Protein AF-A0A928M1R5-F1 (afdb_monomer)

Nearest PDB structures (foldseek):
  3pyw-assembly1_A  TM=8.729E-01  e=6.753E-08  Bacillus anthracis
  4cp6-assembly1_A  TM=5.993E-01  e=5.043E-11  Streptococcus pneumoniae
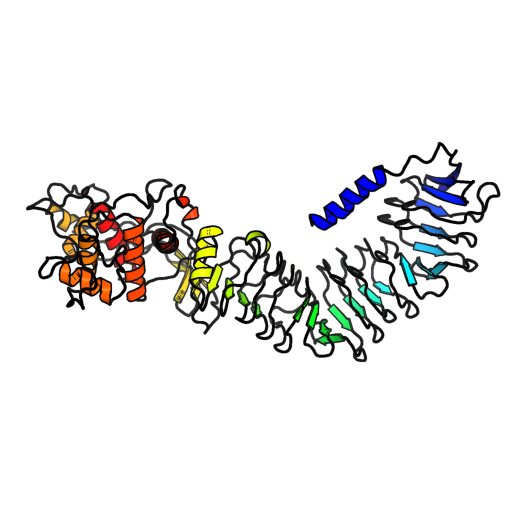  4h09-assembly2_B  TM=5.480E-01  e=4.753E-10  Eubacterium ventriosum ATCC 27560
  6bt4-assembly1_A  TM=8.466E-01  e=1.545E-06  Bacillus anthracis
  6mlx-assembly3_C  TM=3.364E-01  e=1.245E-05  Treponema pallidum

pLDDT: mean 86.43, std 13.99, range [29.17, 98.75]

Structure (mmCIF, N/CA/C/O backbone):
data_AF-A0A928M1R5-F1
#
_entry.id   AF-A0A928M1R5-F1
#
loop_
_atom_site.group_PDB
_atom_site.id
_atom_site.type_symbol
_atom_site.label_atom_id
_atom_site.label_alt_id
_atom_site.label_comp_id
_atom_site.label_asym_id
_atom_site.label_entity_id
_atom_site.label_seq_id
_atom_site.pdbx_PDB_ins_code
_atom_site.Cartn_x
_atom_site.Cartn_y
_atom_site.Cartn_z
_atom_site.occupancy
_atom_site.B_iso_or_equiv
_atom_site.auth_seq_id
_atom_site.auth_comp_id
_atom_site.auth_asym_id
_atom_site.auth_atom_id
_atom_site.pdbx_PDB_model_num
ATOM 1 N N . MET A 1 1 ? -13.002 4.535 3.669 1.00 41.09 1 MET A N 1
ATOM 2 C CA . MET A 1 1 ? -13.705 5.850 3.673 1.00 41.09 1 MET A CA 1
ATOM 3 C C . MET A 1 1 ? -15.068 5.855 2.959 1.00 41.09 1 MET A C 1
ATOM 5 O O . MET A 1 1 ? -16.062 6.097 3.628 1.00 41.09 1 MET A O 1
ATOM 9 N N . LYS A 1 2 ? -15.182 5.559 1.648 1.00 29.17 2 LYS A N 1
ATOM 10 C CA . LYS A 1 2 ? -16.483 5.632 0.933 1.00 29.17 2 LYS A CA 1
ATOM 11 C C . LYS A 1 2 ? -17.538 4.634 1.422 1.00 29.17 2 LYS A C 1
ATOM 13 O O . LYS A 1 2 ? -18.691 5.017 1.484 1.00 29.17 2 LYS A O 1
ATOM 18 N N . ARG A 1 3 ? -17.176 3.402 1.805 1.00 33.69 3 ARG A N 1
ATOM 19 C CA . ARG A 1 3 ? -18.142 2.407 2.321 1.00 33.69 3 ARG A CA 1
ATOM 20 C C . ARG A 1 3 ? -18.609 2.693 3.754 1.00 33.69 3 ARG A C 1
ATOM 22 O O . ARG A 1 3 ? -19.781 2.507 4.032 1.00 33.69 3 ARG A O 1
ATOM 29 N N . PHE A 1 4 ? -17.734 3.217 4.614 1.00 44.06 4 PHE A N 1
ATOM 30 C CA . PHE A 1 4 ? -18.056 3.575 6.003 1.00 44.06 4 PHE A CA 1
ATOM 31 C C . PHE A 1 4 ? -18.868 4.878 6.095 1.00 44.06 4 PHE A C 1
ATOM 33 O O . PHE A 1 4 ? -19.916 4.911 6.727 1.00 44.06 4 PHE A O 1
ATOM 40 N N . ILE A 1 5 ? -18.471 5.915 5.345 1.00 38.97 5 ILE A N 1
ATOM 41 C CA . ILE A 1 5 ? -19.267 7.144 5.200 1.00 38.97 5 ILE A CA 1
ATOM 42 C C . ILE A 1 5 ? -20.570 6.854 4.445 1.00 38.97 5 ILE A C 1
ATOM 44 O O . ILE A 1 5 ? -21.603 7.393 4.813 1.00 38.97 5 ILE A O 1
ATOM 48 N N . ALA A 1 6 ? -20.575 5.969 3.439 1.00 35.00 6 ALA A N 1
ATOM 49 C CA . ALA A 1 6 ? -21.827 5.528 2.825 1.00 35.00 6 ALA A CA 1
ATOM 50 C C . ALA A 1 6 ? -22.691 4.728 3.800 1.00 35.00 6 ALA A C 1
ATOM 52 O O . ALA A 1 6 ? -23.896 4.864 3.715 1.00 35.00 6 ALA A O 1
ATOM 53 N N . PHE A 1 7 ? -22.135 3.953 4.735 1.00 45.47 7 PHE A N 1
ATOM 54 C CA . PHE A 1 7 ? -22.931 3.275 5.759 1.00 45.47 7 PHE A CA 1
ATOM 55 C C . PHE A 1 7 ? -23.565 4.294 6.715 1.00 45.47 7 PHE A C 1
ATOM 57 O O . PHE A 1 7 ? -24.774 4.271 6.890 1.00 45.47 7 PHE A O 1
ATOM 64 N N . ILE A 1 8 ? -22.797 5.271 7.210 1.00 47.28 8 ILE A N 1
ATOM 65 C CA . ILE A 1 8 ? -23.302 6.356 8.070 1.00 47.28 8 ILE A CA 1
ATOM 66 C C . ILE A 1 8 ? -24.329 7.238 7.333 1.00 47.28 8 ILE A C 1
ATOM 68 O O . ILE A 1 8 ? -25.371 7.562 7.891 1.00 47.28 8 ILE A O 1
ATOM 72 N N . ILE A 1 9 ? -24.096 7.589 6.063 1.00 43.72 9 ILE A N 1
ATOM 73 C CA . ILE A 1 9 ? -25.004 8.430 5.258 1.00 43.72 9 ILE A CA 1
ATOM 74 C C . ILE A 1 9 ? -26.246 7.655 4.797 1.00 43.72 9 ILE A C 1
ATOM 76 O O . ILE A 1 9 ? -27.351 8.190 4.851 1.00 43.72 9 ILE A O 1
ATOM 80 N N . LEU A 1 10 ? -26.104 6.401 4.355 1.00 38.66 10 LEU A N 1
ATOM 81 C CA . LEU A 1 10 ? -27.230 5.546 3.958 1.00 38.66 10 LEU A CA 1
ATOM 82 C C . LEU A 1 10 ? -28.098 5.203 5.177 1.00 38.66 10 LEU A C 1
ATOM 84 O O . LEU A 1 10 ? -29.315 5.117 5.040 1.00 38.66 10 LEU A O 1
ATOM 88 N N . PHE A 1 11 ? -27.499 5.083 6.366 1.00 46.34 11 PHE A N 1
ATOM 89 C CA . PHE A 1 11 ? -28.212 4.864 7.623 1.00 46.34 11 PHE A CA 1
ATOM 90 C C . PHE A 1 11 ? -28.870 6.147 8.1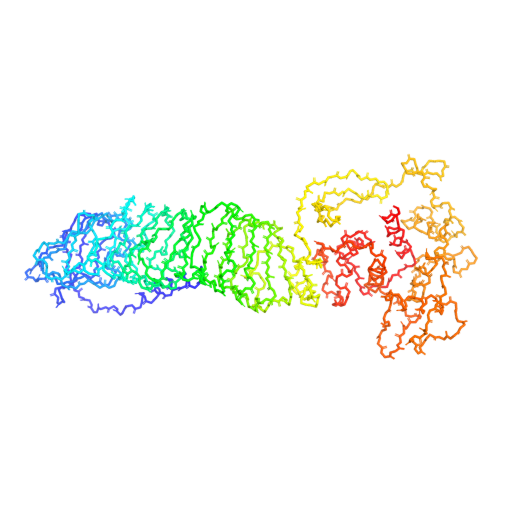55 1.00 46.34 11 PHE A C 1
ATOM 92 O O . PHE A 1 11 ? -30.039 6.111 8.525 1.00 46.34 11 PHE A O 1
ATOM 99 N N . ALA A 1 12 ? -28.211 7.310 8.061 1.00 44.62 12 ALA A N 1
ATOM 100 C CA . ALA A 1 12 ? -28.842 8.610 8.320 1.00 44.62 12 ALA A CA 1
ATOM 101 C C . ALA A 1 12 ? -30.045 8.868 7.385 1.00 44.62 12 ALA A C 1
ATOM 103 O O . ALA A 1 12 ? -31.068 9.403 7.810 1.00 44.62 12 ALA A O 1
ATOM 104 N N . LEU A 1 13 ? -29.964 8.423 6.124 1.00 38.62 13 LEU A N 1
ATOM 105 C CA . LEU A 1 13 ? -31.071 8.464 5.160 1.00 38.62 13 LEU A CA 1
ATOM 106 C C . LEU A 1 13 ? -32.175 7.427 5.450 1.00 38.62 13 LEU A C 1
ATOM 108 O O . LEU A 1 13 ? -33.337 7.692 5.148 1.00 38.62 13 LEU A O 1
ATOM 112 N N . LEU A 1 14 ? -31.851 6.278 6.054 1.00 40.38 14 LEU A N 1
ATOM 113 C CA . LEU A 1 14 ? -32.829 5.277 6.509 1.00 40.38 14 LEU A CA 1
ATOM 114 C C . LEU A 1 14 ? -33.556 5.714 7.794 1.00 40.38 14 LEU A C 1
ATOM 116 O O . LEU A 1 14 ? -34.750 5.452 7.925 1.00 40.38 14 LEU A O 1
ATOM 120 N N . CYS A 1 15 ? -32.901 6.458 8.690 1.00 41.00 15 CYS A N 1
ATOM 121 C CA . CYS A 1 15 ? -33.541 7.069 9.864 1.00 41.00 15 CYS A CA 1
ATOM 122 C C . CYS A 1 15 ? -34.495 8.221 9.495 1.00 41.00 15 CYS A C 1
ATOM 124 O O . CYS A 1 15 ? -35.469 8.465 10.203 1.00 41.00 15 CYS A O 1
ATOM 126 N N . ALA A 1 16 ? -34.308 8.871 8.341 1.00 37.47 16 ALA A N 1
ATOM 127 C CA . ALA A 1 16 ? -35.289 9.819 7.796 1.00 37.47 16 ALA A CA 1
ATOM 128 C C . ALA A 1 16 ? -36.591 9.142 7.299 1.00 37.47 16 ALA A C 1
ATOM 130 O O . ALA A 1 16 ? -37.547 9.831 6.939 1.00 37.47 16 ALA A O 1
ATOM 131 N N . LEU A 1 17 ? -36.639 7.803 7.277 1.00 33.31 17 LEU A N 1
ATOM 132 C CA . LEU A 1 17 ? -37.794 6.986 6.892 1.00 33.31 17 LEU A CA 1
ATOM 133 C C . LEU A 1 17 ? -38.452 6.262 8.078 1.00 33.31 17 LEU A C 1
ATOM 135 O O . LEU A 1 17 ? -39.305 5.398 7.850 1.00 33.31 17 LEU A O 1
ATOM 139 N N . VAL A 1 18 ? -38.125 6.615 9.332 1.00 41.06 18 VAL A N 1
ATOM 140 C CA . VAL A 1 18 ? -38.923 6.159 10.482 1.00 41.06 18 VAL A CA 1
ATOM 141 C C . VAL A 1 18 ? -40.370 6.591 10.221 1.00 41.06 18 VAL A C 1
ATOM 143 O O . VAL A 1 18 ? -40.617 7.781 9.992 1.00 41.06 18 VAL A O 1
ATOM 146 N N . PRO A 1 19 ? -41.342 5.659 10.184 1.00 33.28 19 PRO A N 1
ATOM 147 C CA . PRO A 1 19 ? -42.732 6.031 9.997 1.00 33.28 19 PRO A CA 1
ATOM 148 C C . PRO A 1 19 ? -43.071 7.021 11.102 1.00 33.28 19 PRO A C 1
ATOM 150 O O . PRO A 1 19 ? -42.891 6.692 12.272 1.00 33.28 19 PRO A O 1
ATOM 153 N N . GLN A 1 20 ? -43.515 8.227 10.728 1.00 39.62 20 GLN A N 1
ATOM 154 C CA . GLN A 1 20 ? -44.039 9.205 11.674 1.00 39.62 20 GLN A CA 1
ATOM 155 C C . GLN A 1 20 ? -45.081 8.488 12.527 1.00 39.62 20 GLN A C 1
ATOM 157 O O . GLN A 1 20 ? -46.203 8.232 12.078 1.00 39.62 20 GLN A O 1
ATOM 162 N N . ALA A 1 21 ? -44.675 8.091 13.733 1.00 38.91 21 ALA A N 1
ATOM 163 C CA . ALA A 1 21 ? -45.565 7.499 14.696 1.00 38.91 21 ALA A CA 1
ATOM 164 C C . ALA A 1 21 ? -46.666 8.536 14.907 1.00 38.91 21 ALA A C 1
ATOM 166 O O . ALA A 1 21 ? -46.394 9.684 15.261 1.00 38.91 21 ALA A O 1
ATOM 167 N N . SER A 1 22 ? -47.890 8.133 14.555 1.00 40.75 22 SER A N 1
ATOM 168 C CA . SER A 1 22 ? -49.154 8.824 14.807 1.00 40.75 22 SER A CA 1
ATOM 169 C C . SER A 1 22 ? -49.015 9.809 15.960 1.00 40.75 22 SER A C 1
ATOM 171 O O . SER A 1 22 ? -48.725 9.337 17.051 1.00 40.75 22 SER A O 1
ATOM 173 N N . ALA A 1 23 ? -49.261 11.104 15.707 1.00 40.53 23 ALA A N 1
ATOM 174 C CA . ALA A 1 23 ? -49.181 12.242 16.631 1.00 40.53 23 ALA A CA 1
ATOM 175 C C . ALA A 1 23 ? -49.493 11.889 18.100 1.00 40.53 23 ALA A C 1
ATOM 177 O O . ALA A 1 23 ? -50.582 12.144 18.621 1.00 40.53 23 ALA A O 1
ATOM 178 N N . ALA A 1 24 ? -48.523 11.277 18.771 1.00 50.69 24 ALA A N 1
ATOM 179 C CA . ALA A 1 24 ? -48.547 11.039 20.189 1.00 50.69 24 ALA A CA 1
ATOM 180 C C . ALA A 1 24 ? -48.149 12.376 20.791 1.00 50.69 24 ALA A C 1
ATOM 182 O O . ALA A 1 24 ? -47.144 12.971 20.409 1.00 50.69 24 ALA A O 1
ATOM 183 N N . ILE A 1 25 ? -48.984 12.897 21.683 1.00 59.91 25 ILE A N 1
ATOM 184 C CA . ILE A 1 25 ? -48.649 14.091 22.451 1.00 59.91 25 ILE A CA 1
ATOM 185 C C . ILE A 1 25 ? -47.461 13.705 23.339 1.00 59.91 25 ILE A C 1
ATOM 187 O O . ILE A 1 25 ? -47.656 13.158 24.428 1.00 59.91 25 ILE A O 1
ATOM 191 N N . LEU A 1 26 ? -46.245 13.941 22.843 1.00 75.62 26 LEU A N 1
ATOM 192 C CA . LEU A 1 26 ? -45.017 13.781 23.603 1.00 75.62 26 LEU A CA 1
ATOM 193 C C . LEU A 1 26 ? -45.077 14.740 24.782 1.00 75.62 26 LEU A C 1
ATOM 195 O O . LEU A 1 26 ? -45.467 15.903 24.657 1.00 75.62 26 LEU A O 1
ATOM 199 N N . THR A 1 27 ? -44.772 14.217 25.960 1.00 78.56 27 THR A N 1
ATOM 200 C CA . THR A 1 27 ? -44.778 15.010 27.179 1.00 78.56 27 THR A CA 1
ATOM 201 C C . THR A 1 27 ? -43.373 15.554 27.402 1.00 78.56 27 THR A C 1
ATOM 203 O O . THR A 1 27 ? -42.498 14.749 27.715 1.00 78.56 27 THR A O 1
ATOM 206 N N . PRO A 1 28 ? -43.148 16.877 27.279 1.00 92.06 28 PRO A N 1
ATOM 207 C CA . PRO A 1 28 ? -41.868 17.454 27.652 1.00 92.06 28 PRO A CA 1
ATOM 208 C C . PRO A 1 28 ? -41.685 17.342 29.170 1.00 92.06 28 PRO A C 1
ATOM 210 O O . PRO A 1 28 ? -42.610 17.617 29.947 1.00 92.06 28 PRO A O 1
ATOM 213 N N . TYR A 1 29 ? -40.496 16.920 29.577 1.00 94.25 29 TYR A N 1
ATOM 214 C CA . TYR A 1 29 ? -40.030 16.874 30.953 1.00 94.25 29 TYR A CA 1
ATOM 215 C C . TYR A 1 29 ? -38.745 17.694 31.049 1.00 94.25 29 TYR A C 1
ATOM 217 O O . TYR A 1 29 ? -37.753 17.367 30.404 1.00 94.25 29 TYR A O 1
ATOM 225 N N . GLU A 1 30 ? -38.794 18.778 31.817 1.00 96.56 30 GLU A N 1
ATOM 226 C CA . GLU A 1 30 ? -37.691 19.730 31.937 1.00 96.56 30 GLU A CA 1
ATOM 227 C C . GLU A 1 30 ? -36.503 19.094 32.668 1.00 96.56 30 GLU A C 1
ATOM 229 O O . GLU A 1 30 ? -36.653 18.503 33.742 1.00 96.56 30 GLU A O 1
ATOM 234 N N . VAL A 1 31 ? -35.327 19.225 32.066 1.00 96.69 31 VAL A N 1
ATOM 235 C CA . VAL A 1 31 ? -34.024 18.854 32.618 1.00 96.69 31 VAL A CA 1
ATOM 236 C C . VAL A 1 31 ? -33.061 20.028 32.436 1.00 96.69 31 VAL A C 1
ATOM 238 O O . VAL A 1 31 ? -33.438 21.092 31.943 1.00 96.69 31 VAL A O 1
ATOM 241 N N . GLU A 1 32 ? -31.810 19.885 32.860 1.00 97.25 32 GLU A N 1
ATOM 242 C CA . GLU A 1 32 ? -30.856 20.978 32.712 1.00 97.25 32 GLU A CA 1
ATOM 243 C C . GLU A 1 32 ? -30.571 21.243 31.226 1.00 97.25 32 GLU A C 1
ATOM 245 O O . GLU A 1 32 ? -30.184 20.340 30.483 1.00 97.25 32 GLU A O 1
ATOM 250 N N . GLY A 1 33 ? -30.787 22.485 30.789 1.00 95.00 33 GLY A N 1
ATOM 251 C CA . GLY A 1 33 ? -30.517 22.924 29.418 1.00 95.00 33 GLY A CA 1
ATOM 252 C C . GLY A 1 33 ? -31.610 22.619 28.386 1.00 95.00 33 GLY A C 1
ATOM 253 O O . GLY A 1 33 ? -31.488 23.084 27.257 1.00 95.00 33 GLY A O 1
ATOM 254 N N . GLY A 1 34 ? -32.690 21.908 28.730 1.00 96.00 34 GLY A N 1
ATOM 255 C CA . GLY A 1 34 ? -33.752 21.581 27.767 1.00 96.00 34 GLY A CA 1
ATOM 256 C C . GLY A 1 34 ? -34.807 20.613 28.304 1.00 96.00 34 GLY A C 1
ATOM 257 O O . GLY A 1 34 ? -35.051 20.537 29.507 1.00 96.00 34 GLY A O 1
ATOM 258 N N . CYS A 1 35 ? -35.454 19.874 27.409 1.00 96.19 35 CYS A N 1
ATOM 259 C CA . CYS A 1 35 ? -36.491 18.899 27.728 1.00 96.19 35 CYS A CA 1
ATOM 260 C C . CYS A 1 35 ? -36.166 17.494 27.204 1.00 96.19 35 CYS A C 1
ATOM 262 O O . CYS A 1 35 ? -35.589 17.312 26.136 1.00 96.19 35 CYS A O 1
ATOM 264 N N . LEU A 1 36 ? -36.636 16.492 27.946 1.00 96.56 36 LEU A N 1
ATOM 265 C CA . LEU A 1 36 ? -36.804 15.116 27.484 1.00 96.56 36 LEU A CA 1
ATOM 266 C C . LEU A 1 36 ? -38.236 14.928 26.975 1.00 96.56 36 LEU A C 1
ATOM 268 O O . LEU A 1 36 ? -39.185 15.391 27.615 1.00 96.56 36 LEU A O 1
ATOM 272 N N . TYR A 1 37 ? -38.421 14.202 25.877 1.00 95.56 37 TYR A N 1
ATOM 273 C CA . TYR A 1 37 ? -39.735 13.927 25.301 1.00 95.56 37 TYR A CA 1
ATOM 274 C C . TYR A 1 37 ? -40.176 12.501 25.628 1.00 95.56 37 TYR A C 1
ATOM 276 O O . TYR A 1 37 ? -39.676 11.514 25.088 1.00 95.56 37 TYR A O 1
ATOM 284 N N . PHE A 1 38 ? -41.146 12.402 26.535 1.00 95.44 38 PHE A N 1
ATOM 285 C CA . PHE A 1 38 ? -41.641 11.139 27.070 1.00 95.44 38 PHE A CA 1
ATOM 286 C C . PHE A 1 38 ? -42.941 10.690 26.398 1.00 95.44 38 PHE A C 1
ATOM 288 O O . PHE A 1 38 ? -43.930 11.436 26.351 1.00 95.44 38 PHE A O 1
ATOM 295 N N . ASP A 1 39 ? -42.971 9.438 25.949 1.00 94.19 39 ASP A N 1
ATOM 296 C CA . ASP A 1 39 ? -44.176 8.742 25.519 1.00 94.19 39 ASP A CA 1
ATOM 297 C C . ASP A 1 39 ? -44.797 7.972 26.692 1.00 94.19 39 ASP A C 1
ATOM 299 O O . ASP A 1 39 ? -44.369 6.887 27.083 1.00 94.19 39 ASP A O 1
ATOM 303 N N . LYS A 1 40 ? -45.887 8.523 27.230 1.00 91.25 40 LYS A N 1
ATOM 304 C CA . LYS A 1 40 ? -46.628 7.942 28.360 1.00 91.25 40 LYS A CA 1
ATOM 305 C C . LYS A 1 40 ? -47.304 6.596 28.069 1.00 91.25 40 LYS A C 1
ATOM 307 O O . LYS A 1 40 ? -47.774 5.966 29.013 1.00 91.25 40 LYS A O 1
ATOM 312 N N . TYR A 1 41 ? -47.475 6.209 26.804 1.00 90.56 41 TYR A N 1
ATOM 313 C CA . TYR A 1 41 ? -48.140 4.951 26.451 1.00 90.56 41 TYR A CA 1
ATOM 314 C C . TYR A 1 41 ? -47.171 3.778 26.460 1.00 90.56 41 TYR A C 1
ATOM 316 O O . TYR A 1 41 ? -47.566 2.664 26.798 1.00 90.56 41 TYR A O 1
ATOM 324 N N . THR A 1 42 ? -45.919 4.041 26.102 1.00 93.62 42 THR A N 1
ATOM 325 C CA . THR A 1 42 ? -44.845 3.048 26.089 1.00 93.62 42 THR A CA 1
ATOM 326 C C . THR A 1 42 ? -43.989 3.121 27.348 1.00 93.62 42 THR A C 1
ATOM 328 O O . THR A 1 42 ? -43.422 2.112 27.741 1.00 93.62 42 THR A O 1
ATOM 331 N N . GLY A 1 43 ? -43.917 4.280 28.009 1.00 94.94 43 GLY A N 1
ATOM 332 C CA . GLY A 1 43 ? -43.004 4.527 29.125 1.00 94.94 43 GLY A CA 1
ATOM 333 C C . GLY A 1 43 ? -41.571 4.844 28.675 1.00 94.94 43 GLY A C 1
ATOM 334 O O . GLY A 1 43 ? -40.651 4.764 29.490 1.00 94.94 43 GLY A O 1
ATOM 335 N N . TYR A 1 44 ? -41.372 5.193 27.399 1.00 96.69 44 TYR A N 1
ATOM 336 C CA . TYR A 1 44 ? -40.061 5.509 26.830 1.00 96.69 44 TYR A CA 1
ATOM 337 C C . TYR A 1 44 ? -39.831 7.014 26.752 1.00 96.69 44 TYR A C 1
ATOM 339 O O . TYR A 1 44 ? -40.740 7.785 26.438 1.00 96.69 44 TYR A O 1
ATOM 347 N N . ILE A 1 45 ? -38.588 7.430 26.970 1.00 97.12 45 ILE A N 1
ATOM 348 C CA . ILE A 1 45 ? -38.107 8.710 26.446 1.00 97.12 45 ILE A CA 1
ATOM 349 C C . ILE A 1 45 ? -37.668 8.446 25.011 1.00 97.12 45 ILE A C 1
ATOM 351 O O . ILE A 1 45 ? -36.835 7.574 24.778 1.00 97.12 45 ILE A O 1
ATOM 355 N N . VAL A 1 46 ? -38.266 9.152 24.059 1.00 95.94 46 VAL A N 1
ATOM 356 C CA . VAL A 1 46 ? -38.093 8.878 22.623 1.00 95.94 46 VAL A CA 1
ATOM 357 C C . VAL A 1 46 ? -37.311 9.962 21.893 1.00 95.94 46 VAL A C 1
ATOM 359 O O . VAL A 1 46 ? -36.874 9.718 20.776 1.00 95.94 46 VAL A O 1
ATOM 362 N N . ASP A 1 47 ? -37.148 11.133 22.507 1.00 94.88 47 ASP A N 1
ATOM 363 C CA . ASP A 1 47 ? -36.397 12.258 21.949 1.00 94.88 47 ASP A CA 1
ATOM 364 C C . ASP A 1 47 ? -35.909 13.180 23.082 1.00 94.88 47 ASP A C 1
ATOM 366 O O . ASP A 1 47 ? -36.423 13.108 24.211 1.00 94.88 47 ASP A O 1
ATOM 370 N N . ALA A 1 48 ? -34.959 14.065 22.796 1.00 95.50 48 ALA A N 1
ATOM 371 C CA . ALA A 1 48 ? -34.475 15.088 23.717 1.00 95.50 48 ALA A CA 1
ATOM 372 C C . ALA A 1 48 ? -34.009 16.346 22.967 1.00 95.50 48 ALA A C 1
ATOM 374 O O . ALA A 1 48 ? -33.563 16.269 21.827 1.00 95.50 48 ALA A O 1
ATOM 375 N N . ASP A 1 49 ? -34.090 17.514 23.611 1.00 94.81 49 ASP A N 1
ATOM 376 C CA . ASP A 1 49 ? -33.523 18.737 23.030 1.00 94.81 49 ASP A CA 1
ATOM 377 C C . ASP A 1 49 ? -31.992 18.607 22.890 1.00 94.81 49 ASP A C 1
ATOM 379 O O . ASP A 1 49 ? -31.308 18.134 23.796 1.00 94.81 49 ASP A O 1
ATOM 383 N N . ASP A 1 50 ? -31.418 19.089 21.789 1.00 91.44 50 ASP A N 1
ATOM 384 C CA . ASP A 1 50 ? -29.964 19.077 21.550 1.00 91.44 50 ASP A CA 1
ATOM 385 C C . ASP A 1 50 ? -29.177 19.998 22.508 1.00 91.44 50 ASP A C 1
ATOM 387 O O . ASP A 1 50 ? -27.964 19.843 22.691 1.00 91.44 50 ASP A O 1
ATOM 391 N N . THR A 1 51 ? -29.874 20.931 23.163 1.00 94.69 51 THR A N 1
ATOM 392 C CA . THR A 1 51 ? -29.329 21.873 24.147 1.00 94.69 51 THR A CA 1
ATOM 393 C C . THR A 1 51 ? -29.211 21.311 25.562 1.00 94.69 51 THR A C 1
ATOM 395 O O . THR A 1 51 ? -28.668 22.006 26.425 1.00 94.69 51 THR A O 1
ATOM 398 N N . ILE A 1 52 ? -29.706 20.095 25.839 1.00 97.19 52 ILE A N 1
ATOM 399 C CA . ILE A 1 52 ? -29.608 19.514 27.186 1.00 97.19 52 ILE A CA 1
ATOM 400 C C . ILE A 1 52 ? -28.144 19.424 27.631 1.00 97.19 52 ILE A C 1
ATOM 402 O O . ILE A 1 52 ? -27.264 19.021 26.872 1.00 97.19 52 ILE A O 1
ATOM 406 N N . THR A 1 53 ? -27.883 19.779 28.886 1.00 97.38 53 THR A N 1
ATOM 407 C CA . THR A 1 53 ? -26.550 19.681 29.497 1.00 97.38 53 THR A CA 1
ATOM 408 C C . THR A 1 53 ? -26.460 18.542 30.501 1.00 97.38 53 THR A C 1
ATOM 410 O O . THR A 1 53 ? -25.384 17.967 30.680 1.00 97.38 53 THR A O 1
ATOM 413 N N . ARG A 1 54 ? -27.582 18.171 31.128 1.00 97.75 54 ARG A N 1
ATOM 414 C CA . ARG A 1 54 ? -27.666 17.073 32.098 1.00 97.75 54 ARG A CA 1
ATOM 415 C C . ARG A 1 54 ? -29.052 16.440 32.076 1.00 97.75 54 ARG A C 1
ATOM 417 O O . ARG A 1 54 ? -30.054 17.133 32.239 1.00 97.75 54 ARG A O 1
ATOM 424 N N . ALA A 1 55 ? -29.107 15.121 31.904 1.00 97.25 55 ALA A N 1
ATOM 425 C CA . ALA A 1 55 ? -30.353 14.360 31.846 1.00 97.25 55 ALA A CA 1
ATOM 426 C C . ALA A 1 55 ? -30.556 13.543 33.131 1.00 97.25 55 ALA A C 1
ATOM 428 O O . ALA A 1 55 ? -30.196 12.368 33.212 1.00 97.25 55 ALA A O 1
ATOM 429 N N . ASP A 1 56 ? -31.160 14.162 34.146 1.00 96.75 56 ASP A N 1
ATOM 430 C CA . ASP A 1 56 ? -31.591 13.460 35.358 1.00 96.75 56 ASP A CA 1
ATOM 431 C C . ASP A 1 56 ? -32.936 12.757 35.126 1.00 96.75 56 ASP A C 1
ATOM 433 O O . ASP A 1 56 ? -34.005 13.316 35.391 1.00 96.75 56 ASP A O 1
ATOM 437 N N . ILE A 1 57 ? -32.897 11.529 34.603 1.00 97.69 57 ILE A N 1
ATOM 438 C CA . ILE A 1 57 ? -34.112 10.786 34.256 1.00 97.69 57 ILE A CA 1
ATOM 439 C C . ILE A 1 57 ? -34.822 10.330 35.547 1.00 97.69 57 ILE A C 1
ATOM 441 O O . ILE A 1 57 ? -34.248 9.572 36.336 1.00 97.69 57 ILE A O 1
ATOM 445 N N . PRO A 1 58 ? -36.076 10.752 35.795 1.00 96.81 58 PRO A N 1
ATOM 446 C CA . PRO A 1 58 ? -36.806 10.374 37.001 1.00 96.81 58 PRO A CA 1
ATOM 447 C C . PRO A 1 58 ? -37.378 8.956 36.890 1.00 96.81 58 PRO A C 1
ATOM 449 O O . PRO A 1 58 ? -37.635 8.456 35.799 1.00 96.81 58 PRO A O 1
ATOM 452 N N . GLU A 1 59 ? -37.700 8.335 38.029 1.00 97.69 59 GLU A N 1
ATOM 453 C CA . GLU A 1 59 ? -38.407 7.041 38.048 1.00 97.69 59 GLU A CA 1
ATOM 454 C C . GLU A 1 59 ? -39.792 7.116 37.385 1.00 97.69 59 GLU A C 1
ATOM 456 O O . GLU A 1 59 ? -40.266 6.136 36.814 1.00 97.69 59 GLU A O 1
ATOM 461 N N . LYS A 1 60 ? -40.462 8.275 37.471 1.00 96.81 60 LYS A N 1
ATOM 462 C CA . LYS A 1 60 ? -41.809 8.484 36.929 1.00 96.81 60 LYS A CA 1
ATOM 463 C C . LYS A 1 60 ? -41.958 9.853 36.290 1.00 96.81 60 LYS A C 1
ATOM 465 O O . LYS A 1 60 ? -41.597 10.862 36.893 1.00 96.81 60 LYS A O 1
ATOM 470 N N . ILE A 1 61 ? -42.639 9.905 35.150 1.00 94.81 61 ILE A N 1
ATOM 471 C CA . ILE A 1 61 ? -43.109 11.147 34.529 1.00 94.81 61 ILE A CA 1
ATOM 472 C C . ILE A 1 61 ? -44.638 11.110 34.524 1.00 94.81 61 ILE A C 1
ATOM 474 O O . ILE A 1 61 ? -45.266 10.224 33.948 1.00 94.81 61 ILE A O 1
ATOM 478 N N . ARG A 1 62 ? -45.263 12.064 35.231 1.00 89.50 62 ARG A N 1
ATOM 479 C CA . ARG A 1 62 ? -46.731 12.157 35.402 1.00 89.50 62 ARG A CA 1
ATOM 480 C C . ARG A 1 62 ? -47.390 10.861 35.910 1.00 89.50 62 ARG A C 1
ATOM 482 O O . ARG A 1 62 ? -48.514 10.539 35.535 1.00 89.50 62 ARG A O 1
ATOM 489 N N . GLY A 1 63 ? -46.696 10.140 36.789 1.00 92.88 63 GLY A N 1
ATOM 490 C CA . GLY A 1 63 ? -47.197 8.918 37.423 1.00 92.88 63 GLY A CA 1
ATOM 491 C C . GLY A 1 63 ? -47.033 7.637 36.599 1.00 92.88 63 GLY A C 1
ATOM 492 O O . GLY A 1 63 ? -47.390 6.577 37.106 1.00 92.88 63 GLY A O 1
ATOM 493 N N . VAL A 1 64 ? -46.479 7.717 35.385 1.00 95.69 64 VAL A N 1
ATOM 494 C CA . VAL A 1 64 ? -46.078 6.553 34.581 1.00 95.69 64 VAL A CA 1
ATOM 495 C C . VAL A 1 64 ? -44.590 6.303 34.792 1.00 95.69 64 VAL A C 1
ATOM 497 O O . VAL A 1 64 ? -43.814 7.259 34.791 1.00 95.69 64 VAL A O 1
ATOM 500 N N . ASP A 1 65 ? -44.211 5.042 34.988 1.00 97.44 65 ASP A N 1
ATOM 501 C CA . ASP A 1 65 ? -42.812 4.655 35.169 1.00 97.44 65 ASP A CA 1
ATOM 502 C C . ASP A 1 65 ? -42.020 4.898 33.880 1.00 97.44 65 ASP A C 1
ATOM 504 O O . ASP A 1 65 ? -42.495 4.602 32.780 1.00 97.44 65 ASP A O 1
ATOM 508 N N . VAL A 1 66 ? -40.814 5.446 34.019 1.00 97.69 66 VAL A N 1
ATOM 509 C CA . VAL A 1 66 ? -39.870 5.553 32.905 1.00 97.69 66 VAL A CA 1
ATOM 510 C C . VAL A 1 66 ? -39.137 4.225 32.802 1.00 97.69 66 VAL A C 1
ATOM 512 O O . VAL A 1 66 ? -38.353 3.886 33.692 1.00 97.69 66 VAL A O 1
ATOM 515 N N . ILE A 1 67 ? -39.428 3.469 31.745 1.00 97.56 67 ILE A N 1
ATOM 516 C CA . ILE A 1 67 ? -38.943 2.096 31.571 1.00 97.56 67 ILE A CA 1
ATOM 517 C C . ILE A 1 67 ? -37.852 1.968 30.513 1.00 97.56 67 ILE A C 1
ATOM 519 O O . ILE A 1 67 ? -37.118 0.981 30.544 1.00 97.56 67 ILE A O 1
ATOM 523 N N . GLY A 1 68 ? -37.697 2.944 29.613 1.00 97.19 68 GLY A N 1
ATOM 524 C CA . GLY A 1 68 ? -36.646 2.846 28.610 1.00 97.19 68 GLY A CA 1
ATOM 525 C C . GLY A 1 68 ? -36.266 4.117 27.865 1.00 97.19 68 GLY A C 1
ATOM 526 O O . GLY A 1 68 ? -36.942 5.146 27.932 1.00 97.19 68 GLY A O 1
ATOM 527 N N . LEU A 1 69 ? -35.146 4.005 27.155 1.00 97.75 69 LEU A N 1
ATOM 528 C CA . LEU A 1 69 ? -34.601 4.992 26.228 1.00 97.75 69 LEU A CA 1
ATOM 529 C C . LEU A 1 69 ? -34.768 4.486 24.798 1.00 97.75 69 LEU A C 1
ATOM 531 O O . LEU A 1 69 ? -34.323 3.385 24.472 1.00 97.75 69 LEU A O 1
ATOM 535 N N . GLY A 1 70 ? -35.424 5.290 23.966 1.00 95.94 70 GLY A N 1
ATOM 536 C CA . GLY A 1 70 ? -35.615 5.014 22.550 1.00 95.94 70 GLY A CA 1
ATOM 537 C C . GLY A 1 70 ? -34.311 5.089 21.758 1.00 95.94 70 GLY A C 1
ATOM 538 O O . GLY A 1 70 ? -33.324 5.685 22.196 1.00 95.94 70 GLY A O 1
ATOM 539 N N . SER A 1 71 ? -34.320 4.475 20.576 1.00 92.94 71 SER A N 1
ATOM 540 C CA . SER A 1 71 ? -33.180 4.488 19.657 1.00 92.94 71 SER A CA 1
ATOM 541 C C . SER A 1 71 ? -32.734 5.922 19.365 1.00 92.94 71 SER A C 1
ATOM 543 O O . SER A 1 71 ? -33.541 6.739 18.931 1.00 92.94 71 SER A O 1
ATOM 545 N N . GLY A 1 72 ? -31.449 6.217 19.571 1.00 90.62 72 GLY A N 1
ATOM 546 C CA . GLY A 1 72 ? -30.872 7.530 19.258 1.00 90.62 72 GLY A CA 1
ATOM 547 C C . GLY A 1 72 ? -31.371 8.715 20.097 1.00 90.62 72 GLY A C 1
ATOM 548 O O . GLY A 1 72 ? -31.158 9.849 19.688 1.00 90.62 72 GLY A O 1
ATOM 549 N N . VAL A 1 73 ? -32.016 8.492 21.249 1.00 95.19 73 VAL A N 1
ATOM 550 C CA . VAL A 1 73 ? -32.646 9.565 22.051 1.00 95.19 73 VAL A CA 1
ATOM 551 C C . VAL A 1 73 ? -31.710 10.720 22.447 1.00 95.19 73 VAL A C 1
ATOM 553 O O . VAL A 1 73 ? -32.159 11.856 22.525 1.00 95.19 73 VAL A O 1
ATOM 556 N N . PHE A 1 74 ? -30.425 10.449 22.693 1.00 95.69 74 PHE A N 1
ATOM 557 C CA . PHE A 1 74 ? -29.400 11.458 22.989 1.00 95.69 74 PHE A CA 1
ATOM 558 C C . PHE A 1 74 ? -28.362 11.579 21.869 1.00 95.69 74 PHE A C 1
ATOM 560 O O . PHE A 1 74 ? -27.254 12.085 22.086 1.00 95.69 74 PHE A O 1
ATOM 567 N N . MET A 1 75 ? -28.685 11.087 20.671 1.00 90.75 75 MET A N 1
ATOM 568 C CA . MET A 1 75 ? -27.759 11.112 19.550 1.00 90.75 75 MET A CA 1
ATOM 569 C C . MET A 1 75 ? -27.412 12.560 19.194 1.00 90.75 75 MET A C 1
ATOM 571 O O . MET A 1 75 ? -28.306 13.387 19.038 1.00 90.75 75 MET A O 1
ATOM 575 N N . TRP A 1 76 ? -26.122 12.874 19.065 1.00 90.00 76 TRP A N 1
ATOM 576 C CA . TRP A 1 76 ? -25.635 14.236 18.780 1.00 90.00 76 TRP A CA 1
ATOM 577 C C . TRP A 1 76 ? -26.014 15.312 19.813 1.00 90.00 76 TRP A C 1
ATOM 579 O O . TRP A 1 76 ? -25.886 16.505 19.527 1.00 90.00 76 TRP A O 1
ATOM 589 N N . CYS A 1 77 ? -26.423 14.935 21.033 1.00 94.12 77 CYS A N 1
ATOM 590 C CA . CYS A 1 77 ? -26.565 15.873 22.152 1.00 94.12 77 CYS A CA 1
ATOM 591 C C . CYS A 1 77 ? -25.179 16.346 22.626 1.00 94.12 77 CYS A C 1
ATOM 593 O O . CYS A 1 77 ? -24.684 15.951 23.679 1.00 94.12 77 CYS A O 1
ATOM 595 N N . ASN A 1 78 ? -24.533 17.206 21.839 1.00 93.38 78 ASN A N 1
ATOM 596 C CA . ASN A 1 78 ? -23.146 17.637 22.029 1.00 93.38 78 ASN A CA 1
ATOM 597 C C . ASN A 1 78 ? -22.931 18.523 23.260 1.00 93.38 78 ASN A C 1
ATOM 599 O O . ASN A 1 78 ? -21.788 18.787 23.616 1.00 93.38 78 ASN A O 1
ATOM 603 N N . SER A 1 79 ? -24.002 18.982 23.908 1.00 96.06 79 SER A N 1
ATOM 604 C CA . SER A 1 79 ? -23.931 19.727 25.172 1.00 96.06 79 SER A CA 1
ATOM 605 C C . SER A 1 79 ? -24.113 18.831 26.400 1.00 96.06 79 SER A C 1
ATOM 607 O O . SER A 1 79 ? -23.823 19.267 27.514 1.00 96.06 79 SER A O 1
ATOM 609 N N . LEU A 1 80 ? -24.574 17.588 26.217 1.00 97.50 80 LEU A N 1
ATOM 610 C CA . LEU A 1 80 ? -24.903 16.666 27.298 1.00 97.50 80 LEU A CA 1
ATOM 611 C C . LEU A 1 80 ? -23.628 16.168 27.971 1.00 97.50 80 LEU A C 1
ATOM 613 O O . LEU A 1 80 ? -22.795 15.535 27.333 1.00 97.50 80 LEU A O 1
ATOM 617 N N . THR A 1 81 ? -23.497 16.427 29.268 1.00 97.44 81 THR A N 1
ATOM 618 C CA . THR A 1 81 ? -22.306 16.074 30.055 1.00 97.44 81 THR A CA 1
ATOM 619 C C . THR A 1 81 ? -22.512 14.870 30.966 1.00 97.44 81 THR A C 1
ATOM 621 O O . THR A 1 81 ? -21.551 14.144 31.233 1.00 97.44 81 THR A O 1
ATOM 624 N N . GLU A 1 82 ? -23.746 14.627 31.419 1.00 97.81 82 GLU A N 1
ATOM 625 C CA . GLU A 1 82 ? -24.087 13.530 32.329 1.00 97.81 82 GLU A CA 1
ATOM 626 C C . GLU A 1 82 ? -25.534 13.046 32.137 1.00 97.81 82 GLU A C 1
ATOM 628 O O . GLU A 1 82 ? -26.452 13.845 31.919 1.00 97.81 82 GLU A O 1
ATOM 633 N N . VAL A 1 83 ? -25.741 11.732 32.275 1.00 98.31 83 VAL A N 1
ATOM 634 C CA . VAL A 1 83 ? -27.066 11.089 32.299 1.00 98.31 83 VAL A CA 1
ATOM 635 C C . VAL A 1 83 ? -27.221 10.258 33.569 1.00 98.31 83 VAL A C 1
ATOM 637 O O . VAL A 1 83 ? -26.388 9.398 33.853 1.00 98.31 83 VAL A O 1
ATOM 640 N N . SER A 1 84 ? -28.318 10.456 34.299 1.00 98.00 84 SER A N 1
ATOM 641 C CA . SER A 1 84 ? -28.686 9.636 35.459 1.00 98.00 84 SER A CA 1
ATOM 642 C C . SER A 1 84 ? -29.782 8.639 35.073 1.00 98.00 84 SER A C 1
ATOM 644 O O . SER A 1 84 ? -30.843 9.044 34.607 1.00 98.00 84 SER A O 1
ATOM 646 N N . ILE A 1 85 ? -29.556 7.342 35.291 1.00 98.38 85 ILE A N 1
ATOM 647 C CA . ILE A 1 85 ? -30.477 6.243 34.970 1.00 98.38 85 ILE A CA 1
ATOM 648 C C . ILE A 1 85 ? -31.166 5.742 36.257 1.00 98.38 85 ILE A C 1
ATOM 650 O O . ILE A 1 85 ? -30.489 5.235 37.163 1.00 98.38 85 ILE A O 1
ATOM 654 N N . PRO A 1 86 ? -32.507 5.841 36.366 1.00 98.19 86 PRO A N 1
ATOM 655 C CA . PRO A 1 86 ? -33.252 5.442 37.556 1.00 98.19 86 PRO A CA 1
ATOM 656 C C . PRO A 1 86 ? -33.432 3.923 37.624 1.00 98.19 86 PRO A C 1
ATOM 658 O O . PRO A 1 86 ? -33.191 3.202 36.658 1.00 98.19 86 PRO A O 1
ATOM 661 N N . LYS A 1 87 ? -33.915 3.407 38.760 1.00 98.12 87 LYS A N 1
ATOM 662 C CA . LYS A 1 87 ? -34.115 1.958 38.949 1.00 98.12 87 LYS A CA 1
ATOM 663 C C . LYS A 1 87 ? -35.208 1.338 38.073 1.00 98.12 87 LYS A C 1
ATOM 665 O O . LYS A 1 87 ? -35.186 0.137 37.844 1.00 98.12 87 LYS A O 1
ATOM 670 N N . THR A 1 88 ? -36.162 2.148 37.616 1.00 98.12 88 THR A N 1
ATOM 671 C CA . THR A 1 88 ? -37.296 1.711 36.786 1.00 98.12 88 THR A CA 1
ATOM 672 C C . THR A 1 88 ? -36.913 1.475 35.327 1.00 98.12 88 THR A C 1
ATOM 674 O O . THR A 1 88 ? -37.660 0.815 34.610 1.00 98.12 88 THR A O 1
ATOM 677 N N . LEU A 1 89 ? -35.767 2.008 34.886 1.00 98.44 89 LEU A N 1
ATOM 678 C CA . LEU A 1 89 ? -35.327 1.963 33.497 1.00 98.44 89 LEU A CA 1
ATOM 679 C C . LEU A 1 89 ? -34.656 0.621 33.200 1.00 98.44 89 LEU A C 1
ATOM 681 O O . LEU A 1 89 ? -33.610 0.299 33.762 1.00 98.44 89 LEU A O 1
ATOM 685 N N . VAL A 1 90 ? -35.268 -0.162 32.317 1.00 97.12 90 VAL A N 1
ATOM 686 C CA . VAL A 1 90 ? -34.907 -1.560 32.041 1.00 97.12 90 VAL A CA 1
ATOM 687 C C . VAL A 1 90 ? -34.519 -1.824 30.589 1.00 97.12 90 VAL A C 1
ATOM 689 O O . VAL A 1 90 ? -34.022 -2.914 30.304 1.00 97.12 90 VAL A O 1
ATOM 692 N N . ASP A 1 91 ? -34.727 -0.852 29.698 1.00 97.44 91 ASP A N 1
ATOM 693 C CA . ASP A 1 91 ? -34.408 -0.962 28.275 1.00 97.44 91 ASP A CA 1
ATOM 694 C C . ASP A 1 91 ? -33.697 0.291 27.740 1.00 97.44 91 ASP A C 1
ATOM 696 O O . ASP A 1 91 ? -34.164 1.414 27.913 1.00 97.44 91 ASP A O 1
ATOM 700 N N . ILE A 1 92 ? -32.563 0.104 27.075 1.00 96.81 92 ILE A N 1
ATOM 701 C CA . ILE A 1 92 ? -31.795 1.151 26.398 1.00 96.81 92 ILE A CA 1
ATOM 702 C C . ILE A 1 92 ? -31.570 0.652 24.982 1.00 96.81 92 ILE A C 1
ATOM 704 O O . ILE A 1 92 ? -30.855 -0.329 24.773 1.00 96.81 92 ILE A O 1
ATOM 708 N N . GLN A 1 93 ? -32.210 1.312 24.023 1.00 94.12 93 GLN A N 1
ATOM 709 C CA . GLN A 1 93 ? -32.143 0.920 22.624 1.00 94.12 93 GLN A CA 1
ATOM 710 C C . GLN A 1 93 ? -30.848 1.390 21.954 1.00 94.12 93 GLN A C 1
ATOM 712 O O . GLN A 1 93 ? -30.066 2.171 22.502 1.00 94.12 93 GLN A O 1
ATOM 717 N N . GLU A 1 94 ? -30.613 0.873 20.751 1.00 87.06 94 GLU A N 1
ATOM 718 C CA . GLU A 1 94 ? -29.393 1.107 19.985 1.00 87.06 94 GLU A CA 1
ATOM 719 C C . GLU A 1 94 ? -29.116 2.604 19.773 1.00 87.06 94 GLU A C 1
ATOM 721 O O . GLU A 1 94 ? -30.020 3.425 19.601 1.00 87.06 94 GLU A O 1
ATOM 726 N N . PHE A 1 95 ? -27.830 2.959 19.801 1.00 87.75 95 PHE A N 1
ATOM 727 C CA . PHE A 1 95 ? -27.329 4.315 19.558 1.00 87.75 95 PHE A CA 1
ATOM 728 C C . PHE A 1 95 ? -27.877 5.410 20.483 1.00 87.75 95 PHE A C 1
ATOM 730 O O . PHE A 1 95 ? -27.690 6.585 20.177 1.00 87.75 95 PHE A O 1
ATOM 737 N N . ALA A 1 96 ? -28.500 5.061 21.616 1.00 93.25 96 ALA A N 1
ATOM 738 C CA . ALA A 1 96 ? -29.101 6.024 22.541 1.00 93.25 96 ALA A CA 1
ATOM 739 C C . ALA A 1 96 ? -28.171 7.190 22.920 1.00 93.25 96 ALA A C 1
ATOM 741 O O . ALA A 1 96 ? -28.676 8.282 23.130 1.00 93.25 96 ALA A O 1
ATOM 742 N N . PHE A 1 97 ? -26.850 6.979 22.960 1.00 93.88 97 PHE A N 1
ATOM 743 C CA . PHE A 1 97 ? -25.832 7.978 23.326 1.00 93.88 97 PHE A CA 1
ATOM 744 C C . PHE A 1 97 ? -24.789 8.239 22.215 1.00 93.88 97 PHE A C 1
ATOM 746 O O . PHE A 1 97 ? -23.708 8.766 22.476 1.00 93.88 97 PHE A O 1
ATOM 753 N N . SER A 1 98 ? -25.045 7.802 20.977 1.00 87.56 98 SER A N 1
ATOM 754 C CA . SER A 1 98 ? -24.049 7.892 19.897 1.00 87.56 98 SER A CA 1
ATOM 755 C C . SER A 1 98 ? -23.791 9.350 19.495 1.00 87.56 98 SER A C 1
ATOM 757 O O . SER A 1 98 ? -24.721 10.129 19.299 1.00 87.56 98 SER A O 1
ATOM 759 N N . GLY A 1 99 ? -22.521 9.738 19.375 1.00 85.50 99 GLY A N 1
ATOM 760 C CA . GLY A 1 99 ? -22.145 11.101 18.995 1.00 85.50 99 GLY A CA 1
ATOM 761 C C . GLY A 1 99 ? -22.444 12.172 20.051 1.00 85.50 99 GLY A C 1
ATOM 762 O O . GLY A 1 99 ? -22.386 13.346 19.721 1.00 85.50 99 GLY A O 1
ATOM 763 N N . SER A 1 100 ? -22.770 11.823 21.303 1.00 91.81 100 SER A N 1
ATOM 764 C CA . SER A 1 100 ? -22.932 12.800 22.393 1.00 91.81 100 SER A CA 1
ATOM 765 C C . SER A 1 100 ? -21.568 13.320 22.882 1.00 91.81 100 SER A C 1
ATOM 767 O O . SER A 1 100 ? -21.141 12.993 23.984 1.00 91.81 100 SER A O 1
ATOM 769 N N . GLU A 1 101 ? -20.868 14.124 22.076 1.00 90.81 101 GLU A N 1
ATOM 770 C CA . GLU A 1 101 ? -19.419 14.385 22.199 1.00 90.81 101 GLU A CA 1
ATOM 771 C C . GLU A 1 101 ? -18.934 14.916 23.562 1.00 90.81 101 GLU A C 1
ATOM 773 O O . GLU A 1 101 ? -17.772 14.695 23.903 1.00 90.81 101 GLU A O 1
ATOM 778 N N . SER A 1 102 ? -19.798 15.562 24.355 1.00 95.00 102 SER A N 1
ATOM 779 C CA . SER A 1 102 ? -19.466 16.104 25.687 1.00 95.00 102 SER A CA 1
ATOM 780 C C . SER A 1 102 ? -19.796 15.173 26.859 1.00 95.00 102 SER A C 1
ATOM 782 O O . SER A 1 102 ? -19.544 15.538 28.010 1.00 95.00 102 SER A O 1
ATOM 784 N N . LEU A 1 103 ? -20.340 13.978 26.609 1.00 96.12 103 LEU A N 1
ATOM 785 C CA . LEU A 1 103 ? -20.806 13.076 27.661 1.00 96.12 103 LEU A CA 1
ATOM 786 C C . LEU A 1 103 ? -19.618 12.482 28.423 1.00 96.12 103 LEU A C 1
ATOM 788 O O . LEU A 1 103 ? -18.829 11.717 27.869 1.00 96.12 103 LEU A O 1
ATOM 792 N N . THR A 1 104 ? -19.507 12.828 29.707 1.00 95.94 104 THR A N 1
ATOM 793 C CA . THR A 1 104 ? -18.400 12.415 30.589 1.00 95.94 104 THR A CA 1
ATOM 794 C C . THR A 1 104 ? -18.756 11.253 31.508 1.00 95.94 104 THR A C 1
ATOM 796 O O . THR A 1 104 ? -17.861 10.528 31.933 1.00 95.94 104 THR A O 1
ATOM 799 N N . ALA A 1 105 ? -20.040 11.058 31.825 1.00 96.88 105 ALA A N 1
ATOM 800 C CA . ALA A 1 105 ? -20.476 9.992 32.720 1.00 96.88 105 ALA A CA 1
ATOM 801 C C . ALA A 1 105 ? -21.937 9.582 32.505 1.00 96.88 105 ALA A C 1
ATOM 803 O O . ALA A 1 105 ? -22.813 10.420 32.285 1.00 96.88 105 ALA A O 1
ATOM 804 N N . ILE A 1 106 ? -22.213 8.289 32.679 1.00 97.94 106 ILE A N 1
ATOM 805 C CA . ILE A 1 106 ? -23.560 7.757 32.895 1.00 97.94 106 ILE A CA 1
ATOM 806 C C . ILE A 1 106 ? -23.614 7.183 34.311 1.00 97.94 106 ILE A C 1
ATOM 808 O O . ILE A 1 106 ? -22.774 6.370 34.697 1.00 97.94 106 ILE A O 1
ATOM 812 N N . ARG A 1 107 ? -24.592 7.616 35.108 1.00 98.19 107 ARG A N 1
ATOM 813 C CA . ARG A 1 107 ? -24.762 7.203 36.506 1.00 98.19 107 ARG A CA 1
ATOM 814 C C . ARG A 1 107 ? -26.011 6.358 36.652 1.00 98.19 107 ARG A C 1
ATOM 816 O O . ARG A 1 107 ? -27.119 6.849 36.481 1.00 98.19 107 ARG A O 1
ATOM 823 N N . VAL A 1 108 ? -25.848 5.091 37.001 1.00 98.38 108 VAL A N 1
ATOM 824 C CA . VAL A 1 108 ? -26.964 4.165 37.198 1.00 98.38 108 VAL A CA 1
ATOM 825 C C . VAL A 1 108 ? -27.270 4.018 38.685 1.00 98.38 108 VAL A C 1
ATOM 827 O O . VAL A 1 108 ? -26.373 3.801 39.499 1.00 98.38 108 VAL A O 1
ATOM 830 N N . SER A 1 109 ? -28.551 4.102 39.050 1.00 97.94 109 SER A N 1
ATOM 831 C CA . SER A 1 109 ? -29.005 3.812 40.413 1.00 97.94 109 SER A CA 1
ATOM 832 C C . SER A 1 109 ? -28.562 2.417 40.869 1.00 97.94 109 SER A C 1
ATOM 834 O O . SER A 1 109 ? -28.732 1.433 40.150 1.00 97.94 109 SER A O 1
ATOM 836 N N . ALA A 1 110 ? -28.070 2.301 42.106 1.00 96.38 110 ALA A N 1
ATOM 837 C CA . ALA A 1 110 ? -27.663 1.017 42.684 1.00 96.38 110 ALA A CA 1
ATOM 838 C C . ALA A 1 110 ? -28.816 -0.012 42.747 1.00 96.38 110 ALA A C 1
ATOM 840 O O . ALA A 1 110 ? -28.573 -1.222 42.690 1.00 96.38 110 ALA A O 1
ATOM 841 N N . GLU A 1 111 ? -30.062 0.471 42.823 1.00 97.31 111 GLU A N 1
ATOM 842 C CA . GLU A 1 111 ? -31.291 -0.335 42.812 1.00 97.31 111 GLU A CA 1
ATOM 843 C C . GLU A 1 111 ? -31.724 -0.779 41.403 1.00 97.31 111 GLU A C 1
ATOM 845 O O . GLU A 1 111 ? -32.659 -1.565 41.293 1.00 97.31 111 GLU A O 1
ATOM 850 N N . ASN A 1 112 ? -31.092 -0.301 40.323 1.00 98.19 112 ASN A N 1
ATOM 851 C CA . ASN A 1 112 ? -31.440 -0.736 38.970 1.00 98.19 112 ASN A CA 1
ATOM 852 C C . ASN A 1 112 ? -31.128 -2.233 38.795 1.00 98.19 112 ASN A C 1
ATOM 854 O O . ASN A 1 112 ? -30.042 -2.694 39.153 1.00 98.19 112 ASN A O 1
ATOM 858 N N . GLU A 1 113 ? -32.084 -2.996 38.263 1.00 97.19 113 GLU A N 1
ATOM 859 C CA . GLU A 1 113 ? -31.988 -4.457 38.124 1.00 97.19 113 GLU A CA 1
ATOM 860 C C . GLU A 1 113 ? -31.317 -4.917 36.819 1.00 97.19 113 GLU A C 1
ATOM 862 O O . GLU A 1 113 ? -31.016 -6.098 36.672 1.00 97.19 113 GLU A O 1
ATOM 867 N N . ARG A 1 114 ? -31.088 -4.013 35.860 1.00 97.94 114 ARG A N 1
ATOM 868 C CA . ARG A 1 114 ? -30.637 -4.338 34.493 1.00 97.94 114 ARG A CA 1
ATOM 869 C C . ARG A 1 114 ? -29.290 -3.748 34.133 1.00 97.94 114 ARG A C 1
ATOM 871 O O . ARG A 1 114 ? -28.529 -4.384 33.407 1.00 97.94 114 ARG A O 1
ATOM 878 N N . TYR A 1 115 ? -29.000 -2.566 34.652 1.00 98.38 115 TYR A N 1
ATOM 879 C CA . TYR A 1 115 ? -27.808 -1.804 34.336 1.00 98.38 115 TYR A CA 1
ATOM 880 C C . TYR A 1 115 ? -27.010 -1.501 35.596 1.00 98.38 115 TYR A C 1
ATOM 882 O O . TYR A 1 115 ? -27.515 -1.526 36.723 1.00 98.38 115 TYR A O 1
ATOM 890 N N . SER A 1 116 ? -25.740 -1.192 35.397 1.00 98.19 116 SER A N 1
ATOM 891 C CA . SER A 1 116 ? -24.872 -0.638 36.423 1.00 98.19 116 SER A CA 1
ATOM 892 C C . SER A 1 116 ? -23.889 0.346 35.797 1.00 98.19 116 SER A C 1
ATOM 894 O O . SER A 1 116 ? -23.707 0.362 34.579 1.00 98.19 116 SER A O 1
ATOM 896 N N . SER A 1 117 ? -23.277 1.179 36.634 1.00 97.94 117 SER A N 1
ATOM 897 C CA . SER A 1 117 ? -22.161 2.029 36.234 1.00 97.94 117 SER A CA 1
ATOM 898 C C . SER A 1 117 ? -21.054 1.998 37.270 1.00 97.94 117 SER A C 1
ATOM 900 O O . SER A 1 117 ? -21.332 1.831 38.459 1.00 97.94 117 SER A O 1
ATOM 902 N N . ASP A 1 118 ? -19.818 2.190 36.830 1.00 96.00 118 ASP A N 1
ATOM 903 C CA . ASP A 1 118 ? -18.664 2.326 37.715 1.00 96.00 118 ASP A CA 1
ATOM 904 C C . ASP A 1 118 ? -18.369 3.801 38.062 1.00 96.00 118 ASP A C 1
ATOM 906 O O . ASP A 1 118 ? -19.132 4.723 37.743 1.00 96.00 118 ASP A O 1
ATOM 910 N N . GLU A 1 119 ? -17.244 4.033 38.739 1.00 94.62 119 GLU A N 1
ATOM 911 C CA . GLU A 1 119 ? -16.790 5.375 39.119 1.00 94.62 119 GLU A CA 1
ATOM 912 C C . GLU A 1 119 ? -16.407 6.233 37.899 1.00 94.62 119 GLU A C 1
ATOM 914 O O . GLU A 1 119 ? -16.657 7.443 37.902 1.00 94.62 119 GLU A O 1
ATOM 919 N N . GLN A 1 120 ? -15.910 5.613 36.820 1.00 94.44 120 GLN A N 1
ATOM 920 C CA . GLN A 1 120 ? -15.629 6.275 35.537 1.00 94.44 120 GLN A CA 1
ATOM 921 C C . GLN A 1 120 ? -16.913 6.630 34.766 1.00 94.44 120 GLN A C 1
ATOM 923 O O . GLN A 1 120 ? -16.866 7.424 33.834 1.00 94.44 120 GLN A O 1
ATOM 928 N N . GLY A 1 121 ? -18.071 6.101 35.175 1.00 96.19 121 GLY A N 1
ATOM 929 C CA . GLY A 1 121 ? -19.359 6.364 34.533 1.00 96.19 121 GLY A CA 1
ATOM 930 C C . GLY A 1 121 ? -19.615 5.489 33.308 1.00 96.19 121 GLY A C 1
ATOM 931 O O . GLY A 1 121 ? -20.410 5.873 32.451 1.00 96.19 121 GLY A O 1
ATOM 932 N N . LEU A 1 122 ? -18.943 4.337 33.217 1.00 97.44 122 LEU A N 1
ATOM 933 C CA . LEU A 1 122 ? -19.140 3.353 32.157 1.00 97.44 122 LEU A CA 1
ATOM 934 C C . LEU A 1 122 ? -20.494 2.672 32.329 1.00 97.44 122 LEU A C 1
ATOM 936 O O . LEU A 1 122 ? -20.806 2.206 33.421 1.00 97.44 122 LEU A O 1
ATOM 940 N N . LEU A 1 123 ? -21.283 2.559 31.265 1.00 97.81 123 LEU A N 1
ATOM 941 C CA . LEU A 1 123 ? -22.560 1.852 31.306 1.00 97.81 123 LEU A CA 1
ATOM 942 C C . LEU A 1 123 ? -22.344 0.362 31.030 1.00 97.81 123 LEU A C 1
ATOM 944 O O . LEU A 1 123 ? -21.811 -0.017 29.988 1.00 97.81 123 LEU A O 1
ATOM 948 N N . MET A 1 124 ? -22.807 -0.487 31.942 1.00 98.00 124 MET A N 1
ATOM 949 C CA . MET A 1 124 ? -22.704 -1.945 31.856 1.00 98.00 124 MET A CA 1
ATOM 950 C C . MET A 1 124 ? -24.051 -2.607 32.155 1.00 98.00 124 MET A C 1
ATOM 952 O O . MET A 1 124 ? -24.962 -1.982 32.707 1.00 98.00 124 MET A O 1
ATOM 956 N N . ASN A 1 125 ? -24.177 -3.900 31.852 1.00 97.88 125 ASN A N 1
ATOM 957 C CA . ASN A 1 125 ? -25.262 -4.704 32.419 1.00 97.88 125 ASN A CA 1
ATOM 958 C C . ASN A 1 125 ? -25.123 -4.832 33.948 1.00 97.88 125 ASN A C 1
ATOM 960 O O . ASN A 1 125 ? -24.096 -4.489 34.544 1.00 97.88 125 ASN A O 1
ATOM 964 N N . LYS A 1 126 ? -26.168 -5.329 34.613 1.00 96.75 126 LYS A N 1
ATOM 965 C CA . LYS A 1 126 ? -26.184 -5.473 36.073 1.00 96.75 126 LYS A CA 1
ATOM 966 C C . LYS A 1 126 ? -25.085 -6.404 36.578 1.00 96.75 126 LYS A C 1
ATOM 968 O O . LYS A 1 126 ? -24.502 -6.141 37.627 1.00 96.75 126 LYS A O 1
ATOM 973 N N . GLU A 1 127 ? -24.794 -7.461 35.828 1.00 97.31 127 GLU A N 1
ATOM 974 C CA . GLU A 1 127 ? -23.761 -8.445 36.153 1.00 97.31 127 GLU A CA 1
ATOM 975 C C . GLU A 1 127 ? -22.336 -7.933 35.891 1.00 97.31 127 GLU A C 1
ATOM 977 O O . GLU A 1 127 ? -21.382 -8.618 36.250 1.00 97.31 127 GLU A O 1
ATOM 982 N N . GLN A 1 128 ? -22.184 -6.749 35.279 1.00 96.88 128 GLN A N 1
ATOM 983 C CA . GLN A 1 128 ? -20.901 -6.153 34.882 1.00 96.88 128 GLN A CA 1
ATOM 984 C C . GLN A 1 128 ? -20.051 -7.057 33.979 1.00 96.88 128 GLN A C 1
ATOM 986 O O . GLN A 1 128 ? -18.825 -6.980 34.010 1.00 96.88 128 GLN A O 1
ATOM 991 N N . SER A 1 129 ? -20.698 -7.915 33.186 1.00 97.56 129 SER A N 1
ATOM 992 C CA . SER A 1 129 ? -20.062 -8.805 32.209 1.00 97.56 129 SER A CA 1
ATOM 993 C C . SER A 1 129 ? -20.051 -8.239 30.786 1.00 97.56 129 SER A C 1
ATOM 995 O O . SER A 1 129 ? -19.228 -8.652 29.972 1.00 97.56 129 SER A O 1
ATOM 997 N N . LEU A 1 130 ? -20.927 -7.277 30.491 1.00 97.12 130 LEU A N 1
ATOM 998 C CA . LEU A 1 130 ? -21.055 -6.611 29.199 1.00 97.12 130 LEU A CA 1
ATOM 999 C C . LEU A 1 130 ? -20.883 -5.102 29.379 1.00 97.12 130 LEU A C 1
ATOM 1001 O O . LEU A 1 130 ? -21.673 -4.468 30.085 1.00 97.12 130 LEU A O 1
ATOM 1005 N N . LEU A 1 131 ? -19.891 -4.528 28.697 1.00 96.62 131 LEU A N 1
ATOM 1006 C CA . LEU A 1 131 ? -19.765 -3.081 28.547 1.00 96.62 131 LEU A CA 1
ATOM 1007 C C . LEU A 1 131 ? -20.672 -2.620 27.409 1.00 96.62 131 LEU A C 1
ATOM 1009 O O . LEU A 1 131 ? -20.503 -3.033 26.262 1.00 96.62 131 LEU A O 1
ATOM 1013 N N . ILE A 1 132 ? -21.639 -1.777 27.752 1.00 95.19 132 ILE A N 1
ATOM 1014 C CA . ILE A 1 132 ? -22.668 -1.279 26.838 1.00 95.19 132 ILE A CA 1
ATOM 1015 C C . ILE A 1 132 ? -22.192 0.011 26.178 1.00 95.19 132 ILE A C 1
ATOM 1017 O O . ILE A 1 132 ? -22.335 0.162 24.968 1.00 95.19 132 ILE A O 1
ATOM 1021 N N . PHE A 1 133 ? -21.632 0.939 26.961 1.00 94.81 133 PHE A N 1
ATOM 1022 C CA . PHE A 1 133 ? -21.231 2.247 26.452 1.00 94.81 133 PHE A CA 1
ATOM 1023 C C . PHE A 1 133 ? -20.173 2.928 27.328 1.00 94.81 133 PHE A C 1
ATOM 1025 O O . PHE A 1 133 ? -20.264 2.920 28.560 1.00 94.81 133 PHE A O 1
ATOM 1032 N N . VAL A 1 134 ? -19.202 3.562 26.675 1.00 94.75 134 VAL A N 1
ATOM 1033 C CA . VAL A 1 134 ? -18.185 4.433 27.262 1.00 94.75 134 VAL A CA 1
ATOM 1034 C C . VAL A 1 134 ? -18.527 5.883 26.907 1.00 94.75 134 VAL A C 1
ATOM 1036 O O . VAL A 1 134 ? -18.615 6.206 25.725 1.00 94.75 134 VAL A O 1
ATOM 1039 N N . PRO A 1 135 ? -18.703 6.772 27.900 1.00 94.62 135 PRO A N 1
ATOM 1040 C CA . PRO A 1 135 ? -18.882 8.201 27.654 1.00 94.62 135 PRO A CA 1
ATOM 1041 C C . PRO A 1 135 ? -17.790 8.778 26.732 1.00 94.62 135 PRO A C 1
ATOM 1043 O O . PRO A 1 135 ? -16.595 8.631 26.996 1.00 94.62 135 PRO A O 1
ATOM 1046 N N . THR A 1 136 ? -18.188 9.429 25.636 1.00 90.88 136 THR A N 1
ATOM 1047 C CA . THR A 1 136 ? -17.277 9.829 24.543 1.00 90.88 136 THR A CA 1
ATOM 1048 C C . THR A 1 136 ? -16.281 10.916 24.945 1.00 90.88 136 THR A C 1
ATOM 1050 O O . THR A 1 136 ? -15.192 10.989 24.374 1.00 90.88 136 THR A O 1
ATOM 1053 N N . ALA A 1 137 ? -16.624 11.741 25.941 1.00 92.81 137 ALA A N 1
ATOM 1054 C CA . ALA A 1 137 ? -15.763 12.798 26.466 1.00 92.81 137 ALA A CA 1
ATOM 1055 C C . ALA A 1 137 ? -14.789 12.312 27.549 1.00 92.81 137 ALA A C 1
ATOM 1057 O O . ALA A 1 137 ? -14.093 13.135 28.151 1.00 92.81 137 ALA A O 1
ATOM 1058 N N . LEU A 1 138 ? -14.725 11.004 27.832 1.00 92.38 138 LEU A N 1
ATOM 1059 C CA . LEU A 1 138 ? -13.683 10.472 28.705 1.00 92.38 138 LEU A CA 1
ATOM 1060 C C . LEU A 1 138 ? -12.297 10.755 28.113 1.00 92.38 138 LEU A C 1
ATOM 1062 O O . LEU A 1 138 ? -12.050 10.630 26.911 1.00 92.38 138 LEU A O 1
ATOM 1066 N N . THR A 1 139 ? -11.384 11.167 28.988 1.00 91.81 139 THR A N 1
ATOM 1067 C CA . THR A 1 139 ? -10.008 11.533 28.641 1.00 91.81 139 THR A CA 1
ATOM 1068 C C . THR A 1 139 ? -9.039 10.708 29.472 1.00 91.81 139 THR A C 1
ATOM 1070 O O . THR A 1 139 ? -9.362 10.303 30.588 1.00 91.81 139 THR A O 1
ATOM 1073 N N . GLY A 1 140 ? -7.834 10.495 28.948 1.00 92.12 140 GLY A N 1
ATOM 1074 C CA . GLY A 1 140 ? -6.808 9.742 29.659 1.00 92.12 140 GLY A CA 1
ATOM 1075 C C . GLY A 1 140 ? -7.015 8.232 29.553 1.00 92.12 140 GLY A C 1
ATOM 1076 O O . GLY A 1 140 ? -7.315 7.712 28.476 1.00 92.12 140 GLY A O 1
ATOM 1077 N N . ASP A 1 141 ? -6.811 7.536 30.666 1.00 94.06 141 ASP A N 1
ATOM 1078 C CA . ASP A 1 141 ? -6.768 6.078 30.713 1.00 94.06 141 ASP A CA 1
ATOM 1079 C C . ASP A 1 141 ? -8.160 5.492 30.967 1.00 94.06 141 ASP A C 1
ATOM 1081 O O . ASP A 1 141 ? -8.805 5.814 31.964 1.00 94.06 141 ASP A O 1
ATOM 1085 N N . LEU A 1 142 ? -8.606 4.600 30.082 1.00 95.38 142 LEU A N 1
ATOM 1086 C CA . LEU A 1 142 ? -9.817 3.806 30.266 1.00 95.38 142 LEU A CA 1
ATOM 1087 C C . LEU A 1 142 ? -9.454 2.461 30.897 1.00 95.38 142 LEU A C 1
ATOM 1089 O O . LEU A 1 142 ? -8.760 1.644 30.286 1.00 95.38 142 LEU A O 1
ATOM 1093 N N . VAL A 1 143 ? -9.986 2.187 32.086 1.00 97.19 143 VAL A N 1
ATOM 1094 C CA . VAL A 1 143 ? -9.869 0.867 32.719 1.00 97.19 143 VAL A CA 1
ATOM 1095 C C . VAL A 1 143 ? -11.204 0.144 32.616 1.00 97.19 143 VAL A C 1
ATOM 1097 O O . VAL A 1 143 ? -12.156 0.481 33.313 1.00 97.19 143 VAL A O 1
ATOM 1100 N N . ILE A 1 144 ? -11.277 -0.874 31.762 1.00 96.75 144 ILE A N 1
ATOM 1101 C CA . ILE A 1 144 ? -12.445 -1.751 31.677 1.00 96.75 144 ILE A CA 1
ATOM 1102 C C . ILE A 1 144 ? -12.368 -2.756 32.843 1.00 96.75 144 ILE A C 1
ATOM 1104 O O . ILE A 1 144 ? -11.357 -3.460 32.965 1.00 96.75 144 ILE A O 1
ATOM 1108 N N . PRO A 1 145 ? -13.396 -2.846 33.711 1.00 96.81 145 PRO A N 1
ATOM 1109 C CA . PRO A 1 145 ? -13.371 -3.737 34.870 1.00 96.81 145 PRO A CA 1
ATOM 1110 C C . PRO A 1 145 ? -13.110 -5.202 34.495 1.00 96.81 145 PRO A C 1
ATOM 1112 O O . PRO A 1 145 ? -13.623 -5.692 33.495 1.00 96.81 145 PRO A O 1
ATOM 1115 N N . MET A 1 146 ? -12.374 -5.939 35.338 1.00 96.69 146 MET A N 1
ATOM 1116 C CA . MET A 1 146 ? -12.054 -7.358 35.083 1.00 96.69 146 MET A CA 1
ATOM 1117 C C . MET A 1 146 ? -13.282 -8.273 34.962 1.00 96.69 146 MET A C 1
ATOM 1119 O O . MET A 1 146 ? -13.165 -9.361 34.409 1.00 96.69 146 MET A O 1
ATOM 1123 N N . SER A 1 147 ? -14.437 -7.873 35.497 1.00 97.12 147 SER A N 1
ATOM 1124 C CA . SER A 1 147 ? -15.684 -8.630 35.356 1.00 97.12 147 SER A CA 1
ATOM 1125 C C . SER A 1 147 ? -16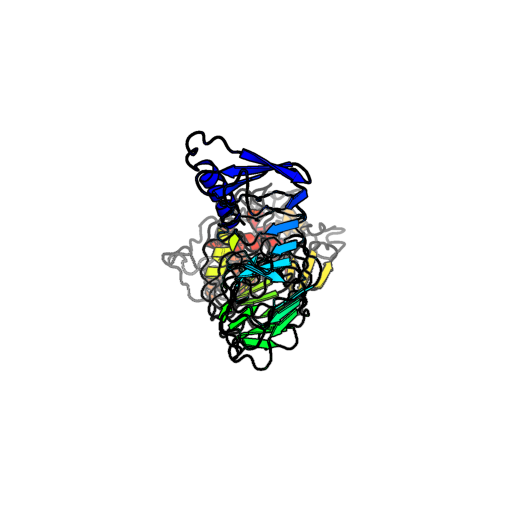.251 -8.581 33.937 1.00 97.12 147 SER A C 1
ATOM 1127 O O . SER A 1 147 ? -17.009 -9.476 33.570 1.00 97.12 147 SER A O 1
ATOM 1129 N N . VAL A 1 148 ? -15.896 -7.557 33.151 1.00 98.31 148 VAL A N 1
ATOM 1130 C CA . VAL A 1 148 ? -16.384 -7.366 31.785 1.00 98.31 148 VAL A CA 1
ATOM 1131 C C . VAL A 1 148 ? -15.655 -8.333 30.864 1.00 98.31 148 VAL A C 1
ATOM 1133 O O . VAL A 1 148 ? -14.445 -8.229 30.666 1.00 98.31 148 VAL A O 1
ATOM 1136 N N . THR A 1 149 ? -16.414 -9.242 30.260 1.00 97.62 149 THR A N 1
ATOM 1137 C CA . THR A 1 149 ? -15.901 -10.248 29.325 1.00 97.62 149 THR A CA 1
ATOM 1138 C C . THR A 1 149 ? -16.248 -9.932 27.874 1.00 97.62 149 THR A C 1
ATOM 1140 O O . THR A 1 149 ? -15.607 -10.460 26.962 1.00 97.62 149 THR A O 1
ATOM 1143 N N . GLN A 1 150 ? -17.234 -9.056 27.644 1.00 96.50 150 GLN A N 1
ATOM 1144 C CA . GLN A 1 150 ? -17.760 -8.723 26.322 1.00 96.50 150 GLN A CA 1
ATOM 1145 C C . GLN A 1 150 ? -17.966 -7.218 26.133 1.00 96.50 150 GLN A C 1
ATOM 1147 O O . GLN A 1 150 ? -18.264 -6.480 27.075 1.00 96.50 150 GLN A O 1
ATOM 1152 N N . LEU A 1 151 ? -17.864 -6.786 24.876 1.00 94.38 151 LEU A N 1
ATOM 1153 C CA . LEU A 1 151 ? -18.178 -5.433 24.431 1.00 94.38 151 LEU A CA 1
ATOM 1154 C C . LEU A 1 151 ? -19.428 -5.465 23.556 1.00 94.38 151 LEU A C 1
ATOM 1156 O O . LEU A 1 151 ? -19.526 -6.284 22.639 1.00 94.38 151 LEU A O 1
ATOM 1160 N N . GLN A 1 152 ? -20.356 -4.548 23.803 1.00 91.88 152 GLN A N 1
ATOM 1161 C CA . GLN A 1 152 ? -21.384 -4.232 22.825 1.00 91.88 152 GLN A CA 1
ATOM 1162 C 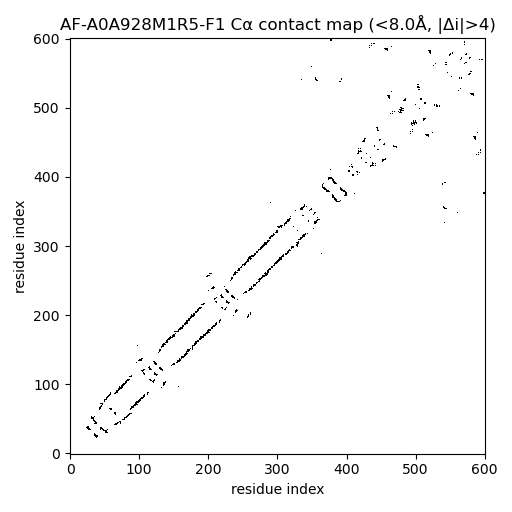C . GLN A 1 152 ? -20.732 -3.579 21.596 1.00 91.88 152 GLN A C 1
ATOM 1164 O O . GLN A 1 152 ? -19.736 -2.860 21.708 1.00 91.88 152 GLN A O 1
ATOM 1169 N N . LEU A 1 153 ? -21.282 -3.838 20.407 1.00 85.81 153 LEU A N 1
ATOM 1170 C CA . LEU A 1 153 ? -20.819 -3.188 19.183 1.00 85.81 153 LEU A CA 1
ATOM 1171 C C . LEU A 1 153 ? -20.922 -1.662 19.341 1.00 85.81 153 LEU A C 1
ATOM 1173 O O . LEU A 1 153 ? -21.981 -1.155 19.704 1.00 85.81 153 LEU A O 1
ATOM 1177 N N . GLY A 1 154 ? -19.820 -0.952 19.091 1.00 83.44 154 GLY A N 1
ATOM 1178 C CA . GLY A 1 154 ? -19.748 0.504 19.244 1.00 83.44 154 GLY A CA 1
ATOM 1179 C C . GLY A 1 154 ? -19.619 1.006 20.689 1.00 83.44 154 GLY A C 1
ATOM 1180 O O . GLY A 1 154 ? -19.672 2.210 20.908 1.00 83.44 154 GLY A O 1
ATOM 1181 N N . ALA A 1 155 ? -19.406 0.133 21.685 1.00 89.94 155 ALA A N 1
ATOM 1182 C CA . ALA A 1 155 ? -19.317 0.550 23.091 1.00 89.94 155 ALA A CA 1
ATOM 1183 C C . ALA A 1 155 ? -18.231 1.609 23.366 1.00 89.94 155 ALA A C 1
ATOM 1185 O O . ALA A 1 155 ? -18.367 2.366 24.319 1.00 89.94 155 ALA A O 1
ATOM 1186 N N . ILE A 1 156 ? -17.165 1.657 22.559 1.00 88.88 156 ILE A N 1
ATOM 1187 C CA . ILE A 1 156 ? -16.024 2.591 22.687 1.00 88.88 156 ILE A CA 1
ATOM 1188 C C . ILE A 1 156 ? -15.916 3.473 21.421 1.00 88.88 156 ILE A C 1
ATOM 1190 O O . ILE A 1 156 ? -14.865 4.016 21.081 1.00 88.88 156 ILE A O 1
ATOM 1194 N N . GLU A 1 157 ? -17.008 3.592 20.663 1.00 80.31 157 GLU A N 1
ATOM 1195 C CA . GLU A 1 157 ? -17.056 4.440 19.474 1.00 80.31 157 GLU A CA 1
ATOM 1196 C C . GLU A 1 157 ? -16.929 5.923 19.857 1.00 80.31 157 GLU A C 1
ATOM 1198 O O . GLU A 1 157 ? -17.414 6.359 20.897 1.00 80.31 157 GLU A O 1
ATOM 1203 N N . ALA A 1 158 ? -16.263 6.711 19.009 1.00 79.19 158 ALA A N 1
ATOM 1204 C CA . ALA A 1 158 ? -16.082 8.157 19.178 1.00 79.19 158 ALA A CA 1
ATOM 1205 C C . ALA A 1 158 ? -15.335 8.612 20.456 1.00 79.19 158 ALA A C 1
ATOM 1207 O O . ALA A 1 158 ? -15.260 9.807 20.747 1.00 79.19 158 ALA A O 1
ATOM 1208 N N . CYS A 1 159 ? -14.690 7.700 21.191 1.00 86.12 159 CYS A N 1
ATOM 1209 C CA . CYS A 1 159 ? -13.798 8.029 22.308 1.00 86.12 159 CYS A CA 1
ATOM 1210 C C . CYS A 1 159 ? -12.430 8.559 21.813 1.00 86.12 159 CYS A C 1
ATOM 1212 O O . CYS A 1 159 ? -11.387 7.924 21.982 1.00 86.12 159 CYS A O 1
ATOM 1214 N N . HIS A 1 160 ? -12.414 9.732 21.174 1.00 84.44 160 HIS A N 1
ATOM 1215 C CA . HIS A 1 160 ? -11.230 10.291 20.497 1.00 84.44 160 HIS A CA 1
ATOM 1216 C C . HIS A 1 160 ? -10.121 10.787 21.443 1.00 84.44 160 HIS A C 1
ATOM 1218 O O . HIS A 1 160 ? -8.977 10.980 21.025 1.00 84.44 160 HIS A O 1
ATOM 1224 N N . SER A 1 161 ? -10.437 10.998 22.722 1.00 88.88 161 SER A N 1
ATOM 1225 C CA . SER A 1 161 ? -9.513 11.606 23.690 1.00 88.88 161 SER A CA 1
ATOM 1226 C C . SER A 1 161 ? -8.833 10.615 24.638 1.00 88.88 161 SER A C 1
ATOM 1228 O O . SER A 1 161 ? -8.036 11.039 25.481 1.00 88.88 161 SER A O 1
ATOM 1230 N N . LEU A 1 162 ? -9.123 9.318 24.510 1.00 91.69 162 LEU A N 1
ATOM 1231 C CA . LEU A 1 162 ? -8.460 8.283 25.301 1.00 91.69 162 LEU A CA 1
ATOM 1232 C C . LEU A 1 162 ? -6.983 8.161 24.910 1.00 91.69 162 LEU A C 1
ATOM 1234 O O . LEU A 1 162 ? -6.632 8.253 23.733 1.00 91.69 162 LEU A O 1
ATOM 1238 N N . THR A 1 163 ? -6.126 7.950 25.907 1.00 94.06 163 THR A N 1
ATOM 1239 C CA . THR A 1 163 ? -4.678 7.746 25.744 1.00 94.06 163 THR A CA 1
ATOM 1240 C C . THR A 1 163 ? -4.266 6.301 25.967 1.00 94.06 163 THR A C 1
ATOM 1242 O O . THR A 1 163 ? -3.311 5.846 25.335 1.00 94.06 163 THR A O 1
ATOM 1245 N N . SER A 1 164 ? -4.972 5.564 26.826 1.00 95.06 164 SER A N 1
ATOM 1246 C CA . SER A 1 164 ? -4.753 4.130 27.007 1.00 95.06 164 SER A CA 1
ATOM 1247 C C . SER A 1 164 ? -6.044 3.366 27.293 1.00 95.06 164 SER A C 1
ATOM 1249 O O . SER A 1 164 ? -7.026 3.940 27.767 1.00 95.06 164 SER A O 1
ATOM 1251 N N . ILE A 1 165 ? -6.040 2.066 26.993 1.00 95.75 165 ILE A N 1
ATOM 1252 C CA . ILE A 1 165 ? -7.120 1.134 27.339 1.00 95.75 165 ILE A CA 1
ATOM 1253 C C . ILE A 1 165 ? -6.517 -0.070 28.062 1.00 95.75 165 ILE A C 1
ATOM 1255 O O . ILE A 1 165 ? -5.636 -0.742 27.531 1.00 95.75 165 ILE A O 1
ATOM 1259 N N . THR A 1 166 ? -7.033 -0.388 29.248 1.00 97.62 166 THR A N 1
ATOM 1260 C CA . THR A 1 166 ? -6.736 -1.635 29.968 1.00 97.62 166 THR A CA 1
ATOM 1261 C C . THR A 1 166 ? -7.990 -2.497 30.030 1.00 97.62 166 THR A C 1
ATOM 1263 O O . THR A 1 166 ? -8.980 -2.099 30.638 1.00 97.62 166 THR A O 1
ATOM 1266 N N . ALA A 1 167 ? -7.955 -3.682 29.419 1.00 96.81 167 ALA A N 1
ATOM 1267 C CA . ALA A 1 167 ? -9.106 -4.575 29.298 1.00 96.81 167 ALA A CA 1
ATOM 1268 C C . ALA A 1 167 ? -8.714 -6.042 29.550 1.00 96.81 167 ALA A C 1
ATOM 1270 O O . ALA A 1 167 ? -8.645 -6.872 28.643 1.00 96.81 167 ALA A O 1
ATOM 1271 N N . LEU A 1 168 ? -8.424 -6.361 30.815 1.00 98.00 168 LEU A N 1
ATOM 1272 C CA . LEU A 1 168 ? -7.859 -7.659 31.211 1.00 98.00 168 LEU A CA 1
ATOM 1273 C C . LEU A 1 168 ? -8.877 -8.813 31.234 1.00 98.00 168 LEU A C 1
ATOM 1275 O O . LEU A 1 168 ? -8.476 -9.968 31.121 1.00 98.00 168 LEU A O 1
ATOM 1279 N N . GLY A 1 169 ? -10.168 -8.508 31.396 1.00 97.81 169 GLY A N 1
ATOM 1280 C CA . GLY A 1 169 ? -11.240 -9.508 31.488 1.00 97.81 169 GLY A CA 1
ATOM 1281 C C . GLY A 1 169 ? -11.852 -9.930 30.149 1.00 97.81 169 GLY A C 1
ATOM 1282 O O . GLY A 1 169 ? -12.589 -10.912 30.109 1.00 97.81 169 GLY A O 1
ATOM 1283 N N . LEU A 1 170 ? -11.565 -9.211 29.055 1.00 98.06 170 LEU A N 1
ATOM 1284 C CA . LEU A 1 170 ? -12.223 -9.447 27.768 1.00 98.06 170 LEU A CA 1
ATOM 1285 C C . LEU A 1 170 ? -11.849 -10.805 27.173 1.00 98.06 170 LEU A C 1
ATOM 1287 O O . LEU A 1 170 ? -10.674 -11.126 27.011 1.00 98.06 170 LEU A O 1
ATOM 1291 N N . GLU A 1 171 ? -12.864 -11.561 26.756 1.00 97.62 171 GLU A N 1
ATOM 1292 C CA . GLU A 1 171 ? -12.686 -12.852 26.087 1.00 97.62 171 GLU A CA 1
ATOM 1293 C C . GLU A 1 171 ? -12.606 -12.720 24.561 1.00 97.62 171 GLU A C 1
ATOM 1295 O O . GLU A 1 171 ? -12.028 -13.568 23.875 1.00 97.62 171 GLU A O 1
ATOM 1300 N N . SER A 1 172 ? -13.177 -11.652 24.007 1.00 96.25 172 SER A N 1
ATOM 1301 C CA . SER A 1 172 ? -13.195 -11.391 22.568 1.00 96.25 172 SER A CA 1
ATOM 1302 C C . SER A 1 172 ? -13.262 -9.900 22.269 1.00 96.25 172 SER A C 1
ATOM 1304 O O . SER A 1 172 ? -14.042 -9.185 22.899 1.00 96.25 172 SER A O 1
ATOM 1306 N N . LEU A 1 173 ? -12.530 -9.458 21.248 1.00 94.94 173 LEU A N 1
ATOM 1307 C CA . LEU A 1 173 ? -12.760 -8.164 20.607 1.00 94.94 173 LEU A CA 1
ATOM 1308 C C . LEU A 1 173 ? -13.661 -8.377 19.395 1.00 94.94 173 LEU A C 1
ATOM 1310 O O . LEU A 1 173 ? -13.331 -9.181 18.525 1.00 94.94 173 LEU A O 1
ATOM 1314 N N . VAL A 1 174 ? -14.789 -7.672 19.343 1.00 91.50 174 VAL A N 1
ATOM 1315 C CA . VAL A 1 174 ? -15.650 -7.642 18.153 1.00 91.50 174 VAL A CA 1
ATOM 1316 C C . VAL A 1 174 ? -14.970 -6.885 17.009 1.00 91.50 174 VAL A C 1
ATOM 1318 O O . VAL A 1 174 ? -13.941 -6.228 17.201 1.00 91.50 174 VAL A O 1
ATOM 1321 N N . ASP A 1 175 ? -15.537 -6.982 15.810 1.00 90.25 175 ASP A N 1
ATOM 1322 C CA . ASP A 1 175 ? -15.053 -6.222 14.662 1.00 90.25 175 ASP A CA 1
ATOM 1323 C C . ASP A 1 175 ? -15.039 -4.727 14.995 1.00 90.25 175 ASP A C 1
ATOM 1325 O O . ASP A 1 175 ? -15.985 -4.202 15.587 1.00 90.25 175 ASP A O 1
ATOM 1329 N N . TYR A 1 176 ? -13.939 -4.056 14.651 1.00 88.75 176 TYR A N 1
ATOM 1330 C CA . TYR A 1 176 ? -13.735 -2.630 14.912 1.00 88.75 176 TYR A CA 1
ATOM 1331 C C . TYR A 1 176 ? -13.842 -2.205 16.392 1.00 88.75 176 TYR A C 1
ATOM 1333 O O . TYR A 1 176 ? -14.024 -1.022 16.666 1.00 88.75 176 TYR A O 1
ATOM 1341 N N . ALA A 1 177 ? -13.685 -3.127 17.355 1.00 88.69 177 ALA A N 1
ATOM 1342 C CA . ALA A 1 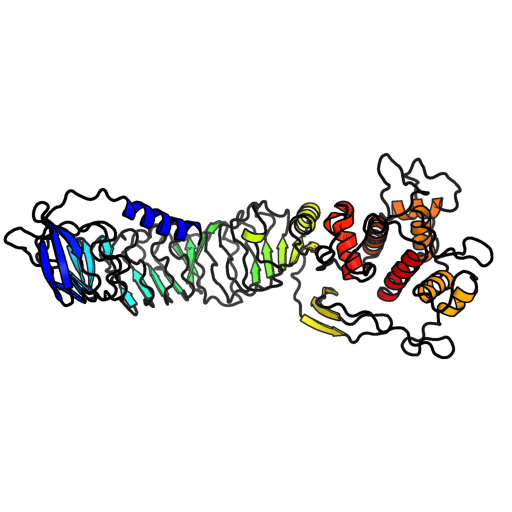177 ? -13.879 -2.863 18.790 1.00 88.69 177 ALA A CA 1
ATOM 1343 C C . ALA A 1 177 ? -13.144 -1.623 19.333 1.00 88.69 177 ALA A C 1
ATOM 1345 O O . ALA A 1 177 ? -13.706 -0.887 20.141 1.00 88.69 177 ALA A O 1
ATOM 1346 N N . PHE A 1 178 ? -11.903 -1.396 18.895 1.00 88.00 178 PHE A N 1
ATOM 1347 C CA . PHE A 1 178 ? -11.100 -0.222 19.239 1.00 88.00 178 PHE A CA 1
ATOM 1348 C C . PHE A 1 178 ? -10.762 0.613 18.004 1.00 88.00 178 PHE A C 1
ATOM 1350 O O . PHE A 1 178 ? -9.771 1.334 18.004 1.00 88.00 178 PHE A O 1
ATOM 1357 N N . SER A 1 179 ? -11.560 0.516 16.940 1.00 83.38 179 SER A N 1
ATOM 1358 C CA . SER A 1 179 ? -11.361 1.318 15.739 1.00 83.38 179 SER A CA 1
ATOM 1359 C C . SER A 1 179 ? -11.671 2.776 16.049 1.00 83.38 179 SER A C 1
ATOM 1361 O O . SER A 1 179 ? -12.829 3.194 16.028 1.00 83.38 179 SER A O 1
ATOM 1363 N N . CYS A 1 180 ? -10.648 3.563 16.363 1.00 68.06 180 CYS A N 1
ATOM 1364 C CA . CYS A 1 180 ? -10.833 4.943 16.780 1.00 68.06 180 CYS A CA 1
ATOM 1365 C C . CYS A 1 180 ? -9.701 5.850 16.296 1.00 68.06 180 CYS A C 1
ATOM 1367 O O . CYS A 1 180 ? -8.523 5.521 16.403 1.00 68.06 180 CYS A O 1
ATOM 1369 N N . TYR A 1 181 ? -10.085 7.049 15.851 1.00 65.94 181 TYR A N 1
ATOM 1370 C CA . TYR A 1 181 ? -9.193 8.162 15.497 1.00 65.94 181 TYR A CA 1
ATOM 1371 C C . TYR A 1 181 ? -8.658 8.874 16.746 1.00 65.94 181 TYR A C 1
ATOM 1373 O O . TYR A 1 181 ? -8.761 10.093 16.881 1.00 65.94 181 TYR A O 1
ATOM 1381 N N . SER A 1 182 ? -8.246 8.105 17.744 1.00 66.62 182 SER A N 1
ATOM 1382 C CA . SER A 1 182 ? -7.954 8.620 19.073 1.00 66.62 182 SER A CA 1
ATOM 1383 C C . SER A 1 182 ? -6.467 8.892 19.265 1.00 66.62 182 SER A C 1
ATOM 1385 O O . SER A 1 182 ? -5.608 8.394 18.538 1.00 66.62 182 SER A O 1
ATOM 1387 N N . LYS A 1 183 ? -6.153 9.632 20.330 1.00 87.25 183 LYS A N 1
ATOM 1388 C CA . LYS A 1 183 ? -4.793 9.752 20.881 1.00 87.25 183 LYS A CA 1
ATOM 1389 C C . LYS A 1 183 ? -4.315 8.462 21.571 1.00 87.25 183 LYS A C 1
ATOM 1391 O O . LYS A 1 183 ? -3.381 8.518 22.373 1.00 87.25 183 LYS A O 1
ATOM 1396 N N . LEU A 1 184 ? -4.967 7.327 21.308 1.00 91.19 184 LEU A N 1
ATOM 1397 C CA . LEU A 1 184 ? -4.703 6.057 21.964 1.00 91.19 184 LEU A CA 1
ATOM 1398 C C . LEU A 1 184 ? -3.294 5.594 21.629 1.00 91.19 184 LEU A C 1
ATOM 1400 O O . LEU A 1 184 ? -2.990 5.246 20.493 1.00 91.19 184 LEU A O 1
ATOM 1404 N N . ASN A 1 185 ? -2.456 5.594 22.656 1.00 93.56 185 ASN A N 1
ATOM 1405 C CA . ASN A 1 185 ? -1.051 5.250 22.575 1.00 93.56 185 ASN A CA 1
ATOM 1406 C C . ASN A 1 185 ? -0.770 3.835 23.089 1.00 93.56 185 ASN A C 1
ATOM 1408 O O . ASN A 1 185 ? 0.181 3.215 22.630 1.00 93.56 185 ASN A O 1
ATOM 1412 N N . SER A 1 186 ? -1.562 3.310 24.028 1.00 95.12 186 SER A N 1
ATOM 1413 C CA . SER A 1 186 ? -1.312 1.984 24.607 1.00 95.12 186 SER A CA 1
ATOM 1414 C C . SER A 1 186 ? -2.592 1.188 24.830 1.00 95.12 186 SER A C 1
ATOM 1416 O O . SER A 1 186 ? -3.604 1.726 25.280 1.00 95.12 186 SER A O 1
ATOM 1418 N N . ILE A 1 187 ? -2.541 -0.110 24.538 1.00 96.06 187 ILE A N 1
ATOM 1419 C CA . ILE A 1 187 ? -3.622 -1.056 24.825 1.00 96.06 187 ILE A CA 1
ATOM 1420 C C . ILE A 1 187 ? -3.048 -2.245 25.595 1.00 96.06 187 ILE A C 1
ATOM 1422 O O . ILE A 1 187 ? -2.089 -2.866 25.148 1.00 96.06 187 ILE A O 1
ATOM 1426 N N . THR A 1 188 ? -3.666 -2.597 26.723 1.00 97.94 188 THR A N 1
ATOM 1427 C CA . THR A 1 188 ? -3.306 -3.765 27.538 1.00 97.94 188 THR A CA 1
ATOM 1428 C C . THR A 1 188 ? -4.455 -4.769 27.593 1.00 97.94 188 THR A C 1
ATOM 1430 O O . THR A 1 188 ? -5.559 -4.444 28.037 1.00 97.94 188 THR A O 1
ATOM 1433 N N . LEU A 1 189 ? -4.184 -6.007 27.175 1.00 98.19 189 LEU A N 1
ATOM 1434 C CA . LEU A 1 189 ? -5.146 -7.105 27.058 1.00 98.19 189 LEU A CA 1
ATOM 1435 C C . LEU A 1 189 ? -4.726 -8.299 27.923 1.00 98.19 189 LEU A C 1
ATOM 1437 O O . LEU A 1 189 ? -3.542 -8.607 28.064 1.00 98.19 189 LEU A O 1
ATOM 1441 N N . GLY A 1 190 ? -5.708 -8.980 28.512 1.00 97.81 190 GLY A N 1
ATOM 1442 C CA . GLY A 1 190 ? -5.464 -10.070 29.457 1.00 97.81 190 GLY A CA 1
ATOM 1443 C C . GLY A 1 190 ? -5.316 -11.455 28.823 1.00 97.81 190 GLY A C 1
ATOM 1444 O O . GLY A 1 190 ? -5.463 -11.655 27.614 1.00 97.81 190 GLY A O 1
ATOM 1445 N N . LYS A 1 191 ? -5.064 -12.453 29.675 1.00 98.06 191 LYS A N 1
ATOM 1446 C CA . LYS A 1 191 ? -4.927 -13.862 29.271 1.00 98.06 191 LYS A CA 1
ATOM 1447 C C . LYS A 1 191 ? -6.226 -14.537 28.830 1.00 98.06 191 LYS A C 1
ATOM 1449 O O . LYS A 1 191 ? -6.173 -15.572 28.173 1.00 98.06 191 LYS A O 1
ATOM 1454 N N . GLU A 1 192 ? -7.370 -13.951 29.178 1.00 97.94 192 GLU A N 1
ATOM 1455 C CA . GLU A 1 192 ? -8.694 -14.487 28.843 1.00 97.94 192 GLU A CA 1
ATOM 1456 C C . GLU A 1 192 ? -9.087 -14.227 27.379 1.00 97.94 192 GLU A C 1
ATOM 1458 O O . GLU A 1 192 ? -10.024 -14.852 26.879 1.00 97.94 192 GLU A O 1
ATOM 1463 N N . LEU A 1 193 ? -8.359 -13.350 26.673 1.00 98.44 193 LEU A N 1
ATOM 1464 C CA . LEU A 1 193 ? -8.652 -12.974 25.293 1.00 98.44 193 LEU A CA 1
ATOM 1465 C C . LEU A 1 193 ? -8.388 -14.134 24.325 1.00 98.44 193 LEU A C 1
ATOM 1467 O O . LEU A 1 193 ? -7.238 -14.495 24.075 1.00 98.44 193 LEU A O 1
ATOM 1471 N N . LYS A 1 194 ? -9.462 -14.658 23.730 1.00 98.00 194 LYS A N 1
ATOM 1472 C CA . LYS A 1 194 ? -9.480 -15.819 22.823 1.00 98.00 194 LYS A CA 1
ATOM 1473 C C . LYS A 1 194 ? -9.566 -15.443 21.351 1.00 98.00 194 LYS A C 1
ATOM 1475 O O . LYS A 1 194 ? -9.169 -16.224 20.492 1.00 98.00 194 LYS A O 1
ATOM 1480 N N . SER A 1 195 ? -10.148 -14.286 21.039 1.00 97.44 195 SER A N 1
ATOM 1481 C CA . SER A 1 195 ? -10.404 -13.881 19.655 1.00 97.44 195 SER A CA 1
ATOM 1482 C C . SER A 1 195 ? -10.335 -12.373 19.464 1.00 97.44 195 SER A C 1
ATOM 1484 O O . SER A 1 195 ? -10.692 -11.595 20.346 1.00 97.44 195 SER A O 1
ATOM 1486 N N . ILE A 1 196 ? -9.867 -11.975 18.284 1.00 97.31 196 ILE A N 1
ATOM 1487 C CA . ILE A 1 196 ? -9.769 -10.582 17.859 1.00 97.31 196 ILE A CA 1
ATOM 1488 C C . ILE A 1 196 ? -10.462 -10.482 16.511 1.00 97.31 196 ILE A C 1
ATOM 1490 O O . ILE A 1 196 ? -10.032 -11.142 15.558 1.00 97.31 196 ILE A O 1
ATOM 1494 N N . GLY A 1 197 ? -11.528 -9.691 16.469 1.00 94.56 197 GLY A N 1
ATOM 1495 C CA . GLY A 1 197 ? -12.335 -9.431 15.292 1.00 94.56 197 GLY A CA 1
ATOM 1496 C C . GLY A 1 197 ? -11.590 -8.668 14.207 1.00 94.56 197 GLY A C 1
ATOM 1497 O O . GLY A 1 197 ? -10.452 -8.206 14.360 1.00 94.56 197 GLY A O 1
ATOM 1498 N N . PHE A 1 198 ? -12.258 -8.557 13.075 1.00 90.00 198 PHE A N 1
ATOM 1499 C CA . PHE A 1 198 ? -11.785 -7.849 11.906 1.00 90.00 198 PHE A CA 1
ATOM 1500 C C . PHE A 1 198 ? -11.590 -6.357 12.197 1.00 90.00 198 PHE A C 1
ATOM 1502 O O . PHE A 1 198 ? -12.451 -5.717 12.798 1.00 90.00 198 PHE A O 1
ATOM 1509 N N . GLY A 1 199 ? -10.444 -5.794 11.799 1.00 89.06 199 GLY A N 1
ATOM 1510 C CA . GLY A 1 199 ? -10.174 -4.362 11.958 1.00 89.06 199 GLY A CA 1
ATOM 1511 C C . GLY A 1 199 ? -10.273 -3.847 13.399 1.00 89.06 199 GLY A C 1
ATOM 1512 O O . GLY A 1 199 ? -10.484 -2.655 13.592 1.00 89.06 199 GLY A O 1
ATOM 1513 N N . ALA A 1 200 ? -10.132 -4.707 14.420 1.00 92.62 200 ALA A N 1
ATOM 1514 C CA . ALA A 1 200 ? -10.313 -4.322 15.825 1.00 92.62 200 ALA A CA 1
ATOM 1515 C C . ALA A 1 200 ? -9.435 -3.131 16.259 1.00 92.62 200 ALA A C 1
ATOM 1517 O O . ALA A 1 200 ? -9.816 -2.415 17.176 1.00 92.62 200 ALA A O 1
ATOM 1518 N N . PHE A 1 201 ? -8.305 -2.911 15.575 1.00 92.06 201 PHE A N 1
ATOM 1519 C CA . PHE A 1 201 ? -7.363 -1.802 15.778 1.00 92.06 201 PHE A CA 1
ATOM 1520 C C . PHE A 1 201 ? -7.214 -0.904 14.534 1.00 92.06 201 PHE A C 1
ATOM 1522 O O . PHE A 1 201 ? -6.181 -0.251 14.355 1.00 92.06 201 PHE A O 1
ATOM 1529 N N . ALA A 1 202 ? -8.183 -0.931 13.615 1.00 88.31 202 ALA A N 1
ATOM 1530 C CA . ALA A 1 202 ? -8.151 -0.092 12.421 1.00 88.31 202 ALA A CA 1
ATOM 1531 C C . ALA A 1 202 ? -8.148 1.393 12.816 1.00 88.31 202 ALA A C 1
ATOM 1533 O O . ALA A 1 202 ? -8.771 1.784 13.799 1.00 88.31 202 ALA A O 1
ATOM 1534 N N . TYR A 1 203 ? -7.441 2.227 12.052 1.00 86.94 203 TYR A N 1
ATOM 1535 C CA . TYR A 1 203 ? -7.390 3.682 12.260 1.00 86.94 203 TYR A CA 1
ATOM 1536 C C . TYR A 1 203 ? -6.809 4.159 13.609 1.00 86.94 203 TYR A C 1
ATOM 1538 O O . TYR A 1 203 ? -6.844 5.353 13.895 1.00 86.94 203 TYR A O 1
ATOM 1546 N N . CYS A 1 204 ? -6.198 3.276 14.410 1.00 88.75 204 CYS A N 1
ATOM 1547 C CA . CYS A 1 204 ? -5.398 3.673 15.572 1.00 88.75 204 CYS A CA 1
ATOM 1548 C C . CYS A 1 204 ? -4.019 4.198 15.120 1.00 88.75 204 CYS A C 1
ATOM 1550 O O . CYS A 1 204 ? -3.024 3.465 15.129 1.00 88.75 204 CYS A O 1
ATOM 1552 N N . GLU A 1 205 ? -3.973 5.459 14.692 1.00 90.19 205 GLU A N 1
ATOM 1553 C CA . GLU A 1 205 ? -2.810 6.120 14.066 1.00 90.19 205 GLU A CA 1
ATOM 1554 C C . GLU A 1 205 ? -1.699 6.489 15.071 1.00 90.19 205 GLU A C 1
ATOM 1556 O O . GLU A 1 205 ? -0.531 6.624 14.709 1.00 90.19 205 GLU A O 1
ATOM 1561 N N . HIS A 1 206 ? -2.035 6.575 16.360 1.00 91.44 206 HIS A N 1
ATOM 1562 C CA . HIS A 1 206 ? -1.099 6.919 17.438 1.00 91.44 206 HIS A CA 1
ATOM 1563 C C . HIS A 1 206 ? -0.722 5.740 18.343 1.00 91.44 206 HIS A C 1
ATOM 1565 O O . HIS A 1 206 ? -0.064 5.951 19.360 1.00 91.44 206 HIS A O 1
ATOM 1571 N N . LEU A 1 207 ? -1.125 4.515 17.991 1.00 92.94 207 LEU A N 1
ATOM 1572 C CA . LEU A 1 207 ? -0.920 3.336 18.830 1.00 92.94 207 LEU A CA 1
ATOM 1573 C C . LEU A 1 207 ? 0.568 3.001 18.941 1.00 92.94 207 LEU A C 1
ATOM 1575 O O . LEU A 1 207 ? 1.130 2.381 18.044 1.00 92.94 207 LEU A O 1
ATOM 1579 N N . GLY A 1 208 ? 1.201 3.403 20.039 1.00 93.19 208 GLY A N 1
ATOM 1580 C CA . GLY A 1 208 ? 2.621 3.209 20.298 1.00 93.19 208 GLY A CA 1
ATOM 1581 C C . GLY A 1 208 ? 2.979 1.839 20.866 1.00 93.19 208 GLY A C 1
ATOM 1582 O O . GLY A 1 208 ? 4.080 1.359 20.613 1.00 93.19 208 GLY A O 1
ATOM 1583 N N . GLU A 1 209 ? 2.064 1.180 21.578 1.00 94.19 209 GLU A N 1
ATOM 1584 C CA . GLU A 1 209 ? 2.314 -0.131 22.183 1.00 94.19 209 GLU A CA 1
ATOM 1585 C C . GLU A 1 209 ? 1.032 -0.962 22.324 1.00 94.19 209 GLU A C 1
ATOM 1587 O O . GLU A 1 209 ? -0.045 -0.443 22.631 1.00 94.19 209 GLU A O 1
ATOM 1592 N N . ILE A 1 210 ? 1.163 -2.277 22.151 1.00 96.62 210 ILE A N 1
ATOM 1593 C CA . ILE A 1 210 ? 0.162 -3.256 22.570 1.00 96.62 210 ILE A CA 1
ATOM 1594 C C . ILE A 1 210 ? 0.841 -4.221 23.535 1.00 96.62 210 ILE A C 1
ATOM 1596 O O . ILE A 1 210 ? 1.916 -4.743 23.249 1.00 96.62 210 ILE A O 1
ATOM 1600 N N . ILE A 1 211 ? 0.188 -4.477 24.664 1.00 97.12 211 ILE A N 1
ATOM 1601 C CA . ILE A 1 211 ? 0.625 -5.431 25.676 1.00 97.12 211 ILE A CA 1
ATOM 1602 C C . ILE A 1 211 ? -0.428 -6.527 25.766 1.00 97.12 211 ILE A C 1
ATOM 1604 O O . ILE A 1 211 ? -1.614 -6.256 25.965 1.00 97.12 211 ILE A O 1
ATOM 1608 N N . ILE A 1 212 ? 0.011 -7.776 25.660 1.00 97.81 212 ILE A N 1
ATOM 1609 C CA . ILE A 1 212 ? -0.813 -8.938 25.978 1.00 97.81 212 ILE A CA 1
ATOM 1610 C C . ILE A 1 212 ? -0.172 -9.711 27.123 1.00 97.81 212 ILE A C 1
ATOM 1612 O O . ILE A 1 212 ? 1.051 -9.844 27.189 1.00 97.81 212 ILE A O 1
ATOM 1616 N N . ASP A 1 213 ? -0.998 -10.214 28.034 1.00 97.25 213 ASP A N 1
ATOM 1617 C CA . ASP A 1 213 ? -0.533 -11.073 29.117 1.00 97.25 213 ASP A CA 1
ATOM 1618 C C . ASP A 1 213 ? 0.309 -12.239 28.563 1.00 97.25 213 ASP A C 1
ATOM 1620 O O . ASP A 1 213 ? -0.105 -12.955 27.649 1.00 97.25 213 ASP A O 1
ATOM 1624 N N . SER A 1 214 ? 1.496 -12.449 29.135 1.00 95.62 214 SER A N 1
ATOM 1625 C CA . SER A 1 214 ? 2.411 -13.526 28.739 1.00 95.62 214 SER A CA 1
ATOM 1626 C C . SER A 1 214 ? 1.796 -14.930 28.858 1.00 95.62 214 SER A C 1
ATOM 1628 O O . SER A 1 214 ? 2.170 -15.836 28.100 1.00 95.62 214 SER A O 1
ATOM 1630 N N . GLU A 1 215 ? 0.826 -15.103 29.765 1.00 97.44 215 GLU A N 1
ATOM 1631 C CA . GLU A 1 215 ? 0.066 -16.338 29.964 1.00 97.44 215 GLU A CA 1
ATOM 1632 C C . GLU A 1 215 ? -1.056 -16.528 28.931 1.00 97.44 215 GLU A C 1
ATOM 1634 O O . GLU A 1 215 ? -1.662 -17.600 28.904 1.00 97.44 215 GLU A O 1
ATOM 1639 N N . ASN A 1 216 ? -1.340 -15.544 28.064 1.00 98.56 216 ASN A N 1
ATOM 1640 C CA . ASN A 1 216 ? -2.354 -15.685 27.019 1.00 98.56 216 ASN A CA 1
ATOM 1641 C C . ASN A 1 216 ? -1.974 -16.844 26.068 1.00 98.56 216 ASN A C 1
ATOM 1643 O O . ASN A 1 216 ? -0.871 -16.836 25.505 1.00 98.56 216 ASN A O 1
ATOM 1647 N N . PRO A 1 217 ? -2.841 -17.857 25.871 1.00 98.19 217 PRO A N 1
ATOM 1648 C CA . PRO A 1 217 ? -2.507 -19.023 25.056 1.00 98.19 217 PRO A CA 1
ATOM 1649 C C . PRO A 1 217 ? -2.818 -18.850 23.558 1.00 98.19 217 PRO A C 1
ATOM 1651 O O . PRO A 1 217 ? -2.451 -19.725 22.776 1.00 98.19 217 PRO A O 1
ATOM 1654 N N . TRP A 1 218 ? -3.460 -17.753 23.142 1.00 98.50 218 TRP A N 1
ATOM 1655 C CA . TRP A 1 218 ? -3.857 -17.490 21.750 1.00 98.50 218 TRP A CA 1
ATOM 1656 C C . TRP A 1 218 ? -3.033 -16.403 21.065 1.00 98.50 218 TRP A C 1
ATOM 1658 O O . TRP A 1 218 ? -2.847 -16.472 19.850 1.00 98.50 218 TRP A O 1
ATOM 1668 N N . PHE A 1 219 ? -2.497 -15.450 21.826 1.00 98.62 219 PHE A N 1
ATOM 1669 C CA . PHE A 1 219 ? -1.780 -14.290 21.304 1.00 98.62 219 PHE A CA 1
ATOM 1670 C C . PHE A 1 219 ? -0.491 -14.011 22.079 1.00 98.62 219 PHE A C 1
ATOM 1672 O O . PHE A 1 219 ? -0.327 -14.403 23.238 1.00 98.62 219 PHE A O 1
ATOM 1679 N N . CYS A 1 220 ? 0.436 -13.317 21.432 1.00 98.19 220 CYS A N 1
ATOM 1680 C CA . CYS A 1 220 ? 1.645 -12.791 22.054 1.00 98.19 220 CYS A CA 1
ATOM 1681 C C . CYS A 1 220 ? 2.057 -11.474 21.398 1.00 98.19 220 CYS A C 1
ATOM 1683 O O . CYS A 1 220 ? 1.645 -11.173 20.277 1.00 98.19 220 CYS A O 1
ATOM 1685 N N . THR A 1 221 ? 2.892 -10.714 22.099 1.00 97.88 221 THR A N 1
ATOM 1686 C CA . THR A 1 221 ? 3.557 -9.531 21.559 1.00 97.88 221 THR A CA 1
ATOM 1687 C C . THR A 1 221 ? 5.063 -9.750 21.502 1.00 97.88 221 THR A C 1
ATOM 1689 O O . THR A 1 221 ? 5.616 -10.474 22.334 1.00 97.88 221 THR A O 1
ATOM 1692 N N . ASP A 1 222 ? 5.726 -9.149 20.517 1.00 95.75 222 ASP A N 1
ATOM 1693 C CA . ASP A 1 222 ? 7.188 -9.073 20.499 1.00 95.75 222 ASP A CA 1
ATOM 1694 C C . ASP A 1 222 ? 7.715 -7.917 21.370 1.00 95.75 222 ASP A C 1
ATOM 1696 O O . ASP A 1 222 ? 6.963 -7.238 22.072 1.00 95.75 222 ASP A O 1
ATOM 1700 N N . GLU A 1 223 ? 9.031 -7.704 21.343 1.00 94.12 223 GLU A N 1
ATOM 1701 C CA . GLU A 1 223 ? 9.722 -6.660 22.112 1.00 94.12 223 GLU A CA 1
ATOM 1702 C C . GLU A 1 223 ? 9.349 -5.220 21.717 1.00 94.12 223 GLU A C 1
ATOM 1704 O O . GLU A 1 223 ? 9.662 -4.291 22.460 1.00 94.12 223 GLU A O 1
ATOM 1709 N N . PHE A 1 224 ? 8.673 -5.028 20.580 1.00 94.81 224 PHE A N 1
ATOM 1710 C CA . PHE A 1 224 ? 8.186 -3.732 20.104 1.00 94.81 224 PHE A CA 1
ATOM 1711 C C . PHE A 1 224 ? 6.665 -3.583 20.253 1.00 94.81 224 PHE A C 1
ATOM 1713 O O . PHE A 1 224 ? 6.090 -2.617 19.751 1.00 94.81 224 PHE A O 1
ATOM 1720 N N . GLY A 1 225 ? 6.002 -4.541 20.910 1.00 95.06 225 GLY A N 1
ATOM 1721 C CA . GLY A 1 225 ? 4.555 -4.539 21.097 1.00 95.06 225 GLY A CA 1
ATOM 1722 C C . GLY A 1 225 ? 3.766 -4.923 19.844 1.00 95.06 225 GLY A C 1
ATOM 1723 O O . GLY A 1 225 ? 2.554 -4.713 19.814 1.00 95.06 225 GLY A O 1
ATOM 1724 N N . ALA A 1 226 ? 4.401 -5.469 18.797 1.00 97.31 226 ALA A N 1
ATOM 1725 C CA . ALA A 1 226 ? 3.650 -6.006 17.665 1.00 97.31 226 ALA A CA 1
ATOM 1726 C C . ALA A 1 226 ? 2.917 -7.277 18.094 1.00 97.31 226 ALA A C 1
ATOM 1728 O O . ALA A 1 226 ? 3.492 -8.146 18.740 1.00 97.31 226 ALA A O 1
ATOM 1729 N N . LEU A 1 227 ? 1.636 -7.357 17.755 1.00 98.44 227 LEU A N 1
ATOM 1730 C CA . LEU A 1 227 ? 0.700 -8.389 18.167 1.00 98.44 227 LEU A CA 1
ATOM 1731 C C . LEU A 1 227 ? 0.597 -9.489 17.109 1.00 98.44 227 LEU A C 1
ATOM 1733 O O . LEU A 1 227 ? 0.331 -9.216 15.933 1.00 98.44 227 LEU A O 1
ATOM 1737 N N . TYR A 1 228 ? 0.713 -10.735 17.560 1.00 98.62 228 TYR A N 1
ATOM 1738 C CA . TYR A 1 228 ? 0.664 -11.936 16.731 1.00 98.62 228 TYR A CA 1
ATOM 1739 C C . TYR A 1 228 ? -0.247 -13.005 17.340 1.00 98.62 228 TYR A C 1
ATOM 1741 O O . TYR A 1 228 ? -0.614 -12.945 18.520 1.00 98.62 228 TYR A O 1
ATOM 1749 N N . SER A 1 229 ? -0.558 -14.037 16.553 1.00 98.50 229 SER A N 1
ATOM 1750 C CA . SER A 1 229 ? -0.952 -15.341 17.095 1.00 98.50 229 SER A CA 1
ATOM 1751 C C . SER A 1 229 ? 0.148 -15.917 17.996 1.00 98.50 229 SER A C 1
ATOM 1753 O O . SER A 1 229 ? 1.328 -15.620 17.818 1.00 98.50 229 SER A O 1
ATOM 1755 N N . LYS A 1 230 ? -0.215 -16.783 18.951 1.00 97.94 230 LYS A N 1
ATOM 1756 C CA . LYS A 1 230 ? 0.733 -17.355 19.929 1.00 97.94 230 LYS A CA 1
ATOM 1757 C C . LYS A 1 230 ? 1.901 -18.104 19.286 1.00 97.94 230 LYS A C 1
ATOM 1759 O O . LYS A 1 230 ? 2.982 -18.167 19.861 1.00 97.94 230 LYS A O 1
ATOM 1764 N N . ASP A 1 231 ? 1.671 -18.697 18.119 1.00 97.88 231 ASP A N 1
ATOM 1765 C CA . ASP A 1 231 ? 2.675 -19.419 17.338 1.00 97.88 231 ASP A CA 1
ATOM 1766 C C . ASP A 1 231 ? 3.496 -18.518 16.396 1.00 97.88 231 ASP A C 1
ATOM 1768 O O . ASP A 1 231 ? 4.350 -19.024 15.672 1.00 97.88 231 ASP A O 1
ATOM 1772 N N . MET A 1 232 ? 3.266 -17.197 16.419 1.00 97.69 232 MET A N 1
ATOM 1773 C CA . MET A 1 232 ? 3.947 -16.190 15.597 1.00 97.69 232 MET A CA 1
ATOM 1774 C C . MET A 1 232 ? 3.787 -16.413 14.080 1.00 97.69 232 MET A C 1
ATOM 1776 O O . MET A 1 232 ? 4.667 -16.034 13.301 1.00 97.69 232 MET A O 1
ATOM 1780 N N . THR A 1 233 ? 2.680 -17.032 13.648 1.00 98.44 233 THR A N 1
ATOM 1781 C CA . THR A 1 233 ? 2.386 -17.293 12.225 1.00 98.44 233 THR A CA 1
ATOM 1782 C C . THR A 1 233 ? 1.426 -16.284 11.589 1.00 98.44 233 THR A C 1
ATOM 1784 O O . THR A 1 233 ? 1.453 -16.113 10.367 1.00 98.44 233 THR A O 1
ATOM 1787 N N . GLU A 1 234 ? 0.617 -15.579 12.385 1.00 98.56 234 GLU A N 1
ATOM 1788 C CA . GLU A 1 234 ? -0.297 -14.523 11.939 1.00 98.56 234 GLU A CA 1
ATOM 1789 C C . GLU A 1 234 ? 0.079 -13.183 12.588 1.00 98.56 234 GLU A C 1
ATOM 1791 O O . GLU A 1 234 ? 0.032 -13.058 13.812 1.00 98.56 234 GLU A O 1
ATOM 1796 N N . LEU A 1 235 ? 0.418 -12.173 11.780 1.00 98.56 235 LEU A N 1
ATOM 1797 C CA . LEU A 1 235 ? 0.621 -10.797 12.246 1.00 98.56 235 LEU A CA 1
ATOM 1798 C C . LEU A 1 235 ? -0.721 -10.059 12.286 1.00 98.56 235 LEU A C 1
ATOM 1800 O O . LEU A 1 235 ? -1.395 -9.915 11.263 1.00 98.56 235 LEU A O 1
ATOM 1804 N N . ILE A 1 236 ? -1.090 -9.575 13.471 1.00 98.19 236 ILE A N 1
ATOM 1805 C CA . ILE A 1 236 ? -2.395 -8.962 13.744 1.00 98.19 236 ILE A CA 1
ATOM 1806 C C . ILE A 1 236 ? -2.300 -7.440 13.696 1.00 98.19 236 ILE A C 1
ATOM 1808 O O . ILE A 1 236 ? -3.109 -6.807 13.022 1.00 98.19 236 ILE A O 1
ATOM 1812 N N . ARG A 1 237 ? -1.336 -6.848 14.411 1.00 97.44 237 ARG A N 1
ATOM 1813 C CA . ARG A 1 237 ? -1.145 -5.392 14.458 1.00 97.44 237 ARG A CA 1
ATOM 1814 C C . ARG A 1 237 ? 0.273 -5.034 14.885 1.00 97.44 237 ARG A C 1
ATOM 1816 O O . ARG A 1 237 ? 0.756 -5.531 15.891 1.00 97.44 237 ARG A O 1
ATOM 1823 N N . VAL A 1 238 ? 0.900 -4.121 14.163 1.00 97.06 238 VAL A N 1
ATOM 1824 C CA . VAL A 1 238 ? 2.166 -3.476 14.506 1.00 97.06 238 VAL A CA 1
ATOM 1825 C C . VAL A 1 238 ? 1.853 -2.069 15.020 1.00 97.06 238 VAL A C 1
ATOM 1827 O O . VAL A 1 238 ? 1.167 -1.320 14.322 1.00 97.06 238 VAL A O 1
ATOM 1830 N N . PRO A 1 239 ? 2.317 -1.688 16.220 1.00 95.25 239 PRO A N 1
ATOM 1831 C CA . PRO A 1 239 ? 2.238 -0.313 16.692 1.00 95.25 239 PRO A CA 1
ATOM 1832 C C . PRO A 1 239 ? 2.899 0.680 15.723 1.00 95.25 239 PRO A C 1
ATOM 1834 O O . PRO A 1 239 ? 3.851 0.359 15.013 1.00 95.25 239 PRO A O 1
ATOM 1837 N N . THR A 1 240 ? 2.433 1.923 15.688 1.00 93.12 240 THR A N 1
ATOM 1838 C CA . THR A 1 240 ? 2.982 2.964 14.806 1.00 93.12 240 THR A CA 1
ATOM 1839 C C . THR A 1 240 ? 4.350 3.472 15.282 1.00 93.12 240 THR A C 1
ATOM 1841 O O . THR A 1 240 ? 5.158 3.938 14.476 1.00 93.12 240 THR A O 1
ATOM 1844 N N . ALA A 1 241 ? 4.668 3.291 16.570 1.00 91.50 241 ALA A N 1
ATOM 1845 C CA . ALA A 1 241 ? 5.933 3.701 17.186 1.00 91.50 241 ALA A CA 1
ATOM 1846 C C . ALA A 1 241 ? 7.090 2.685 17.051 1.00 91.50 241 ALA A C 1
ATOM 1848 O O . ALA A 1 241 ? 8.137 2.875 17.673 1.00 91.50 241 ALA A O 1
ATOM 1849 N N . VAL A 1 242 ? 6.949 1.625 16.243 1.00 94.06 242 VAL A N 1
ATOM 1850 C CA . VAL A 1 242 ? 8.058 0.683 15.994 1.00 94.06 242 VAL A CA 1
ATOM 1851 C C . VAL A 1 242 ? 9.271 1.379 15.358 1.00 94.06 242 VAL A C 1
ATOM 1853 O O . VAL A 1 242 ? 9.109 2.325 14.583 1.00 94.06 242 VAL A O 1
ATOM 1856 N N . PRO A 1 243 ? 10.511 0.934 15.638 1.00 92.19 243 PRO A N 1
ATOM 1857 C CA . PRO A 1 243 ? 11.696 1.553 15.056 1.00 92.19 243 PRO A CA 1
ATOM 1858 C C . PRO A 1 243 ? 11.805 1.275 13.551 1.00 92.19 243 PRO A C 1
ATOM 1860 O O . PRO A 1 243 ? 11.346 0.251 13.049 1.00 92.19 243 PRO A O 1
ATOM 1863 N N . ALA A 1 244 ? 12.545 2.119 12.826 1.00 87.44 244 ALA A N 1
ATOM 1864 C CA . ALA A 1 244 ? 12.824 1.927 11.396 1.00 87.44 244 ALA A CA 1
ATOM 1865 C C . ALA A 1 244 ? 13.537 0.601 11.053 1.00 87.44 244 ALA A C 1
ATOM 1867 O O . ALA A 1 244 ? 13.522 0.154 9.899 1.00 87.44 244 ALA A O 1
ATOM 1868 N N . SER A 1 245 ? 14.182 -0.019 12.045 1.00 85.25 245 SER A N 1
ATOM 1869 C CA . SER A 1 245 ? 14.842 -1.322 11.953 1.00 85.25 245 SER A CA 1
ATOM 1870 C C . SER A 1 245 ? 13.907 -2.514 12.161 1.00 85.25 245 SER A C 1
ATOM 1872 O O . SER A 1 245 ? 14.365 -3.639 11.987 1.00 85.25 245 SER A O 1
ATOM 1874 N N . TYR A 1 246 ? 12.640 -2.302 12.527 1.00 93.88 246 TYR A N 1
ATOM 1875 C CA . TYR A 1 246 ? 11.675 -3.381 12.728 1.00 93.88 246 TYR A CA 1
ATOM 1876 C C . TYR A 1 246 ? 11.546 -4.252 11.470 1.00 93.88 246 TYR A C 1
ATOM 1878 O O . TYR A 1 246 ? 11.604 -3.759 10.337 1.00 93.88 246 TYR A O 1
ATOM 1886 N N . ARG A 1 247 ? 11.410 -5.563 11.668 1.00 93.19 247 ARG A N 1
ATOM 1887 C CA . ARG A 1 247 ? 11.254 -6.561 10.606 1.00 93.19 247 ARG A CA 1
ATOM 1888 C C . ARG A 1 247 ? 10.144 -7.520 10.997 1.00 93.19 247 ARG A C 1
ATOM 1890 O O . ARG A 1 247 ? 10.101 -7.970 12.137 1.00 93.19 247 ARG A O 1
ATOM 1897 N N . ILE A 1 248 ? 9.300 -7.861 10.029 1.00 96.88 248 ILE A N 1
ATOM 1898 C CA . ILE A 1 248 ? 8.300 -8.911 10.206 1.00 96.88 248 ILE A CA 1
ATOM 1899 C C . ILE A 1 248 ? 9.052 -10.253 10.291 1.00 96.88 248 ILE A C 1
ATOM 1901 O O . ILE A 1 248 ? 9.877 -10.521 9.414 1.00 96.88 248 ILE A O 1
ATOM 1905 N N . PRO A 1 249 ? 8.819 -11.083 11.323 1.00 96.62 249 PRO A N 1
ATOM 1906 C CA . PRO A 1 249 ? 9.496 -12.371 11.459 1.00 96.62 249 PRO A CA 1
ATOM 1907 C C . PRO A 1 249 ? 9.202 -13.325 10.295 1.00 96.62 249 PRO A C 1
ATOM 1909 O O . PRO A 1 249 ? 8.069 -13.414 9.831 1.00 96.62 249 PRO A O 1
ATOM 1912 N N . GLU A 1 250 ? 10.193 -14.125 9.887 1.00 96.44 250 GLU A N 1
ATOM 1913 C CA . GLU A 1 250 ? 10.036 -15.115 8.801 1.00 96.44 250 GLU A CA 1
ATOM 1914 C C . GLU A 1 250 ? 9.064 -16.263 9.144 1.00 96.44 250 GLU A C 1
ATOM 1916 O O . GLU A 1 250 ? 8.630 -17.000 8.263 1.00 96.44 250 GLU A O 1
ATOM 1921 N N . SER A 1 251 ? 8.694 -16.425 10.421 1.00 97.75 251 SER A N 1
ATOM 1922 C CA . SER A 1 251 ? 7.649 -17.369 10.840 1.00 97.75 251 SER A CA 1
ATOM 1923 C C . SER A 1 251 ? 6.244 -16.943 10.404 1.00 97.75 251 SER A C 1
ATOM 1925 O O . SER A 1 251 ? 5.340 -17.779 10.373 1.00 97.75 251 SER A O 1
ATOM 1927 N N . VAL A 1 252 ? 6.046 -15.660 10.084 1.00 98.75 252 VAL A N 1
ATOM 1928 C CA . VAL A 1 252 ? 4.746 -15.119 9.691 1.00 98.75 252 VAL A CA 1
ATOM 1929 C C . VAL A 1 252 ? 4.397 -15.598 8.285 1.00 98.75 252 VAL A C 1
ATOM 1931 O O . VAL A 1 252 ? 5.117 -15.359 7.321 1.00 98.75 252 VAL A O 1
ATOM 1934 N N . THR A 1 253 ? 3.247 -16.251 8.168 1.00 98.25 253 THR A N 1
ATOM 1935 C CA . THR A 1 253 ? 2.687 -16.749 6.900 1.00 98.25 253 THR A CA 1
ATOM 1936 C C . THR A 1 253 ? 1.366 -16.070 6.549 1.00 98.25 253 THR A C 1
ATOM 1938 O O . THR A 1 253 ? 0.904 -16.146 5.412 1.00 98.25 253 THR A O 1
ATOM 1941 N N . LYS A 1 254 ? 0.761 -15.363 7.511 1.00 98.38 254 LYS A N 1
ATOM 1942 C CA . LYS A 1 254 ? -0.494 -14.639 7.336 1.00 98.38 254 LYS A CA 1
ATOM 1943 C C . LYS A 1 254 ? -0.386 -13.227 7.898 1.00 98.38 254 LYS A C 1
ATOM 1945 O O . LYS A 1 254 ? 0.077 -13.021 9.017 1.00 98.38 254 LYS A O 1
ATOM 1950 N N . LEU A 1 255 ? -0.857 -12.257 7.127 1.00 98.44 255 LEU A N 1
ATOM 1951 C CA . LEU A 1 255 ? -1.023 -10.874 7.559 1.00 98.44 255 LEU A CA 1
ATOM 1952 C C . LEU A 1 255 ? -2.520 -10.605 7.716 1.00 98.44 255 LEU A C 1
ATOM 1954 O O . LEU A 1 255 ? -3.318 -11.115 6.927 1.00 98.44 255 LEU A O 1
ATOM 1958 N N . ARG A 1 256 ? -2.917 -9.823 8.720 1.00 97.69 256 ARG A N 1
ATOM 1959 C CA . ARG A 1 256 ? -4.276 -9.273 8.796 1.00 97.69 256 ARG A CA 1
ATOM 1960 C C . ARG A 1 256 ? -4.368 -7.931 8.084 1.00 97.69 256 ARG A C 1
ATOM 1962 O O . ARG A 1 256 ? -3.370 -7.232 7.904 1.00 97.69 256 ARG A O 1
ATOM 1969 N N . GLU A 1 257 ? -5.587 -7.569 7.697 1.00 94.81 257 GLU A N 1
ATOM 1970 C CA . GLU A 1 257 ? -5.881 -6.209 7.247 1.00 94.81 257 GLU A CA 1
ATOM 1971 C C . GLU A 1 257 ? -5.444 -5.200 8.308 1.00 94.81 257 GLU A C 1
ATOM 1973 O O . GLU A 1 257 ? -5.567 -5.460 9.508 1.00 94.81 257 GLU A O 1
ATOM 1978 N N . TYR A 1 258 ? -4.926 -4.058 7.859 1.00 94.12 258 TYR A N 1
ATOM 1979 C CA . TYR A 1 258 ? -4.409 -2.994 8.724 1.00 94.12 258 TYR A CA 1
ATOM 1980 C C . TYR A 1 258 ? -3.205 -3.370 9.608 1.00 94.12 258 TYR A C 1
ATOM 1982 O O . TYR A 1 258 ? -2.822 -2.572 10.468 1.00 94.12 258 TYR A O 1
ATOM 1990 N N . ALA A 1 259 ? -2.578 -4.543 9.429 1.00 96.75 259 ALA A N 1
ATOM 1991 C CA . ALA A 1 259 ? -1.542 -5.006 10.356 1.00 96.75 259 ALA A CA 1
ATOM 1992 C C . ALA A 1 259 ? -0.410 -3.979 10.539 1.00 96.75 259 ALA A C 1
ATOM 1994 O O . ALA A 1 259 ? -0.099 -3.632 11.673 1.00 96.75 259 ALA A O 1
ATOM 1995 N N . CYS A 1 260 ? 0.122 -3.396 9.464 1.00 95.81 260 CYS A N 1
ATOM 1996 C CA . CYS A 1 260 ? 1.134 -2.333 9.516 1.00 95.81 260 CYS A CA 1
ATOM 1997 C C . CYS A 1 260 ? 0.582 -0.964 9.068 1.00 95.81 260 CYS A C 1
ATOM 1999 O O . CYS A 1 260 ? 1.317 -0.141 8.517 1.00 95.81 260 CYS A O 1
ATOM 2001 N N . TYR A 1 261 ? -0.711 -0.713 9.295 1.00 92.94 261 TYR A N 1
ATOM 2002 C CA . TYR A 1 261 ? -1.360 0.562 8.986 1.00 92.94 261 TYR A CA 1
ATOM 2003 C C . TYR A 1 261 ? -0.714 1.720 9.759 1.00 92.94 261 TYR A C 1
ATOM 2005 O O . TYR A 1 261 ? -0.548 1.634 10.981 1.00 92.94 261 TYR A O 1
ATOM 2013 N N . TYR A 1 262 ? -0.385 2.808 9.062 1.00 92.38 262 TYR A N 1
ATOM 2014 C CA . TYR A 1 262 ? 0.172 4.036 9.647 1.00 92.38 262 TYR A CA 1
ATOM 2015 C C . TYR A 1 262 ? 1.516 3.842 10.379 1.00 92.38 262 TYR A C 1
ATOM 2017 O O . TYR A 1 262 ? 1.893 4.620 11.254 1.00 92.38 262 TYR A O 1
ATOM 2025 N N . CYS A 1 263 ? 2.272 2.791 10.044 1.00 92.56 263 CYS A N 1
ATOM 2026 C CA . CYS A 1 263 ? 3.615 2.570 10.582 1.00 92.56 263 CYS A CA 1
ATOM 2027 C C . CYS A 1 263 ? 4.635 3.485 9.876 1.00 92.56 263 CYS A C 1
ATOM 2029 O O . CYS A 1 263 ? 5.468 3.033 9.086 1.00 92.56 263 CYS A O 1
ATOM 2031 N N . GLU A 1 264 ? 4.559 4.789 10.147 1.00 89.69 264 GLU A N 1
ATOM 2032 C CA . GLU A 1 264 ? 5.337 5.829 9.461 1.00 89.69 264 GLU A CA 1
ATOM 2033 C C . GLU A 1 264 ? 6.852 5.692 9.663 1.00 89.69 264 GLU A C 1
ATOM 2035 O O . GLU A 1 264 ? 7.635 6.052 8.792 1.00 89.69 264 GLU A O 1
ATOM 2040 N N . ASN A 1 265 ? 7.290 5.110 10.778 1.00 89.69 265 ASN A N 1
ATOM 2041 C CA . ASN A 1 265 ? 8.715 4.932 11.057 1.00 89.69 265 ASN A CA 1
ATOM 2042 C C . ASN A 1 265 ? 9.376 3.830 10.213 1.00 89.69 265 ASN A C 1
ATOM 2044 O O . ASN A 1 265 ? 10.606 3.773 10.142 1.00 89.69 265 ASN A O 1
ATOM 2048 N N . LEU A 1 266 ? 8.603 2.941 9.574 1.00 88.88 266 LEU A N 1
ATOM 2049 C CA . LEU A 1 266 ? 9.161 1.852 8.774 1.00 88.88 266 LEU A CA 1
ATOM 2050 C C . LEU A 1 266 ? 9.829 2.397 7.513 1.00 88.88 266 LEU A C 1
ATOM 2052 O O . LEU A 1 266 ? 9.171 2.836 6.577 1.00 88.88 266 LEU A O 1
ATOM 2056 N N . SER A 1 267 ? 11.159 2.311 7.474 1.00 82.69 267 SER A N 1
ATOM 2057 C CA . SER A 1 267 ? 11.959 2.723 6.313 1.00 82.69 267 SER A CA 1
ATOM 2058 C C . SER A 1 267 ? 12.101 1.629 5.252 1.00 82.69 267 SER A C 1
ATOM 2060 O O . SER A 1 267 ? 12.315 1.931 4.077 1.00 82.69 267 SER A O 1
ATOM 2062 N N . PHE A 1 268 ? 11.988 0.365 5.659 1.00 86.44 268 PHE A N 1
ATOM 2063 C CA . PHE A 1 268 ? 12.164 -0.805 4.812 1.00 86.44 268 PHE A CA 1
ATOM 2064 C C . PHE A 1 268 ? 11.210 -1.912 5.248 1.00 86.44 268 PHE A C 1
ATOM 2066 O O . PHE A 1 268 ? 11.155 -2.242 6.434 1.00 86.44 268 PHE A O 1
ATOM 2073 N N . ILE A 1 269 ? 10.505 -2.506 4.289 1.00 92.62 269 ILE A N 1
ATOM 2074 C CA . ILE A 1 269 ? 9.575 -3.612 4.525 1.00 92.62 269 ILE A CA 1
ATOM 2075 C C . ILE A 1 269 ? 10.030 -4.806 3.687 1.00 92.62 269 ILE A C 1
ATOM 2077 O O . ILE A 1 269 ? 10.122 -4.713 2.467 1.00 92.62 269 ILE A O 1
ATOM 2081 N N . ARG A 1 270 ? 10.290 -5.944 4.334 1.00 93.75 270 ARG A N 1
ATOM 2082 C CA . ARG A 1 270 ? 10.443 -7.243 3.667 1.00 93.75 270 ARG A CA 1
ATOM 2083 C C . ARG A 1 270 ? 9.272 -8.111 4.084 1.00 93.75 270 ARG A C 1
ATOM 2085 O O . ARG A 1 270 ? 9.124 -8.392 5.271 1.00 93.75 270 ARG A O 1
ATOM 2092 N N . VAL A 1 271 ? 8.438 -8.485 3.124 1.00 97.19 271 VAL A N 1
ATOM 2093 C CA . VAL A 1 271 ? 7.353 -9.434 3.361 1.00 97.19 271 VAL A CA 1
ATOM 2094 C C . VAL A 1 271 ? 7.972 -10.837 3.471 1.00 97.19 271 VAL A C 1
ATOM 2096 O O . VAL A 1 271 ? 8.755 -11.198 2.591 1.00 97.19 271 VAL A O 1
ATOM 2099 N N . PRO A 1 272 ? 7.671 -11.609 4.533 1.00 97.50 272 PRO A N 1
ATOM 2100 C CA . PRO A 1 272 ? 8.205 -12.959 4.718 1.00 97.50 272 PRO A CA 1
ATOM 2101 C C . PRO A 1 272 ? 7.854 -13.918 3.584 1.00 97.50 272 PRO A C 1
ATOM 2103 O O . PRO A 1 272 ? 6.739 -13.881 3.059 1.00 97.50 272 PRO A O 1
ATOM 2106 N N . ASP A 1 273 ? 8.757 -14.852 3.279 1.00 95.69 273 ASP A N 1
ATOM 2107 C CA . ASP A 1 273 ? 8.608 -15.767 2.136 1.00 95.69 273 ASP A CA 1
ATOM 2108 C C . ASP A 1 273 ? 7.389 -16.707 2.275 1.00 95.69 273 ASP A C 1
ATOM 2110 O O . ASP A 1 273 ? 6.889 -17.237 1.282 1.00 95.69 273 ASP A O 1
ATOM 2114 N N . GLY A 1 274 ? 6.870 -16.901 3.491 1.00 96.88 274 GLY A N 1
ATOM 2115 C CA . GLY A 1 274 ? 5.673 -17.702 3.757 1.00 96.88 274 GLY A CA 1
ATOM 2116 C C . GLY A 1 274 ? 4.333 -17.010 3.464 1.00 96.88 274 GLY A C 1
ATOM 2117 O O . GLY A 1 274 ? 3.304 -17.685 3.470 1.00 96.88 274 GLY A O 1
ATOM 2118 N N . VAL A 1 275 ? 4.317 -15.694 3.222 1.00 98.44 275 VAL A N 1
ATOM 2119 C CA . VAL A 1 275 ? 3.087 -14.913 3.007 1.00 98.44 275 VAL A CA 1
ATOM 2120 C C . VAL A 1 275 ? 2.572 -15.077 1.579 1.00 98.44 275 VAL A C 1
ATOM 2122 O O . VAL A 1 275 ? 3.296 -14.845 0.618 1.00 98.44 275 VAL A O 1
ATOM 2125 N N . THR A 1 276 ? 1.293 -15.427 1.426 1.00 96.81 276 THR A N 1
ATOM 2126 C CA . THR A 1 276 ? 0.678 -15.646 0.102 1.00 96.81 276 THR A CA 1
ATOM 2127 C C . THR A 1 276 ? -0.223 -14.514 -0.383 1.00 96.81 276 THR A C 1
ATOM 2129 O O . THR A 1 276 ? -0.621 -14.508 -1.546 1.00 96.81 276 THR A O 1
ATOM 2132 N N . GLU A 1 277 ? -0.567 -13.572 0.487 1.00 95.94 277 GLU A N 1
ATOM 2133 C CA . GLU A 1 277 ? -1.515 -12.492 0.214 1.00 95.94 277 GLU A CA 1
ATOM 2134 C C . GLU A 1 277 ? -1.120 -11.246 1.003 1.00 95.94 277 GLU A C 1
ATOM 2136 O O . GLU A 1 277 ? -0.772 -11.340 2.184 1.00 95.94 277 GLU A O 1
ATOM 2141 N N . LEU A 1 278 ? -1.205 -10.079 0.359 1.00 96.44 278 LEU A N 1
ATOM 2142 C CA . LEU A 1 278 ? -1.197 -8.798 1.056 1.00 96.44 278 LEU A CA 1
ATOM 2143 C C . LEU A 1 278 ? -2.630 -8.293 1.184 1.00 96.44 278 LEU A C 1
ATOM 2145 O O . LEU A 1 278 ? -3.187 -7.859 0.180 1.00 96.44 278 LEU A O 1
ATOM 2149 N N . PRO A 1 279 ? -3.238 -8.332 2.375 1.00 95.25 279 PRO A N 1
ATOM 2150 C CA . PRO A 1 279 ? -4.635 -7.957 2.530 1.00 95.25 279 PRO A CA 1
ATOM 2151 C C . PRO A 1 279 ? -4.814 -6.428 2.508 1.00 95.25 279 PRO A C 1
ATOM 2153 O O . PRO A 1 279 ? -3.844 -5.662 2.473 1.00 95.25 279 PRO A O 1
ATOM 2156 N N . THR A 1 280 ? -6.070 -5.983 2.519 1.00 92.25 280 THR A N 1
ATOM 2157 C CA . THR A 1 280 ? -6.455 -4.565 2.459 1.00 92.25 280 THR A CA 1
ATOM 2158 C C . THR A 1 280 ? -5.706 -3.711 3.487 1.00 92.25 280 THR A C 1
ATOM 2160 O O . THR A 1 280 ? -5.591 -4.070 4.662 1.00 92.25 280 THR A O 1
ATOM 2163 N N . GLU A 1 281 ? -5.180 -2.573 3.031 1.00 92.81 281 GLU A N 1
ATOM 2164 C CA . GLU A 1 281 ? -4.525 -1.539 3.847 1.00 92.81 281 GLU A CA 1
ATOM 2165 C C . GLU A 1 281 ? -3.369 -2.042 4.748 1.00 92.81 281 GLU A C 1
ATOM 2167 O O . GLU A 1 281 ? -2.953 -1.349 5.676 1.00 92.81 281 GLU A O 1
ATOM 2172 N N . VAL A 1 282 ? -2.787 -3.219 4.468 1.00 95.69 282 VAL A N 1
ATOM 2173 C CA . VAL A 1 282 ? -1.765 -3.838 5.334 1.00 95.69 282 VAL A CA 1
ATOM 2174 C C . VAL A 1 282 ? -0.506 -2.985 5.514 1.00 95.69 282 VAL A C 1
ATOM 2176 O O . VAL A 1 282 ? -0.031 -2.879 6.639 1.00 95.69 282 VAL A O 1
ATOM 2179 N N . PHE A 1 283 ? 0.007 -2.341 4.458 1.00 94.50 283 PHE A N 1
ATOM 2180 C CA . PHE A 1 283 ? 1.133 -1.391 4.512 1.00 94.50 283 PHE A CA 1
ATOM 2181 C C . PHE A 1 283 ? 0.712 0.032 4.122 1.00 94.50 283 PHE A C 1
ATOM 2183 O O . PHE A 1 283 ? 1.538 0.833 3.666 1.00 94.50 283 PHE A O 1
ATOM 2190 N N . SER A 1 284 ? -0.577 0.347 4.284 1.00 90.88 284 SER A N 1
ATOM 2191 C CA . SER A 1 284 ? -1.093 1.687 4.021 1.00 90.88 284 SER A CA 1
ATOM 2192 C C . SER A 1 284 ? -0.494 2.715 4.976 1.00 90.88 284 SER A C 1
ATOM 2194 O O . SER A 1 284 ? -0.325 2.461 6.169 1.00 90.88 284 SER A O 1
ATOM 2196 N N . PHE A 1 285 ? -0.209 3.895 4.434 1.00 88.81 285 PHE A N 1
ATOM 2197 C CA . PHE A 1 285 ? 0.302 5.065 5.143 1.00 88.81 285 PHE A CA 1
ATOM 2198 C C . PHE A 1 285 ? 1.643 4.826 5.855 1.00 88.81 285 PHE A C 1
ATOM 2200 O O . PHE A 1 285 ? 1.937 5.401 6.896 1.00 88.81 285 PHE A O 1
ATOM 2207 N N . THR A 1 286 ? 2.494 3.985 5.267 1.00 89.75 286 THR A N 1
ATOM 2208 C CA . THR A 1 286 ? 3.906 3.852 5.659 1.00 89.75 286 THR A CA 1
ATOM 2209 C C . THR A 1 286 ? 4.777 4.883 4.924 1.00 89.75 286 THR A C 1
ATOM 2211 O O . THR A 1 286 ? 4.404 5.366 3.851 1.00 89.75 286 THR A O 1
ATOM 2214 N N . PHE A 1 287 ? 5.968 5.195 5.448 1.00 85.56 287 PHE A N 1
ATOM 2215 C CA . PHE A 1 287 ? 6.997 5.987 4.741 1.00 85.56 287 PHE A CA 1
ATOM 2216 C C . PHE A 1 287 ? 8.153 5.110 4.232 1.00 85.56 287 PHE A C 1
ATOM 2218 O O . PHE A 1 287 ? 9.299 5.559 4.113 1.00 85.56 287 PHE A O 1
ATOM 2225 N N . ALA A 1 288 ? 7.858 3.846 3.912 1.00 85.69 288 ALA A N 1
ATOM 2226 C CA . ALA A 1 288 ? 8.861 2.908 3.436 1.00 85.69 288 ALA A CA 1
ATOM 2227 C C . ALA A 1 288 ? 9.541 3.433 2.165 1.00 85.69 288 ALA A C 1
ATOM 2229 O O . ALA A 1 288 ? 8.891 3.798 1.182 1.00 85.69 288 ALA A O 1
ATOM 2230 N N . LYS A 1 289 ? 10.875 3.453 2.184 1.00 83.44 289 LYS A N 1
ATOM 2231 C CA . LYS A 1 289 ? 11.695 3.745 1.003 1.00 83.44 289 LYS A CA 1
ATOM 2232 C C . LYS A 1 289 ? 11.664 2.574 0.035 1.00 83.44 289 LYS A C 1
ATOM 2234 O O . LYS A 1 289 ? 11.550 2.792 -1.165 1.00 83.44 289 LYS A O 1
ATOM 2239 N N . SER A 1 290 ? 11.718 1.359 0.581 1.00 86.56 290 SER A N 1
ATOM 2240 C CA . SER A 1 290 ? 11.727 0.130 -0.202 1.00 86.56 290 SER A CA 1
ATOM 2241 C C . SER A 1 290 ? 10.835 -0.939 0.428 1.00 86.56 290 SER A C 1
ATOM 2243 O O . SER A 1 290 ? 10.843 -1.120 1.650 1.00 86.56 290 SER A O 1
ATOM 2245 N N . ILE A 1 291 ? 10.097 -1.660 -0.413 1.00 92.19 291 ILE A N 1
ATOM 2246 C CA . ILE A 1 291 ? 9.235 -2.784 -0.035 1.00 92.19 291 ILE A CA 1
ATOM 2247 C C . ILE A 1 291 ? 9.607 -3.991 -0.898 1.00 92.19 291 ILE A C 1
ATOM 2249 O O . ILE A 1 291 ? 9.612 -3.881 -2.117 1.00 92.19 291 ILE A O 1
ATOM 2253 N N . VAL A 1 292 ? 9.906 -5.138 -0.290 1.00 93.19 292 VAL A N 1
ATOM 2254 C CA . VAL A 1 292 ? 10.227 -6.391 -0.992 1.00 93.19 292 VAL A CA 1
ATOM 2255 C C . VAL A 1 292 ? 9.087 -7.384 -0.822 1.00 93.19 292 VAL A C 1
ATOM 2257 O O . VAL A 1 292 ? 8.738 -7.746 0.304 1.00 93.19 292 VAL A O 1
ATOM 2260 N N . ILE A 1 293 ? 8.538 -7.821 -1.952 1.00 95.38 293 ILE A N 1
ATOM 2261 C CA . ILE A 1 293 ? 7.423 -8.753 -2.085 1.00 95.38 293 ILE A CA 1
ATOM 2262 C C . ILE A 1 293 ? 7.956 -10.093 -2.615 1.00 95.38 293 ILE A C 1
ATOM 2264 O O . ILE A 1 293 ? 8.458 -10.142 -3.744 1.00 95.38 293 ILE A O 1
ATOM 2268 N N . PRO A 1 294 ? 7.868 -11.186 -1.837 1.00 95.06 294 PRO A N 1
ATOM 2269 C CA . PRO A 1 294 ? 8.360 -12.490 -2.251 1.00 95.06 294 PRO A CA 1
ATOM 2270 C C . PRO A 1 294 ? 7.471 -13.099 -3.337 1.00 95.06 294 PRO A C 1
ATOM 2272 O O . PRO A 1 294 ? 6.311 -12.729 -3.512 1.00 95.06 294 PRO A O 1
ATOM 2275 N N . SER A 1 295 ? 8.014 -14.086 -4.051 1.00 94.06 295 SER A N 1
ATOM 2276 C CA . SER A 1 295 ? 7.330 -14.772 -5.157 1.00 94.06 295 SER A CA 1
ATOM 2277 C C . SER A 1 295 ? 6.125 -15.616 -4.719 1.00 94.06 295 SER A C 1
ATOM 2279 O O . SER A 1 295 ? 5.353 -16.078 -5.558 1.00 94.06 295 SER A O 1
ATOM 2281 N N . SER A 1 296 ? 5.959 -15.834 -3.414 1.00 95.94 296 SER A N 1
ATOM 2282 C CA . SER A 1 296 ? 4.833 -16.550 -2.815 1.00 95.94 296 SER A CA 1
ATOM 2283 C C . SER A 1 296 ? 3.540 -15.736 -2.770 1.00 95.94 296 SER A C 1
ATOM 2285 O O . SER A 1 296 ? 2.465 -16.345 -2.731 1.00 95.94 296 SER A O 1
ATOM 2287 N N . VAL A 1 297 ? 3.618 -14.400 -2.813 1.00 96.81 297 VAL A N 1
ATOM 2288 C CA . VAL A 1 297 ? 2.447 -13.514 -2.819 1.00 96.81 297 VAL A CA 1
ATOM 2289 C C . VAL A 1 297 ? 1.721 -13.626 -4.157 1.00 96.81 297 VAL A C 1
ATOM 2291 O O . VAL A 1 297 ? 2.317 -13.486 -5.219 1.00 96.81 297 VAL A O 1
ATOM 2294 N N . LYS A 1 298 ? 0.412 -13.877 -4.105 1.00 94.00 298 LYS A N 1
ATOM 2295 C CA . LYS A 1 298 ? -0.442 -14.113 -5.281 1.00 94.00 298 LYS A CA 1
ATOM 2296 C C . LYS A 1 298 ? -1.485 -13.028 -5.496 1.00 94.00 298 LYS A C 1
ATOM 2298 O O . LYS A 1 298 ? -1.914 -12.829 -6.630 1.00 94.00 298 LYS A O 1
ATOM 2303 N N . THR A 1 299 ? -1.882 -12.344 -4.428 1.00 93.12 299 THR A N 1
ATOM 2304 C CA . THR A 1 299 ? -2.940 -11.331 -4.440 1.00 93.12 299 THR A CA 1
ATOM 2305 C C . THR A 1 299 ? -2.530 -10.102 -3.638 1.00 93.12 299 THR A C 1
ATOM 2307 O O . THR A 1 299 ? -1.848 -10.208 -2.611 1.00 93.12 299 THR A O 1
ATOM 2310 N N . LEU A 1 300 ? -2.956 -8.932 -4.120 1.00 93.06 300 LEU A N 1
ATOM 2311 C CA . LEU A 1 300 ? -2.831 -7.653 -3.421 1.00 93.06 300 LEU A CA 1
ATOM 2312 C C . LEU A 1 300 ? -4.227 -7.069 -3.195 1.00 93.06 300 LEU A C 1
ATOM 2314 O O . LEU A 1 300 ? -4.982 -6.855 -4.144 1.00 93.06 300 LEU A O 1
ATOM 2318 N N . GLY A 1 301 ? -4.554 -6.811 -1.936 1.00 92.12 301 GLY A N 1
ATOM 2319 C CA . GLY A 1 301 ? -5.793 -6.182 -1.511 1.00 92.12 301 GLY A CA 1
ATOM 2320 C C . GLY A 1 301 ? -5.830 -4.687 -1.816 1.00 92.12 301 GLY A C 1
ATOM 2321 O O . GLY A 1 301 ? -4.837 -4.064 -2.208 1.00 92.12 301 GLY A O 1
ATOM 2322 N N . GLU A 1 302 ? -6.998 -4.085 -1.607 1.00 90.56 302 GLU A N 1
ATOM 2323 C CA . GLU A 1 302 ? -7.170 -2.643 -1.770 1.00 90.56 302 GLU A CA 1
ATOM 2324 C C . GLU A 1 302 ? -6.220 -1.888 -0.823 1.00 90.56 302 GLU A C 1
ATOM 2326 O O . GLU A 1 302 ? -6.104 -2.176 0.363 1.00 90.56 302 GLU A O 1
ATOM 2331 N N . PHE A 1 303 ? -5.500 -0.913 -1.356 1.00 90.19 303 PHE A N 1
ATOM 2332 C CA . PHE A 1 303 ? -4.560 -0.026 -0.664 1.00 90.19 303 PHE A CA 1
ATOM 2333 C C . PHE A 1 303 ? -3.450 -0.755 0.110 1.00 90.19 303 PHE A C 1
ATOM 2335 O O . PHE A 1 303 ? -2.827 -0.175 1.002 1.00 90.19 303 PHE A O 1
ATOM 2342 N N . SER A 1 304 ? -3.155 -2.015 -0.224 1.00 92.19 304 SER A N 1
ATOM 2343 C CA . SER A 1 304 ? -2.187 -2.834 0.514 1.00 92.19 304 SER A CA 1
ATOM 2344 C C . SER A 1 304 ? -0.773 -2.238 0.537 1.00 92.19 304 SER A C 1
ATOM 2346 O O . SER A 1 304 ? -0.018 -2.524 1.461 1.00 92.19 304 SER A O 1
ATOM 2348 N N . LEU A 1 305 ? -0.423 -1.404 -0.449 1.00 91.12 305 LEU A N 1
ATOM 2349 C CA . LEU A 1 305 ? 0.898 -0.802 -0.667 1.00 91.12 305 LEU A CA 1
ATOM 2350 C C . LEU A 1 305 ? 0.823 0.724 -0.888 1.00 91.12 305 LEU A C 1
ATOM 2352 O O . LEU A 1 305 ? 1.667 1.319 -1.561 1.00 91.12 305 LEU A O 1
ATOM 2356 N N . ARG A 1 306 ? -0.201 1.382 -0.335 1.00 86.44 306 ARG A N 1
ATOM 2357 C CA . ARG A 1 306 ? -0.359 2.840 -0.413 1.00 86.44 306 ARG A CA 1
ATOM 2358 C C . ARG A 1 306 ? 0.558 3.551 0.594 1.00 86.44 306 ARG A C 1
ATOM 2360 O O . ARG A 1 306 ? 0.162 3.778 1.730 1.00 86.44 306 ARG A O 1
ATOM 2367 N N . THR A 1 307 ? 1.771 3.924 0.203 1.00 82.38 307 THR A N 1
ATOM 2368 C CA . THR A 1 307 ? 2.717 4.700 1.030 1.00 82.38 307 THR A CA 1
ATOM 2369 C C . THR A 1 307 ? 2.447 6.217 1.011 1.00 82.38 307 THR A C 1
ATOM 2371 O O . THR A 1 307 ? 1.807 6.739 0.102 1.00 82.38 307 THR A O 1
ATOM 2374 N N . HIS A 1 308 ? 2.942 6.963 2.003 1.00 80.88 308 HIS A N 1
ATOM 2375 C CA . HIS A 1 308 ? 2.945 8.440 2.001 1.00 80.88 308 HIS A CA 1
ATOM 2376 C C . HIS A 1 308 ? 4.165 9.050 1.293 1.00 80.88 308 HIS A C 1
ATOM 2378 O O . HIS A 1 308 ? 4.261 10.271 1.160 1.00 80.88 308 HIS A O 1
ATOM 2384 N N . ARG A 1 309 ? 5.114 8.214 0.859 1.00 71.69 309 ARG A N 1
ATOM 2385 C CA . ARG A 1 309 ? 6.358 8.642 0.223 1.00 71.69 309 ARG A CA 1
ATOM 2386 C C . ARG A 1 309 ? 6.268 8.462 -1.293 1.00 71.69 309 ARG A C 1
ATOM 2388 O O . ARG A 1 309 ? 6.193 7.334 -1.771 1.00 71.69 309 ARG A O 1
ATOM 2395 N N . ASN A 1 310 ? 6.373 9.558 -2.039 1.00 69.19 310 ASN A N 1
ATOM 2396 C CA . ASN A 1 310 ? 6.600 9.496 -3.485 1.00 69.19 310 ASN A CA 1
ATOM 2397 C C . ASN A 1 310 ? 7.968 8.842 -3.763 1.00 69.19 310 ASN A C 1
ATOM 2399 O O . ASN A 1 310 ? 8.924 9.036 -3.004 1.00 69.19 310 ASN A O 1
ATOM 2403 N N . GLY A 1 311 ? 8.067 8.026 -4.812 1.00 71.56 311 GLY A N 1
ATOM 2404 C CA . GLY A 1 311 ? 9.301 7.310 -5.144 1.00 71.56 311 GLY A CA 1
ATOM 2405 C C . GLY A 1 311 ? 9.619 6.121 -4.230 1.00 71.56 311 GLY A C 1
ATOM 2406 O O . GLY A 1 311 ? 10.790 5.770 -4.080 1.00 71.56 311 GLY A O 1
ATOM 2407 N N . THR A 1 312 ? 8.634 5.506 -3.560 1.00 81.75 312 THR A N 1
ATOM 2408 C CA . THR A 1 312 ? 8.846 4.193 -2.918 1.00 81.75 312 THR A CA 1
ATOM 2409 C C . THR A 1 312 ? 9.228 3.152 -3.980 1.00 81.75 312 THR A C 1
ATOM 2411 O O . THR A 1 312 ? 8.552 3.013 -4.999 1.00 81.75 312 THR A O 1
ATOM 2414 N N . ALA A 1 313 ? 10.300 2.400 -3.725 1.00 85.88 313 ALA A N 1
ATOM 2415 C CA . ALA A 1 313 ? 10.753 1.301 -4.569 1.00 85.88 313 ALA A CA 1
ATOM 2416 C C . ALA A 1 313 ? 10.094 -0.023 -4.141 1.00 85.88 313 ALA A C 1
ATOM 2418 O O . ALA A 1 313 ? 10.277 -0.477 -3.010 1.00 85.88 313 ALA A O 1
ATOM 2419 N N . ILE A 1 314 ? 9.337 -0.662 -5.029 1.00 90.25 314 ILE A N 1
ATOM 2420 C CA . ILE A 1 314 ? 8.640 -1.928 -4.757 1.00 90.25 314 ILE A CA 1
ATOM 2421 C C . ILE A 1 314 ? 9.311 -3.039 -5.552 1.00 90.25 314 ILE A C 1
ATOM 2423 O O . ILE A 1 314 ? 9.300 -2.999 -6.772 1.00 90.25 314 ILE A O 1
ATOM 2427 N N . TYR A 1 315 ? 9.860 -4.040 -4.878 1.00 91.62 315 TYR A N 1
ATOM 2428 C CA . TYR A 1 315 ? 10.583 -5.154 -5.481 1.00 91.62 315 TYR A CA 1
ATOM 2429 C C . TYR A 1 315 ? 9.705 -6.400 -5.486 1.00 91.62 315 TYR A C 1
ATOM 2431 O O . TYR A 1 315 ? 9.368 -6.909 -4.421 1.00 91.62 315 TYR A O 1
ATOM 2439 N N . PHE A 1 316 ? 9.368 -6.921 -6.661 1.00 93.38 316 PHE A N 1
ATOM 2440 C CA . PHE A 1 316 ? 8.718 -8.217 -6.824 1.00 93.38 316 PHE A CA 1
ATOM 2441 C C . PHE A 1 316 ? 9.765 -9.284 -7.159 1.00 93.38 316 PHE A C 1
ATOM 2443 O O . PHE A 1 316 ? 10.394 -9.252 -8.220 1.00 93.38 316 PHE A O 1
ATOM 2450 N N . CYS A 1 317 ? 9.933 -10.254 -6.256 1.00 91.31 317 CYS A N 1
ATOM 2451 C CA . CYS A 1 317 ? 10.857 -11.381 -6.425 1.00 91.31 317 CYS A CA 1
ATOM 2452 C C . CYS A 1 317 ? 10.386 -12.420 -7.456 1.00 91.31 317 CYS A C 1
ATOM 2454 O O . CYS A 1 317 ? 11.136 -13.335 -7.768 1.00 91.31 317 CYS A O 1
ATOM 2456 N N . GLY A 1 318 ? 9.145 -12.340 -7.937 1.00 89.50 318 GLY A N 1
ATOM 2457 C CA . GLY A 1 318 ? 8.577 -13.295 -8.886 1.00 89.50 318 GLY A CA 1
ATOM 2458 C C . GLY A 1 318 ? 7.494 -12.651 -9.739 1.00 89.50 318 GLY A C 1
ATOM 2459 O O . GLY A 1 318 ? 7.560 -11.455 -10.026 1.00 89.50 318 GLY A O 1
ATOM 2460 N N . LYS A 1 319 ? 6.489 -13.446 -10.121 1.00 92.19 319 LYS A N 1
ATOM 2461 C CA . LYS A 1 319 ? 5.322 -12.953 -10.860 1.00 92.19 319 LYS A CA 1
ATOM 2462 C C . LYS A 1 319 ? 4.652 -11.804 -10.104 1.00 92.19 319 LYS A C 1
ATOM 2464 O O . LYS A 1 319 ? 4.406 -11.928 -8.905 1.00 92.19 319 LYS A O 1
ATOM 2469 N N . ILE A 1 320 ? 4.333 -10.719 -10.807 1.00 91.12 320 ILE A N 1
ATOM 2470 C CA . ILE A 1 320 ? 3.570 -9.614 -10.231 1.00 91.12 320 ILE A CA 1
ATOM 2471 C C . ILE A 1 320 ? 2.153 -10.138 -9.928 1.00 91.12 320 ILE A C 1
ATOM 2473 O O . ILE A 1 320 ? 1.496 -10.680 -10.825 1.00 91.12 320 ILE A O 1
ATOM 2477 N N . PRO A 1 321 ? 1.689 -10.041 -8.667 1.00 89.88 321 PRO A N 1
ATOM 2478 C CA . PRO A 1 321 ? 0.370 -10.516 -8.259 1.00 89.88 321 PRO A CA 1
ATOM 2479 C C . PRO A 1 321 ? -0.786 -9.885 -9.039 1.00 89.88 321 PRO A C 1
ATOM 2481 O O . PRO A 1 321 ? -0.675 -8.773 -9.552 1.00 89.88 321 PRO A O 1
ATOM 2484 N N . GLU A 1 322 ? -1.934 -10.559 -9.041 1.00 81.25 322 GLU A N 1
ATOM 2485 C CA . GLU A 1 322 ? -3.175 -9.992 -9.578 1.00 81.25 322 GLU A CA 1
ATOM 2486 C C . GLU A 1 322 ? -3.791 -8.990 -8.582 1.00 81.25 322 GLU A C 1
ATOM 2488 O O . GLU A 1 322 ? -3.782 -9.214 -7.366 1.00 81.25 322 GLU A O 1
ATOM 2493 N N . PHE A 1 323 ? -4.329 -7.883 -9.100 1.00 81.31 323 PHE A N 1
ATOM 2494 C CA . PHE A 1 323 ? -5.034 -6.844 -8.341 1.00 81.31 323 PHE A CA 1
ATOM 2495 C C . PHE A 1 323 ? -6.070 -6.145 -9.237 1.00 81.31 323 PHE A C 1
ATOM 2497 O O . PHE A 1 323 ? -5.950 -6.152 -10.462 1.00 81.31 323 PHE A O 1
ATOM 2504 N N . GLU A 1 324 ? -7.104 -5.548 -8.636 1.00 72.25 324 GLU A N 1
ATOM 2505 C CA . GLU A 1 324 ? -8.233 -4.978 -9.390 1.00 72.25 324 GLU A CA 1
ATOM 2506 C C . GLU A 1 324 ? -7.898 -3.647 -10.077 1.00 72.25 324 GLU A C 1
ATOM 2508 O O . GLU A 1 32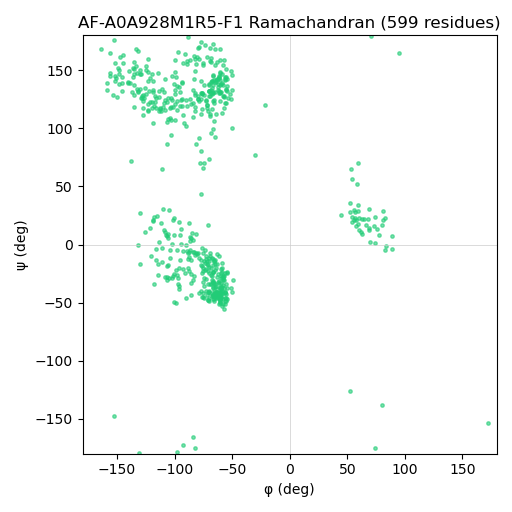4 ? -8.256 -3.434 -11.236 1.00 72.25 324 GLU A O 1
ATOM 2513 N N . TRP A 1 325 ? -7.228 -2.731 -9.369 1.00 73.81 325 TRP A N 1
ATOM 2514 C CA . TRP A 1 325 ? -6.871 -1.421 -9.910 1.00 73.81 325 TRP A CA 1
ATOM 2515 C C . TRP A 1 325 ? -5.620 -0.842 -9.236 1.00 73.81 325 TRP A C 1
ATOM 2517 O O . TRP A 1 325 ? -5.547 -0.737 -8.011 1.00 73.81 325 TRP A O 1
ATOM 2527 N N . TRP A 1 326 ? -4.636 -0.423 -10.042 1.00 72.88 326 TRP A N 1
ATOM 2528 C CA . TRP A 1 326 ? -3.329 0.028 -9.543 1.00 72.88 326 TRP A CA 1
ATOM 2529 C C . TRP A 1 326 ? -3.431 1.199 -8.561 1.00 72.88 326 TRP A C 1
ATOM 2531 O O . TRP A 1 326 ? -2.848 1.156 -7.480 1.00 72.88 326 TRP A O 1
ATOM 2541 N N . GLY A 1 327 ? -4.219 2.224 -8.902 1.00 66.44 327 GLY A N 1
ATOM 2542 C CA . GLY A 1 327 ? -4.331 3.437 -8.087 1.00 66.44 327 GLY A CA 1
ATOM 2543 C C . GLY A 1 327 ? -5.072 3.243 -6.760 1.00 66.44 327 GLY A C 1
ATOM 2544 O O . GLY A 1 327 ? -5.048 4.133 -5.911 1.00 66.44 327 GLY A O 1
ATOM 2545 N N . THR A 1 328 ? -5.743 2.102 -6.565 1.00 70.06 328 THR A N 1
ATOM 2546 C CA . THR A 1 328 ? -6.283 1.715 -5.262 1.00 70.06 328 THR A CA 1
ATOM 2547 C C . THR A 1 328 ? -5.302 0.862 -4.512 1.00 70.06 328 THR A C 1
ATOM 2549 O O . THR A 1 328 ? -5.441 0.811 -3.318 1.00 70.06 328 THR A O 1
ATOM 2552 N N . THR A 1 329 ? -4.329 0.197 -5.125 1.00 76.75 329 THR A N 1
ATOM 2553 C CA . THR A 1 329 ? -3.448 -0.741 -4.413 1.00 76.75 329 THR A CA 1
ATOM 2554 C C . THR A 1 329 ? -2.134 -0.089 -3.983 1.00 76.75 329 THR A C 1
ATOM 2556 O O . THR A 1 329 ? -1.664 -0.350 -2.875 1.00 76.75 329 THR A O 1
ATOM 2559 N N . ILE A 1 330 ? -1.562 0.786 -4.817 1.00 77.50 330 ILE A N 1
ATOM 2560 C CA . ILE A 1 330 ? -0.224 1.379 -4.651 1.00 77.50 330 ILE A CA 1
ATOM 2561 C C . ILE A 1 330 ? -0.290 2.907 -4.794 1.00 77.50 330 ILE A C 1
ATOM 2563 O O . ILE A 1 330 ? -1.138 3.443 -5.508 1.00 77.50 330 ILE A O 1
ATOM 2567 N N . THR A 1 331 ? 0.603 3.622 -4.107 1.00 70.19 331 THR A N 1
ATOM 2568 C CA . THR A 1 331 ? 0.724 5.084 -4.228 1.00 70.19 331 THR A CA 1
ATOM 2569 C C . THR A 1 331 ? 1.236 5.499 -5.606 1.00 70.19 331 THR A C 1
ATOM 2571 O O . THR A 1 331 ? 2.109 4.864 -6.196 1.00 70.19 331 THR A O 1
ATOM 2574 N N . THR A 1 332 ? 0.688 6.589 -6.138 1.00 63.16 332 THR A N 1
ATOM 2575 C CA . THR A 1 332 ? 1.154 7.204 -7.386 1.00 63.16 332 THR A CA 1
ATOM 2576 C C . THR A 1 332 ? 2.622 7.623 -7.245 1.00 63.16 332 THR A C 1
ATOM 2578 O O . THR A 1 332 ? 2.986 8.167 -6.210 1.00 63.16 332 THR A O 1
ATOM 2581 N N . GLU A 1 333 ? 3.450 7.391 -8.271 1.00 72.94 333 GLU A N 1
ATOM 2582 C CA . GLU A 1 333 ? 4.903 7.692 -8.295 1.00 72.94 333 GLU A CA 1
ATOM 2583 C C . GLU A 1 333 ? 5.830 6.669 -7.599 1.00 72.94 333 GLU A C 1
ATOM 2585 O O . GLU A 1 333 ? 6.963 6.994 -7.253 1.00 72.94 333 GLU A O 1
ATOM 2590 N N . CYS A 1 334 ? 5.405 5.417 -7.399 1.00 77.88 334 CYS A N 1
ATOM 2591 C CA . CYS A 1 334 ? 6.336 4.331 -7.052 1.00 77.88 334 CYS A CA 1
ATOM 2592 C C . CYS A 1 334 ? 7.162 3.859 -8.264 1.00 77.88 334 CYS A C 1
ATOM 2594 O O . CYS A 1 334 ? 6.704 3.928 -9.407 1.00 77.88 334 CYS A O 1
ATOM 2596 N N . VAL A 1 335 ? 8.347 3.306 -7.990 1.00 80.56 335 VAL A N 1
ATOM 2597 C CA . VAL A 1 335 ? 9.155 2.568 -8.975 1.00 80.56 335 VAL A CA 1
ATOM 2598 C C . VAL A 1 335 ? 9.064 1.081 -8.662 1.00 80.56 335 VAL A C 1
ATOM 2600 O O . VAL A 1 335 ? 9.338 0.658 -7.540 1.00 80.56 335 VAL A O 1
ATOM 2603 N N . VAL A 1 336 ? 8.676 0.282 -9.648 1.00 86.88 336 VAL A N 1
ATOM 2604 C CA . VAL A 1 336 ? 8.525 -1.166 -9.522 1.00 86.88 336 VAL A CA 1
ATOM 2605 C C . VAL A 1 336 ? 9.746 -1.878 -10.085 1.00 86.88 336 VAL A C 1
ATOM 2607 O O . VAL A 1 336 ? 10.064 -1.789 -11.264 1.00 86.88 336 VAL A O 1
ATOM 2610 N N . PHE A 1 337 ? 10.395 -2.645 -9.231 1.00 86.75 337 PHE A N 1
ATOM 2611 C CA . PHE A 1 337 ? 11.508 -3.515 -9.541 1.00 86.75 337 PHE A CA 1
ATOM 2612 C C . PHE A 1 337 ? 11.000 -4.949 -9.735 1.00 86.75 337 PHE A C 1
ATOM 2614 O O . PHE A 1 337 ? 10.355 -5.491 -8.840 1.00 86.75 337 PHE A O 1
ATOM 2621 N N . TYR A 1 338 ? 11.266 -5.579 -10.879 1.00 88.31 338 TYR A N 1
ATOM 2622 C CA . TYR A 1 338 ? 10.811 -6.946 -11.180 1.00 88.31 338 TYR A CA 1
ATOM 2623 C C . TYR A 1 338 ? 11.991 -7.892 -11.419 1.00 88.31 338 TYR A C 1
ATOM 2625 O O . TYR A 1 338 ? 12.904 -7.572 -12.172 1.00 88.31 338 TYR A O 1
ATOM 2633 N N . ALA A 1 339 ? 11.981 -9.075 -10.803 1.00 85.69 339 ALA A N 1
ATOM 2634 C CA . ALA A 1 339 ? 13.044 -10.064 -11.015 1.00 85.69 339 ALA A CA 1
ATOM 2635 C C . ALA A 1 339 ? 12.803 -10.953 -12.248 1.00 85.69 339 ALA A C 1
ATOM 2637 O O . ALA A 1 339 ? 13.722 -11.201 -13.025 1.00 85.69 339 ALA A O 1
ATOM 2638 N N . GLU A 1 340 ? 11.568 -11.432 -12.436 1.00 84.94 340 GLU A N 1
ATOM 2639 C CA . GLU A 1 340 ? 11.273 -12.500 -13.410 1.00 84.94 340 GLU A CA 1
ATOM 2640 C C . GLU A 1 340 ? 10.102 -12.185 -14.363 1.00 84.94 340 GLU A C 1
ATOM 2642 O O . GLU A 1 340 ? 9.977 -12.823 -15.407 1.00 84.94 340 GLU A O 1
ATOM 2647 N N . ASP A 1 341 ? 9.251 -11.203 -14.047 1.00 87.06 341 ASP A N 1
ATOM 2648 C CA . ASP A 1 341 ? 7.986 -10.950 -14.758 1.00 87.06 341 ASP A CA 1
ATOM 2649 C C . ASP A 1 341 ? 7.995 -9.644 -15.561 1.00 87.06 341 ASP A C 1
ATOM 2651 O O . ASP A 1 341 ? 7.255 -8.697 -15.286 1.00 87.06 341 ASP A O 1
ATOM 2655 N N . GLU A 1 342 ? 8.858 -9.599 -16.579 1.00 83.62 342 GLU A N 1
ATOM 2656 C CA . GLU A 1 342 ? 8.964 -8.450 -17.490 1.00 83.62 342 GLU A CA 1
ATOM 2657 C C . GLU A 1 342 ? 7.622 -8.143 -18.171 1.00 83.62 342 GLU A C 1
ATOM 2659 O O . GLU A 1 342 ? 7.265 -6.980 -18.328 1.00 83.62 342 GLU A O 1
ATOM 2664 N N . ALA A 1 343 ? 6.844 -9.169 -18.531 1.00 86.94 343 ALA A N 1
ATOM 2665 C CA . ALA A 1 343 ? 5.548 -8.989 -19.181 1.00 86.94 343 ALA A CA 1
ATOM 2666 C C . ALA A 1 343 ? 4.528 -8.309 -18.255 1.00 86.94 343 ALA A C 1
ATOM 2668 O O . ALA A 1 343 ? 3.904 -7.329 -18.661 1.00 86.94 343 ALA A O 1
ATOM 2669 N N . GLY A 1 344 ? 4.391 -8.781 -17.012 1.00 87.50 344 GLY A N 1
ATOM 2670 C CA . GLY A 1 344 ? 3.539 -8.135 -16.016 1.00 87.50 344 GLY A CA 1
ATOM 2671 C C . GLY A 1 344 ? 3.981 -6.700 -15.736 1.00 87.50 344 GLY A C 1
ATOM 2672 O O . GLY A 1 344 ? 3.149 -5.798 -15.693 1.00 87.50 344 GLY A O 1
ATOM 2673 N N . ALA A 1 345 ? 5.290 -6.456 -15.630 1.00 85.06 345 ALA A N 1
ATOM 2674 C CA . ALA A 1 345 ? 5.823 -5.119 -15.386 1.00 85.06 345 ALA A CA 1
ATOM 2675 C C . ALA A 1 345 ? 5.523 -4.168 -16.554 1.00 85.06 345 ALA A C 1
ATOM 2677 O O . ALA A 1 345 ? 5.049 -3.052 -16.345 1.00 85.06 345 ALA A O 1
ATOM 2678 N N . LEU A 1 346 ? 5.734 -4.617 -17.794 1.00 84.00 346 LEU A N 1
ATOM 2679 C CA . LEU A 1 346 ? 5.389 -3.858 -18.996 1.00 84.00 346 LEU A CA 1
ATOM 2680 C C . LEU A 1 346 ? 3.902 -3.501 -19.045 1.00 84.00 346 LEU A C 1
ATOM 2682 O O . LEU A 1 346 ? 3.555 -2.406 -19.488 1.00 84.00 346 LEU A O 1
ATOM 2686 N N . ASP A 1 347 ? 3.031 -4.380 -18.554 1.00 87.00 347 ASP A N 1
ATOM 2687 C CA . ASP A 1 347 ? 1.594 -4.121 -18.489 1.00 87.00 347 ASP A CA 1
ATOM 2688 C C . ASP A 1 347 ? 1.250 -3.037 -17.467 1.00 87.00 347 ASP A C 1
ATOM 2690 O O . ASP A 1 347 ? 0.348 -2.236 -17.724 1.00 87.00 347 ASP A O 1
ATOM 2694 N N . LEU A 1 348 ? 1.992 -2.946 -16.360 1.00 83.94 348 LEU A N 1
ATOM 2695 C CA . LEU A 1 348 ? 1.873 -1.834 -15.412 1.00 83.94 348 LEU A CA 1
ATOM 2696 C C . LEU A 1 348 ? 2.311 -0.510 -16.040 1.00 83.94 348 LEU A C 1
ATOM 2698 O O . LEU A 1 348 ? 1.605 0.493 -15.933 1.00 83.94 348 LEU A O 1
ATOM 2702 N N . LEU A 1 349 ? 3.460 -0.505 -16.716 1.00 81.44 349 LEU A N 1
ATOM 2703 C CA . LEU A 1 349 ? 3.974 0.686 -17.389 1.00 81.44 349 LEU A CA 1
ATOM 2704 C C . LEU A 1 349 ? 2.992 1.175 -18.464 1.00 81.44 349 LEU A C 1
ATOM 2706 O O . LEU A 1 349 ? 2.655 2.360 -18.508 1.00 81.44 349 LEU A O 1
ATOM 2710 N N . TYR A 1 350 ? 2.497 0.258 -19.297 1.00 82.62 350 TYR A N 1
ATOM 2711 C CA . TYR A 1 350 ? 1.594 0.577 -20.397 1.00 82.62 350 TYR A CA 1
ATOM 2712 C C . TYR A 1 350 ? 0.203 0.998 -19.908 1.00 82.62 350 TYR A C 1
ATOM 2714 O O . TYR A 1 350 ? -0.305 2.021 -20.338 1.00 82.62 350 TYR A O 1
ATOM 2722 N N . ASN A 1 351 ? -0.434 0.261 -18.995 1.00 83.06 351 ASN A N 1
ATOM 2723 C CA . ASN A 1 351 ? -1.829 0.551 -18.627 1.00 83.06 351 ASN A CA 1
ATOM 2724 C C . ASN A 1 351 ? -1.973 1.569 -17.488 1.00 83.06 351 ASN A C 1
ATOM 2726 O O . ASN A 1 351 ? -3.053 2.135 -17.300 1.00 83.06 351 ASN A O 1
ATOM 2730 N N . HIS A 1 352 ? -0.923 1.768 -16.690 1.00 80.12 352 HIS A N 1
ATOM 2731 C CA . HIS A 1 352 ? -0.999 2.539 -15.448 1.00 80.12 352 HIS A CA 1
ATOM 2732 C C . HIS A 1 352 ? 0.110 3.590 -15.304 1.00 80.12 352 HIS A C 1
ATOM 2734 O O . HIS A 1 352 ? 0.129 4.299 -14.301 1.00 80.12 352 HIS A O 1
ATOM 2740 N N . GLY A 1 353 ? 1.018 3.712 -16.281 1.00 77.31 353 GLY A N 1
ATOM 2741 C CA . GLY A 1 353 ? 2.109 4.694 -16.249 1.00 77.31 353 GLY A CA 1
ATOM 2742 C C . GLY A 1 353 ? 3.106 4.463 -15.114 1.00 77.31 353 GLY A C 1
ATOM 2743 O O . GLY A 1 353 ? 3.788 5.391 -14.687 1.00 77.31 353 GLY A O 1
ATOM 2744 N N . VAL A 1 354 ? 3.160 3.235 -14.600 1.00 80.12 354 VAL A N 1
ATOM 2745 C CA . VAL A 1 354 ? 4.013 2.850 -13.476 1.00 80.12 354 VAL A CA 1
ATOM 2746 C C . VAL A 1 354 ? 5.441 2.716 -13.955 1.00 80.12 354 VAL A C 1
ATOM 2748 O O . VAL A 1 354 ? 5.710 2.013 -14.925 1.00 80.12 354 VAL A O 1
ATOM 2751 N N . LEU A 1 355 ? 6.363 3.357 -13.251 1.00 79.69 355 LEU A N 1
ATOM 2752 C CA . LEU A 1 355 ? 7.781 3.259 -13.561 1.00 79.69 355 LEU A CA 1
ATOM 2753 C C . LEU A 1 355 ? 8.283 1.858 -13.219 1.00 79.69 355 LEU A C 1
ATOM 2755 O O . LEU A 1 355 ? 8.000 1.362 -12.129 1.00 79.69 355 LEU A O 1
ATOM 2759 N N . ILE A 1 356 ? 9.021 1.226 -14.134 1.00 82.44 356 ILE A N 1
ATOM 2760 C CA . ILE A 1 356 ? 9.499 -0.150 -13.965 1.00 82.44 356 ILE A CA 1
ATOM 2761 C C . ILE A 1 356 ? 10.997 -0.282 -14.237 1.00 82.44 356 ILE A C 1
ATOM 2763 O O . ILE A 1 356 ? 11.536 0.354 -15.138 1.00 82.44 356 ILE A O 1
ATOM 2767 N N . ALA A 1 357 ? 11.656 -1.187 -13.520 1.00 79.94 357 ALA A N 1
ATOM 2768 C CA . ALA A 1 357 ? 13.029 -1.599 -13.776 1.00 79.94 357 ALA A CA 1
ATOM 2769 C C . ALA A 1 357 ? 13.213 -3.092 -13.441 1.00 79.94 357 ALA A C 1
ATOM 2771 O O . ALA A 1 357 ? 12.598 -3.588 -12.502 1.00 79.94 357 ALA A O 1
ATOM 2772 N N . PRO A 1 358 ? 14.029 -3.856 -14.179 1.00 79.12 358 PRO A N 1
ATOM 2773 C CA . PRO A 1 358 ? 14.403 -5.196 -13.778 1.00 79.12 358 PRO A CA 1
ATOM 2774 C C . PRO A 1 358 ? 15.295 -5.139 -12.542 1.00 79.12 358 PRO A C 1
ATOM 2776 O O . PRO A 1 358 ? 15.978 -4.151 -12.268 1.00 79.12 358 PRO A O 1
ATOM 2779 N N . TRP A 1 359 ? 15.312 -6.246 -11.824 1.00 82.75 359 TRP A N 1
ATOM 2780 C CA . TRP A 1 359 ? 16.027 -6.403 -10.580 1.00 82.75 359 TRP A CA 1
ATOM 2781 C C . TRP A 1 359 ? 16.830 -7.693 -10.602 1.00 82.75 359 TRP A C 1
ATOM 2783 O O . TRP A 1 359 ? 16.318 -8.755 -10.941 1.00 82.75 359 TRP A O 1
ATOM 2793 N N . ASP A 1 360 ? 18.101 -7.610 -10.217 1.00 75.56 360 ASP A N 1
ATOM 2794 C CA . ASP A 1 360 ? 19.009 -8.759 -10.223 1.00 75.56 360 ASP A CA 1
ATOM 2795 C C . ASP A 1 360 ? 18.738 -9.768 -9.093 1.00 75.56 360 ASP A C 1
ATOM 2797 O O . ASP A 1 360 ? 19.399 -10.806 -9.026 1.00 75.56 360 ASP A O 1
ATOM 2801 N N . GLY A 1 361 ? 17.803 -9.452 -8.189 1.00 77.12 361 GLY A N 1
ATOM 2802 C CA . GLY A 1 361 ? 17.458 -10.265 -7.025 1.00 77.12 361 GLY A CA 1
ATOM 2803 C C . GLY A 1 361 ? 18.545 -10.315 -5.945 1.00 77.12 361 GLY A C 1
ATOM 2804 O O . GLY A 1 361 ? 18.376 -11.018 -4.950 1.00 77.12 361 GLY A O 1
ATOM 2805 N N . LYS A 1 362 ? 19.672 -9.606 -6.113 1.00 74.12 362 LYS A N 1
ATOM 2806 C CA . LYS A 1 362 ? 20.843 -9.702 -5.224 1.00 74.12 362 LYS A CA 1
ATOM 2807 C C . LYS A 1 362 ? 20.871 -8.619 -4.162 1.00 74.12 362 LYS A C 1
ATOM 2809 O O . LYS A 1 362 ? 21.343 -8.877 -3.057 1.00 74.12 362 LYS A O 1
ATOM 2814 N N . HIS A 1 363 ? 20.419 -7.411 -4.487 1.00 76.69 363 HIS A N 1
ATOM 2815 C CA . HIS A 1 363 ? 20.497 -6.280 -3.566 1.00 76.69 363 HIS A CA 1
ATOM 2816 C C . HIS A 1 363 ? 19.338 -5.305 -3.751 1.00 76.69 363 HIS A C 1
ATOM 2818 O O . HIS A 1 363 ? 18.808 -5.150 -4.841 1.00 76.69 363 HIS A O 1
ATOM 2824 N N . ILE A 1 364 ? 18.947 -4.631 -2.676 1.00 79.88 364 ILE A N 1
ATOM 2825 C CA . ILE A 1 364 ? 17.969 -3.543 -2.741 1.00 79.88 364 ILE A CA 1
ATOM 2826 C C . ILE A 1 364 ? 18.723 -2.277 -3.121 1.00 79.88 364 ILE A C 1
ATOM 2828 O O . ILE A 1 364 ? 19.753 -1.976 -2.515 1.00 79.88 364 ILE A O 1
ATOM 2832 N N . HIS A 1 365 ? 18.205 -1.520 -4.084 1.00 72.25 365 HIS A N 1
ATOM 2833 C CA . HIS A 1 365 ? 18.816 -0.256 -4.450 1.00 72.25 365 HIS A CA 1
ATOM 2834 C C . HIS A 1 365 ? 18.675 0.744 -3.302 1.00 72.25 365 HIS A C 1
ATOM 2836 O O . HIS A 1 365 ? 17.573 1.113 -2.887 1.00 72.25 365 HIS A O 1
ATOM 2842 N N . SER A 1 366 ? 19.819 1.153 -2.763 1.00 68.31 366 SER A N 1
ATOM 2843 C CA . SER A 1 366 ? 19.947 2.303 -1.880 1.00 68.31 366 SER A CA 1
ATOM 2844 C C . SER A 1 366 ? 20.362 3.498 -2.717 1.00 68.31 366 SER A C 1
ATOM 2846 O O . SER A 1 366 ? 21.423 3.454 -3.330 1.00 68.31 366 SER A O 1
ATOM 2848 N N . PHE A 1 367 ? 19.540 4.537 -2.730 1.00 68.44 367 PHE A N 1
ATOM 2849 C CA . PHE A 1 367 ? 19.789 5.727 -3.525 1.00 68.44 367 PHE A CA 1
ATOM 2850 C C . PHE A 1 367 ? 20.419 6.846 -2.696 1.00 68.44 367 PHE A C 1
ATOM 2852 O O . PHE A 1 367 ? 19.971 7.112 -1.573 1.00 68.44 367 PHE A O 1
ATOM 2859 N N . HIS A 1 368 ? 21.435 7.510 -3.244 1.00 65.94 368 HIS A N 1
ATOM 2860 C CA . HIS A 1 368 ? 21.959 8.777 -2.739 1.00 65.94 368 HIS A CA 1
ATOM 2861 C C . HIS A 1 368 ? 21.953 9.845 -3.827 1.00 65.94 368 HIS A C 1
ATOM 2863 O O . HIS A 1 368 ? 22.104 9.555 -5.010 1.00 65.94 368 HIS A O 1
ATOM 2869 N N . TRP A 1 369 ? 21.800 11.091 -3.393 1.00 62.75 369 TRP A N 1
ATOM 2870 C CA . TRP A 1 369 ? 21.681 12.229 -4.289 1.00 62.75 369 TRP A CA 1
ATOM 2871 C C . TRP A 1 369 ? 23.035 12.644 -4.858 1.00 62.75 369 TRP A C 1
ATOM 2873 O O . TRP A 1 369 ? 23.953 12.986 -4.105 1.00 62.75 369 TRP A O 1
ATOM 2883 N N . GLU A 1 370 ? 23.130 12.705 -6.181 1.00 66.44 370 GLU A N 1
ATOM 2884 C CA . GLU A 1 370 ? 24.259 13.285 -6.899 1.00 66.44 370 GLU A CA 1
ATOM 2885 C C . GLU A 1 370 ? 23.783 14.302 -7.939 1.00 66.44 370 GLU A C 1
ATOM 2887 O O . GLU A 1 370 ? 22.722 14.169 -8.553 1.00 66.44 370 GLU A O 1
ATOM 2892 N N . THR A 1 371 ? 24.592 15.342 -8.143 1.00 69.12 371 THR A N 1
ATOM 2893 C CA . THR A 1 371 ? 24.386 16.334 -9.199 1.00 69.12 371 THR A CA 1
ATOM 2894 C C . THR A 1 371 ? 25.631 16.449 -10.061 1.00 69.12 371 THR A C 1
ATOM 2896 O O . THR A 1 371 ? 26.749 16.563 -9.554 1.00 69.12 371 THR A O 1
ATOM 2899 N N . SER A 1 372 ? 25.440 16.473 -11.379 1.00 67.94 372 SER A N 1
ATOM 2900 C CA . SER A 1 372 ? 26.513 16.733 -12.340 1.00 67.94 372 SER A CA 1
ATOM 2901 C C . SER A 1 372 ? 26.221 17.993 -13.146 1.00 67.94 372 SER A C 1
ATOM 2903 O O . SER A 1 372 ? 25.136 18.132 -13.709 1.00 67.94 372 SER A O 1
ATOM 2905 N N . GLU A 1 373 ? 27.191 18.907 -13.254 1.00 66.81 373 GLU A N 1
ATOM 2906 C CA . GLU A 1 373 ? 27.073 20.033 -14.187 1.00 66.81 373 GLU A CA 1
ATOM 2907 C C . GLU A 1 373 ? 26.957 19.536 -15.638 1.00 66.81 373 GLU A C 1
ATOM 2909 O O . GLU A 1 373 ? 27.643 18.577 -16.006 1.00 66.81 373 GLU A O 1
ATOM 2914 N N . PRO A 1 374 ? 26.150 20.197 -16.493 1.00 67.62 374 PRO A N 1
ATOM 2915 C CA . PRO A 1 374 ? 26.057 19.797 -17.884 1.00 67.62 374 PRO A CA 1
ATOM 2916 C C . PRO A 1 374 ? 27.390 20.080 -18.583 1.00 67.62 374 PRO A C 1
ATOM 2918 O O . PRO A 1 374 ? 27.920 21.200 -18.525 1.00 67.62 374 PRO A O 1
ATOM 2921 N N . THR A 1 375 ? 27.909 19.077 -19.281 1.00 71.44 375 THR A N 1
ATOM 2922 C CA . THR A 1 375 ? 29.014 19.205 -20.233 1.00 71.44 375 THR A CA 1
ATOM 2923 C C . THR A 1 375 ? 28.457 19.308 -21.653 1.00 71.44 375 THR A C 1
ATOM 2925 O O . THR A 1 375 ? 27.243 19.346 -21.856 1.00 71.44 375 THR A O 1
ATOM 2928 N N . CYS A 1 376 ? 29.335 19.394 -22.655 1.00 67.38 376 CYS A N 1
ATOM 2929 C CA . CYS A 1 376 ? 28.897 19.376 -24.050 1.00 67.38 376 CYS A CA 1
ATOM 2930 C C . CYS A 1 376 ? 28.471 17.993 -24.562 1.00 67.38 376 CYS A C 1
ATOM 2932 O O . CYS A 1 376 ? 27.808 17.912 -25.585 1.00 67.38 376 CYS A O 1
ATOM 2934 N N . THR A 1 377 ? 28.800 16.929 -23.827 1.00 64.38 377 THR A N 1
ATOM 2935 C CA . THR A 1 377 ? 28.460 15.538 -24.166 1.00 64.38 377 THR A CA 1
ATOM 2936 C C . THR A 1 377 ? 27.496 14.906 -23.163 1.00 64.38 377 THR A C 1
ATOM 2938 O O . THR A 1 377 ? 26.862 13.897 -23.460 1.00 64.38 377 THR A O 1
ATOM 2941 N N . LYS A 1 378 ? 27.348 15.499 -21.969 1.00 64.06 378 LYS A N 1
ATOM 2942 C CA . LYS A 1 378 ? 26.479 15.004 -20.898 1.00 64.06 378 LYS A CA 1
ATOM 2943 C C . LYS A 1 378 ? 25.531 16.111 -20.411 1.00 64.06 378 LYS A C 1
ATOM 2945 O O . LYS A 1 378 ? 25.999 17.185 -20.035 1.00 64.06 378 LYS A O 1
ATOM 2950 N N . PRO A 1 379 ? 24.209 15.883 -20.437 1.00 58.31 379 PRO A N 1
ATOM 2951 C CA . PRO A 1 379 ? 23.220 16.791 -19.857 1.00 58.31 379 PRO A CA 1
ATOM 2952 C C . PRO A 1 379 ? 23.405 17.001 -18.342 1.00 58.31 379 PRO A C 1
ATOM 2954 O O . PRO A 1 379 ? 24.188 16.307 -17.697 1.00 58.31 379 PRO A O 1
ATOM 2957 N N . TYR A 1 380 ? 22.709 17.992 -17.771 1.00 57.38 380 TYR A N 1
ATOM 2958 C CA . TYR A 1 380 ? 22.664 18.168 -16.315 1.00 57.38 380 TYR A CA 1
ATOM 2959 C C . TYR A 1 380 ? 21.717 17.124 -15.760 1.00 57.38 380 TYR A C 1
ATOM 2961 O O . TYR A 1 380 ? 20.586 17.004 -16.238 1.00 57.38 380 TYR A O 1
ATOM 2969 N N . PHE A 1 381 ? 22.170 16.412 -14.738 1.00 60.91 381 PHE A N 1
ATOM 2970 C CA . PHE A 1 381 ? 21.366 15.400 -14.090 1.00 60.91 381 PHE A CA 1
ATOM 2971 C C . PHE A 1 381 ? 21.435 15.587 -12.585 1.00 60.91 381 PHE A C 1
ATOM 2973 O O . PHE A 1 381 ? 22.516 15.714 -12.005 1.00 60.91 381 PHE A O 1
ATOM 2980 N N . SER A 1 382 ? 20.261 15.583 -11.969 1.00 54.69 382 SER A N 1
ATOM 2981 C CA . SER A 1 382 ? 20.097 15.113 -10.606 1.00 54.69 382 SER A CA 1
ATOM 2982 C C . SER A 1 382 ? 19.696 13.650 -10.674 1.00 54.69 382 SER A C 1
ATOM 2984 O O . SER A 1 382 ? 18.734 13.300 -11.373 1.00 54.69 382 SER A O 1
ATOM 2986 N N . TYR A 1 383 ? 20.455 12.801 -9.995 1.00 63.44 383 TYR A N 1
ATOM 2987 C CA . TYR A 1 383 ? 20.121 11.397 -9.911 1.00 63.44 383 TYR A CA 1
ATOM 2988 C C . TYR A 1 383 ? 20.269 10.854 -8.500 1.00 63.44 383 TYR A C 1
ATOM 2990 O O . TYR A 1 383 ? 21.127 11.258 -7.718 1.00 63.44 383 TYR A O 1
ATOM 2998 N N . ASP A 1 384 ? 19.394 9.906 -8.221 1.00 63.12 384 ASP A N 1
ATOM 2999 C CA . ASP A 1 384 ? 19.434 9.032 -7.070 1.00 63.12 384 ASP A CA 1
ATOM 3000 C C . ASP A 1 384 ? 20.250 7.811 -7.508 1.00 63.12 384 ASP A C 1
ATOM 3002 O O . ASP A 1 384 ? 19.748 6.988 -8.270 1.00 63.12 384 ASP A O 1
ATOM 3006 N N . LEU A 1 385 ? 21.528 7.721 -7.118 1.00 63.47 385 LEU A N 1
ATOM 3007 C CA . LEU A 1 385 ? 22.456 6.658 -7.532 1.00 63.47 385 LEU A CA 1
ATOM 3008 C C . LEU A 1 385 ? 22.470 5.511 -6.523 1.00 63.47 385 LEU A C 1
ATOM 3010 O O . LEU A 1 385 ? 22.521 5.735 -5.320 1.00 63.47 385 LEU A O 1
ATOM 3014 N N . CYS A 1 386 ? 22.509 4.281 -7.014 1.00 69.88 386 CYS A N 1
ATOM 3015 C CA . CYS A 1 386 ? 22.840 3.096 -6.242 1.00 69.88 386 CYS A CA 1
ATOM 3016 C C . CYS A 1 386 ? 24.297 2.685 -6.471 1.00 69.88 386 CYS A C 1
ATOM 3018 O O . CYS A 1 386 ? 24.819 2.829 -7.573 1.00 69.88 386 CYS A O 1
ATOM 3020 N N . GLU A 1 387 ? 24.949 2.098 -5.463 1.00 71.62 387 GLU A N 1
ATOM 3021 C CA . GLU A 1 387 ? 26.333 1.597 -5.556 1.00 71.62 387 GLU A CA 1
ATOM 3022 C C . GLU A 1 387 ? 26.560 0.605 -6.714 1.00 71.62 387 GLU A C 1
ATOM 3024 O O . GLU A 1 387 ? 27.682 0.471 -7.198 1.00 71.62 387 GLU A O 1
ATOM 3029 N N . CYS A 1 388 ? 25.511 -0.070 -7.199 1.00 67.25 388 CYS A N 1
ATOM 3030 C CA . CYS A 1 388 ? 25.589 -0.931 -8.385 1.00 67.25 388 CYS A CA 1
ATOM 3031 C C . CYS A 1 388 ? 25.634 -0.172 -9.724 1.00 67.25 388 CYS A C 1
ATOM 3033 O O . CYS A 1 388 ? 25.733 -0.804 -10.773 1.00 67.25 388 CYS A O 1
ATOM 3035 N N . GLY A 1 389 ? 25.530 1.158 -9.703 1.00 66.12 389 GLY A N 1
ATOM 3036 C CA . GLY A 1 389 ? 25.461 2.018 -10.882 1.00 66.12 389 GLY A CA 1
ATOM 3037 C C . GLY A 1 389 ? 24.044 2.269 -11.408 1.00 66.12 389 GLY A C 1
ATOM 3038 O O . GLY A 1 389 ? 23.889 3.055 -12.337 1.00 66.12 389 GLY A O 1
ATOM 3039 N N . PHE A 1 390 ? 23.008 1.645 -10.831 1.00 68.50 390 PHE A N 1
ATOM 3040 C CA . PHE A 1 390 ? 21.613 1.953 -11.168 1.00 68.50 390 PHE A CA 1
ATOM 3041 C C . PHE A 1 390 ? 21.237 3.343 -10.645 1.00 68.50 390 PHE A C 1
ATOM 3043 O O . PHE A 1 390 ? 21.588 3.671 -9.514 1.00 68.50 390 PHE A O 1
ATOM 3050 N N . TYR A 1 391 ? 20.506 4.146 -11.417 1.00 63.88 391 TYR A N 1
ATOM 3051 C CA . TYR A 1 391 ? 20.097 5.481 -10.987 1.00 63.88 391 TYR A CA 1
ATOM 3052 C C . TYR A 1 391 ? 18.662 5.833 -11.385 1.00 63.88 391 TYR A C 1
ATOM 3054 O O . TYR A 1 391 ? 18.170 5.402 -12.427 1.00 63.88 391 TYR A O 1
ATOM 3062 N N . LEU A 1 392 ? 18.002 6.655 -10.565 1.00 62.59 392 LEU A N 1
ATOM 3063 C CA . LEU A 1 392 ? 16.749 7.329 -10.913 1.00 62.59 392 LEU A CA 1
ATOM 3064 C C . LEU A 1 392 ? 17.043 8.776 -11.302 1.00 62.59 392 LEU A C 1
ATOM 3066 O O . LEU A 1 392 ? 17.855 9.425 -10.652 1.00 62.59 392 LEU A O 1
ATOM 3070 N N . ARG A 1 393 ? 16.407 9.288 -12.358 1.00 62.66 393 ARG A N 1
ATOM 3071 C CA . ARG A 1 393 ? 16.679 10.626 -12.899 1.00 62.66 393 ARG A CA 1
ATOM 3072 C C . ARG A 1 393 ? 15.516 11.572 -12.610 1.00 62.66 393 ARG A C 1
ATOM 3074 O O . ARG A 1 393 ? 14.382 11.236 -12.924 1.00 62.66 393 ARG A O 1
ATOM 3081 N N . GLU A 1 394 ? 15.809 12.763 -12.088 1.00 53.59 394 GLU A N 1
ATOM 3082 C CA . GLU A 1 394 ? 14.775 13.732 -11.680 1.00 53.59 394 GLU A CA 1
ATOM 3083 C C . GLU A 1 394 ? 14.717 15.034 -12.505 1.00 53.59 394 GLU A C 1
ATOM 3085 O O . GLU A 1 394 ? 13.896 15.900 -12.215 1.00 53.59 394 GLU A O 1
ATOM 3090 N N . SER A 1 395 ? 15.542 15.227 -13.544 1.00 52.66 395 SER A N 1
ATOM 3091 C CA . SER A 1 395 ? 15.447 16.457 -14.353 1.00 52.66 395 SER A CA 1
ATOM 3092 C C . SER A 1 395 ? 15.991 16.371 -15.784 1.00 52.66 395 SER A C 1
ATOM 3094 O O . SER A 1 395 ? 16.973 15.675 -16.073 1.00 52.66 395 SER A O 1
ATOM 3096 N N . ASP A 1 396 ? 15.354 17.142 -16.674 1.00 52.78 396 ASP A N 1
ATOM 3097 C CA . ASP A 1 396 ? 15.711 17.340 -18.080 1.00 52.78 396 ASP A CA 1
ATOM 3098 C C . ASP A 1 396 ? 16.330 18.714 -18.327 1.00 52.78 396 ASP A C 1
ATOM 3100 O O . ASP A 1 396 ? 15.645 19.728 -18.393 1.00 52.78 396 ASP A O 1
ATOM 3104 N N . ASN A 1 397 ? 17.644 18.740 -18.535 1.00 53.28 397 ASN A N 1
ATOM 3105 C CA . ASN A 1 397 ? 18.338 19.878 -19.125 1.00 53.28 397 ASN A CA 1
ATOM 3106 C C . ASN A 1 397 ? 19.309 19.333 -20.160 1.00 53.28 397 ASN A C 1
ATOM 3108 O O . ASN A 1 397 ? 20.204 18.589 -19.781 1.00 53.28 397 ASN A O 1
ATOM 3112 N N . LEU A 1 398 ? 19.137 19.699 -21.435 1.00 56.50 398 LEU A N 1
ATOM 3113 C CA . LEU A 1 398 ? 19.998 19.288 -22.551 1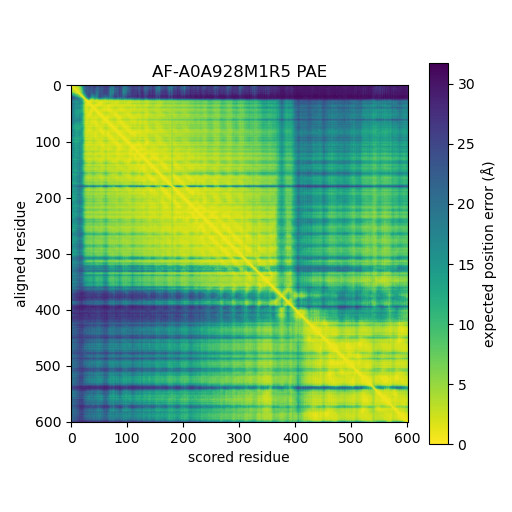.00 56.50 398 LEU A CA 1
ATOM 3114 C C . LEU A 1 398 ? 21.488 19.536 -22.243 1.00 56.50 398 LEU A C 1
ATOM 3116 O O . LEU A 1 398 ? 21.837 20.481 -21.533 1.00 56.50 398 LEU A O 1
ATOM 3120 N N . ALA A 1 399 ? 22.370 18.699 -22.805 1.00 60.34 399 ALA A N 1
ATOM 3121 C CA . ALA A 1 399 ? 23.811 18.956 -22.795 1.00 60.34 399 ALA A CA 1
ATOM 3122 C C . ALA A 1 399 ? 24.091 20.384 -23.292 1.00 60.34 399 ALA A C 1
ATOM 3124 O O . ALA A 1 399 ? 23.380 20.899 -24.164 1.00 60.34 399 ALA A O 1
ATOM 3125 N N . LYS A 1 400 ? 25.122 21.039 -22.741 1.00 62.00 400 LYS A N 1
ATOM 3126 C CA . LYS A 1 400 ? 25.577 22.328 -23.282 1.00 62.00 400 LYS A CA 1
ATOM 3127 C C . LYS A 1 400 ? 25.903 22.117 -24.762 1.00 62.00 400 LYS A C 1
ATOM 3129 O O . LYS A 1 400 ? 26.438 21.085 -25.140 1.00 62.00 400 LYS A O 1
ATOM 3134 N N . SER A 1 401 ? 25.604 23.072 -25.631 1.00 62.94 401 SER A N 1
ATOM 3135 C CA . SER A 1 401 ? 26.048 22.940 -27.021 1.00 62.94 401 SER A CA 1
ATOM 3136 C C . SER A 1 401 ? 27.578 22.919 -27.081 1.00 62.94 401 SER A C 1
ATOM 3138 O O . SER A 1 401 ? 28.241 23.644 -26.331 1.00 62.94 401 SER A O 1
ATOM 3140 N N . HIS A 1 402 ? 28.150 22.111 -27.975 1.00 69.50 402 HIS A N 1
ATOM 3141 C CA . HIS A 1 402 ? 29.572 22.208 -28.284 1.00 69.50 402 HIS A CA 1
ATOM 3142 C C . HIS A 1 402 ? 29.925 23.644 -28.701 1.00 69.50 402 HIS A C 1
ATOM 3144 O O . HIS A 1 402 ? 29.249 24.249 -29.535 1.00 69.50 402 HIS A O 1
ATOM 3150 N N . LEU A 1 403 ? 31.002 24.182 -28.123 1.00 68.94 403 LEU A N 1
ATOM 3151 C CA . LEU A 1 403 ? 31.567 25.480 -28.490 1.00 68.94 403 LEU A CA 1
ATOM 3152 C C . LEU A 1 403 ? 32.814 25.258 -29.344 1.00 68.94 403 LEU A C 1
ATOM 3154 O O . LEU A 1 403 ? 33.897 25.049 -28.799 1.00 68.94 403 LEU A O 1
ATOM 3158 N N . PHE A 1 404 ? 32.665 25.265 -30.664 1.00 71.62 404 PHE A N 1
ATOM 3159 C CA . PHE A 1 404 ? 33.777 25.026 -31.585 1.00 71.62 404 PHE A CA 1
ATOM 3160 C C . PHE A 1 404 ? 34.614 26.293 -31.817 1.00 71.62 404 PHE A C 1
ATOM 3162 O O . PHE A 1 404 ? 34.075 27.362 -32.105 1.00 71.62 404 PHE A O 1
ATOM 3169 N N . TYR A 1 405 ? 35.936 26.169 -31.691 1.00 66.62 405 TYR A N 1
ATOM 3170 C CA . TYR A 1 405 ? 36.933 27.194 -32.002 1.00 66.62 405 TYR A CA 1
ATOM 3171 C C . TYR A 1 405 ? 38.093 26.524 -32.752 1.00 66.62 405 TYR A C 1
ATOM 3173 O O . TYR A 1 405 ? 38.556 25.469 -32.339 1.00 66.62 405 TYR A O 1
ATOM 3181 N N . GLU A 1 406 ? 38.528 27.099 -33.879 1.00 72.25 406 GLU A N 1
ATOM 3182 C CA . GLU A 1 406 ? 39.595 26.536 -34.737 1.00 72.25 406 GLU A CA 1
ATOM 3183 C C . GLU A 1 406 ? 39.388 25.065 -35.173 1.00 72.25 406 GLU A C 1
ATOM 3185 O O . GLU A 1 406 ? 40.340 24.363 -35.493 1.00 72.25 406 GLU A O 1
ATOM 3190 N N . GLY A 1 407 ? 38.131 24.612 -35.266 1.00 69.44 407 GLY A N 1
ATOM 3191 C CA . GLY A 1 407 ? 37.788 23.266 -35.739 1.00 69.44 407 GLY A CA 1
ATOM 3192 C C . GLY A 1 407 ? 37.739 22.189 -34.653 1.00 69.44 407 GLY A C 1
ATOM 3193 O O . GLY A 1 407 ? 37.548 21.027 -34.990 1.00 69.44 407 GLY A O 1
ATOM 3194 N N . GLU A 1 408 ? 37.848 22.552 -33.372 1.00 76.38 408 GLU A N 1
ATOM 3195 C CA . GLU A 1 408 ? 37.676 21.645 -32.229 1.00 76.38 408 GLU A CA 1
ATOM 3196 C C . GLU A 1 408 ? 36.772 22.267 -31.158 1.00 76.38 408 GLU A C 1
ATOM 3198 O O . GLU A 1 408 ? 36.647 23.488 -31.030 1.00 76.38 408 GLU A O 1
ATOM 3203 N N . CYS A 1 409 ? 36.095 21.434 -30.370 1.00 77.19 409 CYS A N 1
ATOM 3204 C CA . CYS A 1 409 ? 35.276 21.889 -29.264 1.00 77.19 409 CYS A CA 1
ATOM 3205 C C . CYS A 1 409 ? 36.182 22.383 -28.137 1.00 77.19 409 CYS A C 1
ATOM 3207 O O . CYS A 1 409 ? 36.877 21.605 -27.496 1.00 77.19 409 CYS A O 1
ATOM 3209 N N . SER A 1 410 ? 36.086 23.665 -27.808 1.00 73.31 410 SER A N 1
ATOM 3210 C CA . SER A 1 410 ? 36.830 24.303 -26.714 1.00 73.31 410 SER A CA 1
ATOM 3211 C C . SER A 1 410 ? 36.544 23.729 -25.316 1.00 73.31 410 SER A C 1
ATOM 3213 O O . SER A 1 410 ? 37.247 24.067 -24.367 1.00 73.31 410 SER A O 1
ATOM 3215 N N . ILE A 1 411 ? 35.524 22.870 -25.179 1.00 71.88 411 ILE A N 1
ATOM 3216 C CA . ILE A 1 411 ? 35.141 22.220 -23.919 1.00 71.88 411 ILE A CA 1
ATOM 3217 C C . ILE A 1 411 ? 35.664 20.776 -23.852 1.00 71.88 411 ILE A C 1
ATOM 3219 O O . ILE A 1 411 ? 36.239 20.400 -22.836 1.00 71.88 411 ILE A O 1
ATOM 3223 N N . CYS A 1 412 ? 35.453 19.957 -24.890 1.00 75.12 412 CYS A N 1
ATOM 3224 C CA . CYS A 1 412 ? 35.795 18.522 -24.870 1.00 75.12 412 CYS A CA 1
ATOM 3225 C C . CYS A 1 412 ? 36.872 18.088 -25.871 1.00 75.12 412 CYS A C 1
ATOM 3227 O O . CYS A 1 412 ? 37.243 16.920 -25.878 1.00 75.12 412 CYS A O 1
ATOM 3229 N N . GLY A 1 413 ? 37.358 18.989 -26.726 1.00 74.06 413 GLY A N 1
ATOM 3230 C CA . GLY A 1 413 ? 38.383 18.699 -27.731 1.00 74.06 413 GLY A CA 1
ATOM 3231 C C . GLY A 1 413 ? 37.906 17.887 -28.937 1.00 74.06 413 GLY A C 1
ATOM 3232 O O . GLY A 1 413 ? 38.714 17.603 -29.812 1.00 74.06 413 GLY A O 1
ATOM 3233 N N . THR A 1 414 ? 36.622 17.510 -29.025 1.00 76.75 414 THR A N 1
ATOM 3234 C CA . THR A 1 414 ? 36.123 16.804 -30.218 1.00 76.75 414 THR A CA 1
ATOM 3235 C C . THR A 1 414 ? 36.192 17.708 -31.447 1.00 76.75 414 THR A C 1
ATOM 3237 O O . THR A 1 414 ? 35.892 18.900 -31.345 1.00 76.75 414 THR A O 1
ATOM 3240 N N . ALA A 1 415 ? 36.581 17.168 -32.600 1.00 77.94 415 ALA A N 1
ATOM 3241 C CA . ALA A 1 415 ? 36.631 17.930 -33.846 1.00 77.94 415 ALA A CA 1
ATOM 3242 C C . ALA A 1 415 ? 35.237 18.465 -34.216 1.00 77.94 415 ALA A C 1
ATOM 3244 O O . ALA A 1 415 ? 34.235 17.826 -33.909 1.00 77.94 415 ALA A O 1
ATOM 3245 N N . ASP A 1 416 ? 35.165 19.629 -34.869 1.00 77.62 416 ASP A N 1
ATOM 3246 C CA . ASP A 1 416 ? 33.908 20.210 -35.346 1.00 77.62 416 ASP A CA 1
ATOM 3247 C C . ASP A 1 416 ? 33.305 19.314 -36.432 1.00 77.62 416 ASP A C 1
ATOM 3249 O O . ASP A 1 416 ? 33.789 19.311 -37.574 1.00 77.62 416 ASP A O 1
ATOM 3253 N N . PRO A 1 417 ? 32.225 18.572 -36.118 1.00 72.12 417 PRO A N 1
ATOM 3254 C CA . PRO A 1 417 ? 31.668 17.630 -37.065 1.00 72.12 417 PRO A CA 1
ATOM 3255 C C . PRO A 1 417 ? 31.073 18.364 -38.273 1.00 72.12 417 PRO A C 1
ATOM 3257 O O . PRO A 1 417 ? 31.030 17.809 -39.371 1.00 72.12 417 PRO A O 1
ATOM 3260 N N . LYS A 1 418 ? 30.689 19.647 -38.147 1.00 73.31 418 LYS A N 1
ATOM 3261 C CA . LYS A 1 418 ? 30.115 20.423 -39.260 1.00 73.31 418 LYS A CA 1
ATOM 3262 C C . LYS A 1 418 ? 31.052 20.529 -40.462 1.00 73.31 418 LYS A C 1
ATOM 3264 O O . LYS A 1 418 ? 30.570 20.732 -41.576 1.00 73.31 418 LYS A O 1
ATOM 3269 N N . LEU A 1 419 ? 32.363 20.383 -40.263 1.00 72.00 419 LEU A N 1
ATOM 3270 C CA . LEU A 1 419 ? 33.342 20.402 -41.349 1.00 72.00 419 LEU A CA 1
ATOM 3271 C C . LEU A 1 419 ? 33.147 19.215 -42.300 1.00 72.00 419 LEU A C 1
ATOM 3273 O O . LEU A 1 419 ? 33.148 19.414 -43.514 1.00 72.00 419 LEU A O 1
ATOM 3277 N N . ALA A 1 420 ? 32.881 18.014 -41.782 1.00 75.38 420 ALA A N 1
ATOM 3278 C CA . ALA A 1 420 ? 32.606 16.836 -42.607 1.00 75.38 420 ALA A CA 1
ATOM 3279 C C . ALA A 1 420 ? 31.279 16.963 -43.380 1.00 75.38 420 ALA A C 1
ATOM 3281 O O . ALA A 1 420 ? 31.169 16.497 -44.512 1.00 75.38 420 ALA A O 1
ATOM 3282 N N . ALA A 1 421 ? 30.296 17.677 -42.822 1.00 76.81 421 ALA A N 1
ATOM 3283 C CA . ALA A 1 421 ? 29.025 17.950 -43.495 1.00 76.81 421 ALA A CA 1
ATOM 3284 C C . ALA A 1 421 ? 29.173 18.835 -44.751 1.00 76.81 421 ALA A C 1
ATOM 3286 O O . ALA A 1 421 ? 28.327 18.767 -45.638 1.00 76.81 421 ALA A O 1
ATOM 3287 N N . THR A 1 422 ? 30.256 19.619 -44.879 1.00 77.75 422 THR A N 1
ATOM 3288 C CA . THR A 1 422 ? 30.494 20.475 -46.064 1.00 77.75 422 THR A CA 1
ATOM 3289 C C . THR A 1 422 ? 30.741 19.699 -47.358 1.00 77.75 422 THR A C 1
ATOM 3291 O O . THR A 1 422 ? 30.691 20.286 -48.438 1.00 77.75 422 THR A O 1
ATOM 3294 N N . ALA A 1 423 ? 30.966 18.386 -47.263 1.00 81.56 423 ALA A N 1
ATOM 3295 C CA . ALA A 1 423 ? 31.040 17.500 -48.417 1.00 81.56 423 ALA A CA 1
ATOM 3296 C C . ALA A 1 423 ? 29.697 17.368 -49.164 1.00 81.56 423 ALA A C 1
ATOM 3298 O O . ALA A 1 423 ? 29.687 16.886 -50.296 1.00 81.56 423 ALA A O 1
ATOM 3299 N N . PHE A 1 424 ? 28.580 17.801 -48.563 1.00 89.00 424 PHE A N 1
ATOM 3300 C CA . PHE A 1 424 ? 27.235 17.676 -49.121 1.00 89.00 424 PHE A CA 1
ATOM 3301 C C . PHE A 1 424 ? 26.616 19.046 -49.408 1.00 89.00 424 PHE A C 1
ATOM 3303 O O . PHE A 1 424 ? 26.526 19.913 -48.542 1.00 89.00 424 PHE A O 1
ATOM 3310 N N . SER A 1 425 ? 26.171 19.240 -50.646 1.00 89.38 425 SER A N 1
ATOM 3311 C CA . SER A 1 425 ? 25.601 20.502 -51.135 1.00 89.38 425 SER A CA 1
ATOM 3312 C C . SER A 1 425 ? 24.197 20.797 -50.595 1.00 89.38 425 SER A C 1
ATOM 3314 O O . SER A 1 425 ? 23.778 21.954 -50.559 1.00 89.38 425 SER A O 1
ATOM 3316 N N . ASP A 1 426 ? 23.488 19.766 -50.143 1.00 92.25 426 ASP A N 1
ATOM 3317 C CA . ASP A 1 426 ? 22.139 19.807 -49.583 1.00 92.25 426 ASP A CA 1
ATOM 3318 C C . ASP A 1 426 ? 22.116 19.878 -48.043 1.00 92.25 426 ASP A C 1
ATOM 3320 O O . ASP A 1 426 ? 21.050 19.811 -47.434 1.00 92.25 426 ASP A O 1
ATOM 3324 N N . VAL A 1 427 ? 23.279 20.062 -47.403 1.00 89.56 427 VAL A N 1
ATOM 3325 C CA . VAL A 1 427 ? 23.420 20.233 -45.949 1.00 89.56 427 VAL A CA 1
ATOM 3326 C C . VAL A 1 427 ? 24.035 21.599 -45.654 1.00 89.56 427 VAL A C 1
ATOM 3328 O O . VAL A 1 427 ? 25.234 21.821 -45.814 1.00 89.56 427 VAL A O 1
ATOM 3331 N N . THR A 1 428 ? 23.220 22.548 -45.188 1.00 87.12 428 THR A N 1
ATOM 3332 C CA . THR A 1 428 ? 23.720 23.873 -44.785 1.00 87.12 428 THR A CA 1
ATOM 3333 C C . THR A 1 428 ? 24.257 23.833 -43.352 1.00 87.12 428 THR A C 1
ATOM 3335 O O . THR A 1 428 ? 23.664 23.201 -42.483 1.00 87.12 428 THR A O 1
ATOM 3338 N N . GLN A 1 429 ? 25.347 24.550 -43.053 1.00 80.94 429 GLN A N 1
ATOM 3339 C CA . GLN A 1 429 ? 25.960 24.558 -41.707 1.00 80.94 429 GLN A CA 1
ATOM 3340 C C . GLN A 1 429 ? 25.058 25.132 -40.590 1.00 80.94 429 GLN A C 1
ATOM 3342 O O . GLN A 1 429 ? 25.327 24.925 -39.398 1.00 80.94 429 GLN A O 1
ATOM 3347 N N . GLU A 1 430 ? 24.011 25.864 -40.975 1.00 82.38 430 GLU A N 1
ATOM 3348 C CA . GLU A 1 430 ? 22.983 26.419 -40.085 1.00 82.38 430 GLU A CA 1
ATOM 3349 C C . GLU A 1 430 ? 21.850 25.423 -39.796 1.00 82.38 430 GLU A C 1
ATOM 3351 O O . GLU A 1 430 ? 21.072 25.633 -38.866 1.00 82.38 430 GLU A O 1
ATOM 3356 N N . SER A 1 431 ? 21.755 24.327 -40.559 1.00 85.75 431 SER A N 1
ATOM 3357 C CA . SER A 1 431 ? 20.752 23.289 -40.328 1.00 85.75 431 SER A CA 1
ATOM 3358 C C . SER A 1 431 ? 20.951 22.639 -38.961 1.00 85.75 431 SER A C 1
ATOM 3360 O O . SER A 1 431 ? 22.071 22.304 -38.570 1.00 85.75 431 SER A O 1
ATOM 3362 N N . TRP A 1 432 ? 19.849 22.396 -38.247 1.00 84.69 432 TRP A N 1
ATOM 3363 C CA . TRP A 1 432 ? 19.868 21.809 -36.901 1.00 84.69 432 TRP A CA 1
ATOM 3364 C C . TRP A 1 432 ? 20.556 20.432 -36.853 1.00 84.69 432 TRP A C 1
ATOM 3366 O O . TRP A 1 432 ? 21.133 20.067 -35.832 1.00 84.69 432 TRP A O 1
ATOM 3376 N N . TYR A 1 433 ? 20.534 19.692 -37.966 1.00 86.31 433 TYR A N 1
ATOM 3377 C CA . TYR A 1 433 ? 21.150 18.374 -38.122 1.00 86.31 433 TYR A CA 1
ATOM 3378 C C . TYR A 1 433 ? 22.583 18.404 -38.673 1.00 86.31 433 TYR A C 1
ATOM 3380 O O . TYR A 1 433 ? 23.210 17.351 -38.753 1.00 86.31 433 TYR A O 1
ATOM 3388 N N . ALA A 1 434 ? 23.127 19.563 -39.069 1.00 86.94 434 ALA A N 1
ATOM 3389 C CA . ALA A 1 434 ? 24.453 19.635 -39.692 1.00 86.94 434 ALA A CA 1
ATOM 3390 C C . ALA A 1 434 ? 25.580 19.024 -38.829 1.00 86.94 434 ALA A C 1
ATOM 3392 O O . ALA A 1 434 ? 26.397 18.290 -39.388 1.00 86.94 434 ALA A O 1
ATOM 3393 N N . PRO A 1 435 ? 25.617 19.227 -37.490 1.00 85.31 435 PRO A N 1
ATOM 3394 C CA . PRO A 1 435 ? 26.570 18.524 -36.632 1.00 85.31 435 PRO A CA 1
ATOM 3395 C C . PRO A 1 435 ? 26.407 17.004 -36.689 1.00 85.31 435 PRO A C 1
ATOM 3397 O O . PRO A 1 435 ? 27.389 16.285 -36.797 1.00 85.31 435 PRO A O 1
ATOM 3400 N N . ALA A 1 436 ? 25.168 16.514 -36.676 1.00 87.62 436 ALA A N 1
ATOM 3401 C CA . ALA A 1 436 ? 24.885 15.087 -36.653 1.00 87.62 436 ALA A CA 1
ATOM 3402 C C . ALA A 1 436 ? 25.240 14.383 -37.967 1.00 87.62 436 ALA A C 1
ATOM 3404 O O . ALA A 1 436 ? 25.788 13.284 -37.948 1.00 87.62 436 ALA A O 1
ATOM 3405 N N . VAL A 1 437 ? 24.969 15.022 -39.109 1.00 91.06 437 VAL A N 1
ATOM 3406 C CA . VAL A 1 437 ? 25.403 14.518 -40.423 1.00 91.06 437 VAL A CA 1
ATOM 3407 C C . VAL A 1 437 ? 26.923 14.448 -40.483 1.00 91.06 437 VAL A C 1
ATOM 3409 O O . VAL A 1 437 ? 27.485 13.430 -40.879 1.00 91.06 437 VAL A O 1
ATOM 3412 N N . GLY A 1 438 ? 27.579 15.517 -40.042 1.00 88.62 438 GLY A N 1
ATOM 3413 C CA . GLY A 1 438 ? 29.025 15.586 -39.946 1.00 88.62 438 GLY A CA 1
ATOM 3414 C C . GLY A 1 438 ? 29.631 14.472 -39.095 1.00 88.62 438 GLY A C 1
ATOM 3415 O O . GLY A 1 438 ? 30.535 13.775 -39.546 1.00 88.62 438 GLY A O 1
ATOM 3416 N N . PHE A 1 439 ? 29.071 14.257 -37.904 1.00 87.31 439 PHE A N 1
ATOM 3417 C CA . PHE A 1 439 ? 29.481 13.205 -36.979 1.00 87.31 439 PHE A CA 1
ATOM 3418 C C . PHE A 1 439 ? 29.319 11.823 -37.614 1.00 87.31 439 PHE A C 1
ATOM 3420 O O . PHE A 1 439 ? 30.247 11.019 -37.615 1.00 87.31 439 PHE A O 1
ATOM 3427 N N . ALA A 1 440 ? 28.156 11.559 -38.214 1.00 90.62 440 ALA A N 1
ATOM 3428 C CA . ALA A 1 440 ? 27.876 10.276 -38.841 1.00 90.62 440 ALA A CA 1
ATOM 3429 C C . ALA A 1 440 ? 28.837 9.963 -39.998 1.00 90.62 440 ALA A C 1
ATOM 3431 O O . ALA A 1 440 ? 29.179 8.805 -40.204 1.00 90.62 440 ALA A O 1
ATOM 3432 N N . VAL A 1 441 ? 29.287 10.973 -40.739 1.00 89.12 441 VAL A N 1
ATOM 3433 C CA . VAL A 1 441 ? 30.242 10.798 -41.844 1.00 89.12 441 VAL A CA 1
ATOM 3434 C C . VAL A 1 441 ? 31.665 10.642 -41.314 1.00 89.12 441 VAL A C 1
ATOM 3436 O O . VAL A 1 441 ? 32.397 9.783 -41.782 1.00 89.12 441 VAL A O 1
ATOM 3439 N N . GLN A 1 442 ? 32.053 11.430 -40.309 1.00 86.81 442 GLN A N 1
ATOM 3440 C CA . GLN A 1 442 ? 33.379 11.357 -39.692 1.00 86.81 442 GLN A CA 1
ATOM 3441 C C . GLN A 1 442 ? 33.652 10.003 -39.022 1.00 86.81 442 GLN A C 1
ATOM 3443 O O . GLN A 1 442 ? 34.797 9.560 -38.985 1.00 86.81 442 GLN A O 1
ATOM 3448 N N . HIS A 1 443 ? 32.611 9.368 -38.485 1.00 85.00 443 HIS A N 1
ATOM 3449 C CA . HIS A 1 443 ? 32.679 8.052 -37.851 1.00 85.00 443 HIS A CA 1
ATOM 3450 C C . HIS A 1 443 ? 32.329 6.897 -38.809 1.00 85.00 443 HIS A C 1
ATOM 3452 O O . HIS A 1 443 ? 32.058 5.794 -38.341 1.00 85.00 443 HIS A O 1
ATOM 3458 N N . ASP A 1 444 ? 32.277 7.147 -40.125 1.00 89.19 444 ASP A N 1
ATOM 3459 C CA . ASP A 1 444 ? 31.932 6.160 -41.164 1.00 89.19 444 ASP A CA 1
ATOM 3460 C C . ASP A 1 444 ? 30.582 5.442 -40.935 1.00 89.19 444 ASP A C 1
ATOM 3462 O O . ASP A 1 444 ? 30.309 4.361 -41.455 1.00 89.19 444 ASP A O 1
ATOM 3466 N N . LEU A 1 445 ? 29.676 6.066 -40.178 1.00 90.88 445 LEU A N 1
ATOM 3467 C CA . LEU A 1 445 ? 28.352 5.536 -39.860 1.00 90.88 445 LEU A CA 1
ATOM 3468 C C . LEU A 1 445 ? 27.426 5.645 -41.072 1.00 90.88 445 LEU A C 1
ATOM 3470 O O . LEU A 1 445 ? 26.730 4.691 -41.434 1.00 90.88 445 LEU A O 1
ATOM 3474 N N . MET A 1 446 ? 27.416 6.810 -41.725 1.00 92.31 446 MET A N 1
ATOM 3475 C CA . MET A 1 446 ? 26.517 7.119 -42.836 1.00 92.31 446 MET A CA 1
ATOM 3476 C C . MET A 1 446 ? 27.264 7.691 -44.039 1.00 92.31 446 MET A C 1
ATOM 3478 O O . MET A 1 446 ? 28.025 8.644 -43.921 1.00 92.31 446 MET A O 1
ATOM 3482 N N . ASN A 1 447 ? 26.932 7.168 -45.220 1.00 87.25 447 ASN A N 1
ATOM 3483 C CA . ASN A 1 447 ? 27.420 7.665 -46.505 1.00 87.25 447 ASN A CA 1
ATOM 3484 C C . ASN A 1 447 ? 26.378 8.563 -47.189 1.00 87.25 447 ASN A C 1
ATOM 3486 O O . ASN A 1 447 ? 25.175 8.459 -46.908 1.00 87.25 447 ASN A O 1
ATOM 3490 N N . GLY A 1 448 ? 26.837 9.405 -48.121 1.00 85.88 448 GLY A N 1
ATOM 3491 C CA . GLY A 1 448 ? 25.972 10.133 -49.054 1.00 85.88 448 GLY A CA 1
ATOM 3492 C C . GLY A 1 448 ? 25.149 9.201 -49.944 1.00 85.88 448 GLY A C 1
ATOM 3493 O O . GLY A 1 448 ? 25.498 8.035 -50.130 1.00 85.88 448 GLY A O 1
ATOM 3494 N N . VAL A 1 449 ? 24.047 9.713 -50.490 1.00 87.56 449 VAL A N 1
ATOM 3495 C CA . VAL A 1 449 ? 23.194 8.967 -51.434 1.00 87.56 449 VAL A CA 1
ATOM 3496 C C . VAL A 1 449 ? 23.658 9.122 -52.883 1.00 87.56 449 VAL A C 1
ATOM 3498 O O . VAL A 1 449 ? 23.383 8.257 -53.711 1.00 87.56 449 VAL A O 1
ATOM 3501 N N . ALA A 1 450 ? 24.386 10.201 -53.176 1.00 87.88 450 ALA A N 1
ATOM 3502 C CA . ALA A 1 450 ? 25.043 10.471 -54.448 1.00 87.88 450 ALA A CA 1
ATOM 3503 C C . ALA A 1 450 ? 26.269 11.376 -54.222 1.00 87.88 450 ALA A C 1
ATOM 3505 O O . ALA A 1 450 ? 26.543 11.811 -53.099 1.00 87.88 450 ALA A O 1
ATOM 3506 N N . GLU A 1 451 ? 27.026 11.652 -55.286 1.00 86.12 451 GLU A N 1
ATOM 3507 C CA . GLU A 1 451 ? 28.170 12.566 -55.229 1.00 86.12 451 GLU A CA 1
ATOM 3508 C C . GLU A 1 451 ? 27.718 13.960 -54.762 1.00 86.12 451 GLU A C 1
ATOM 3510 O O . GLU A 1 451 ? 26.964 14.644 -55.451 1.00 86.12 451 GLU A O 1
ATOM 3515 N N . GLY A 1 452 ? 28.166 14.367 -53.572 1.00 87.88 452 GLY A N 1
ATOM 3516 C CA . GLY A 1 452 ? 27.826 15.664 -52.986 1.00 87.88 452 GLY A CA 1
ATOM 3517 C C . GLY A 1 452 ? 26.389 15.803 -52.466 1.00 87.88 452 GLY A C 1
ATOM 3518 O O . GLY A 1 452 ? 25.959 16.936 -52.240 1.00 87.88 452 GLY A O 1
ATOM 3519 N N . GLU A 1 453 ? 25.651 14.704 -52.262 1.00 93.12 453 GLU A N 1
ATOM 3520 C CA . GLU A 1 453 ? 24.265 14.716 -51.758 1.00 93.12 453 GLU A CA 1
ATOM 3521 C C . GLU A 1 453 ? 24.071 13.753 -50.572 1.00 93.12 453 GLU A C 1
ATOM 3523 O O . GLU A 1 453 ? 24.374 12.556 -50.660 1.00 93.12 453 GLU A O 1
ATOM 3528 N N . PHE A 1 454 ? 23.548 14.260 -49.451 1.00 93.56 454 PHE A N 1
ATOM 3529 C CA . PHE A 1 454 ? 23.242 13.462 -48.260 1.00 93.56 454 PHE A CA 1
ATOM 3530 C C . PHE A 1 454 ? 21.773 13.025 -48.183 1.00 93.56 454 PHE A C 1
ATOM 3532 O O . PHE A 1 454 ? 21.494 11.985 -47.588 1.00 93.56 454 PHE A O 1
ATOM 3539 N N . ALA A 1 455 ? 20.849 13.789 -48.758 1.00 94.81 455 ALA A N 1
ATOM 3540 C CA . ALA A 1 455 ? 19.395 13.687 -48.666 1.00 94.81 455 ALA A CA 1
ATOM 3541 C C . ALA A 1 455 ? 18.858 13.667 -47.215 1.00 94.81 455 ALA A C 1
ATOM 3543 O O . ALA A 1 455 ? 18.288 12.660 -46.783 1.00 94.81 455 ALA A O 1
ATOM 3544 N N . PRO A 1 456 ? 19.016 14.752 -46.429 1.00 93.12 456 PRO A N 1
ATOM 3545 C CA . PRO A 1 456 ? 18.681 14.779 -44.999 1.00 93.12 456 PRO A CA 1
ATOM 3546 C C . PRO A 1 456 ? 17.204 14.484 -44.689 1.00 93.12 456 PRO A C 1
ATOM 3548 O O . PRO A 1 456 ? 16.911 13.842 -43.678 1.00 93.12 456 PRO A O 1
ATOM 3551 N N . ASP A 1 457 ? 16.290 14.893 -45.570 1.00 94.12 457 ASP A N 1
ATOM 3552 C CA . ASP A 1 457 ? 14.843 14.699 -45.405 1.00 94.12 457 ASP A CA 1
ATOM 3553 C C . ASP A 1 457 ? 14.338 13.359 -45.963 1.00 94.12 457 ASP A C 1
ATOM 3555 O O . ASP A 1 457 ? 13.178 12.992 -45.759 1.00 94.12 457 ASP A O 1
ATOM 3559 N N . ALA A 1 458 ? 15.193 12.590 -46.648 1.00 95.06 458 ALA A N 1
ATOM 3560 C CA . ALA A 1 458 ? 14.805 11.277 -47.138 1.00 95.06 458 ALA A CA 1
ATOM 3561 C C . ALA A 1 458 ? 14.609 10.301 -45.971 1.00 95.06 458 ALA A C 1
ATOM 3563 O O . ALA A 1 458 ? 15.363 10.278 -44.996 1.00 95.06 458 ALA A O 1
ATOM 3564 N N . THR A 1 459 ? 13.571 9.475 -46.080 1.00 95.25 459 THR A N 1
ATOM 3565 C CA . THR A 1 459 ? 13.258 8.436 -45.099 1.00 95.25 459 THR A CA 1
ATOM 3566 C C . THR A 1 459 ? 14.290 7.311 -45.142 1.00 95.25 459 THR A C 1
ATOM 3568 O O . THR A 1 459 ? 14.645 6.848 -46.225 1.00 95.25 459 THR A O 1
ATOM 3571 N N . MET A 1 460 ? 14.726 6.830 -43.976 1.00 93.88 460 MET A N 1
ATOM 3572 C CA . MET A 1 460 ? 15.581 5.643 -43.896 1.00 93.88 460 MET A CA 1
ATOM 3573 C C . MET A 1 460 ? 14.782 4.344 -43.968 1.00 93.88 460 MET A C 1
ATOM 3575 O O . MET A 1 460 ? 13.641 4.261 -43.506 1.00 93.88 460 MET A O 1
ATOM 3579 N N . THR A 1 461 ? 15.413 3.307 -44.516 1.00 95.62 461 THR A N 1
ATOM 3580 C CA . THR A 1 461 ? 14.889 1.943 -44.441 1.00 95.62 461 THR A CA 1
ATOM 3581 C C . THR A 1 461 ? 15.428 1.211 -43.214 1.00 95.62 461 THR A C 1
ATOM 3583 O O . THR A 1 461 ? 16.420 1.619 -42.597 1.00 95.62 461 THR A O 1
ATOM 3586 N N . ARG A 1 462 ? 14.784 0.099 -42.856 1.00 95.38 462 ARG A N 1
ATOM 3587 C CA . ARG A 1 462 ? 15.220 -0.781 -41.763 1.00 95.38 462 ARG A CA 1
ATOM 3588 C C . ARG A 1 462 ? 16.616 -1.355 -42.005 1.00 95.38 462 ARG A C 1
ATOM 3590 O O . ARG A 1 462 ? 17.417 -1.371 -41.072 1.00 95.38 462 ARG A O 1
ATOM 3597 N N . ALA A 1 463 ? 16.925 -1.757 -43.241 1.00 95.62 463 ALA A N 1
ATOM 3598 C CA . ALA A 1 463 ? 18.264 -2.214 -43.612 1.00 95.62 463 ALA A CA 1
ATOM 3599 C C . ALA A 1 463 ? 19.315 -1.120 -43.391 1.00 95.62 463 ALA A C 1
ATOM 3601 O O . ALA A 1 463 ? 20.345 -1.380 -42.779 1.00 95.62 463 ALA A O 1
ATOM 3602 N N . MET A 1 464 ? 19.020 0.125 -43.791 1.00 95.31 464 MET A N 1
ATOM 3603 C CA . MET A 1 464 ? 19.950 1.239 -43.598 1.00 95.31 464 MET A CA 1
ATOM 3604 C C . MET A 1 464 ? 20.291 1.464 -42.124 1.00 95.31 464 MET A C 1
ATOM 3606 O O . MET A 1 464 ? 21.465 1.628 -41.816 1.00 95.31 464 MET A O 1
ATOM 3610 N N . LEU A 1 465 ? 19.309 1.459 -41.212 1.00 95.19 465 LEU A N 1
ATOM 3611 C CA . LEU A 1 465 ? 19.592 1.639 -39.781 1.00 95.19 465 LEU A CA 1
ATOM 3612 C C . LEU A 1 465 ? 20.519 0.540 -39.248 1.00 95.19 465 LEU A C 1
ATOM 3614 O O . LEU A 1 465 ? 21.477 0.828 -38.536 1.00 95.19 465 LEU A O 1
ATOM 3618 N N . VAL A 1 466 ? 20.222 -0.715 -39.578 1.00 95.25 466 VAL A N 1
ATOM 3619 C CA . VAL A 1 466 ? 20.991 -1.855 -39.073 1.00 95.25 466 VAL A CA 1
ATOM 3620 C C . VAL A 1 466 ? 22.420 -1.840 -39.613 1.00 95.25 466 VAL A C 1
ATOM 3622 O O . VAL A 1 466 ? 23.353 -2.065 -38.848 1.00 95.25 466 VAL A O 1
ATOM 3625 N N . THR A 1 467 ? 22.615 -1.484 -40.885 1.00 95.44 467 THR A N 1
ATOM 3626 C CA . THR A 1 467 ? 23.956 -1.297 -41.453 1.00 95.44 467 THR A CA 1
ATOM 3627 C C . THR A 1 467 ? 24.743 -0.211 -40.729 1.00 95.44 467 THR A C 1
ATOM 3629 O O . THR A 1 467 ? 25.941 -0.376 -40.533 1.00 95.44 467 THR A O 1
ATOM 3632 N N . VAL A 1 468 ? 24.100 0.870 -40.280 1.00 94.81 468 VAL A N 1
ATOM 3633 C CA . VAL A 1 468 ? 24.791 1.907 -39.499 1.00 94.81 468 VAL A CA 1
ATOM 3634 C C . VAL A 1 468 ? 25.308 1.355 -38.163 1.00 94.81 468 VAL A C 1
ATOM 3636 O O . VAL A 1 468 ? 26.459 1.599 -37.809 1.00 94.81 468 VAL A O 1
ATOM 3639 N N . LEU A 1 469 ? 24.494 0.580 -37.438 1.00 94.00 469 LEU A N 1
ATOM 3640 C CA . LEU A 1 469 ? 24.913 -0.045 -36.173 1.00 94.00 469 LEU A CA 1
ATOM 3641 C C . LEU A 1 469 ? 26.006 -1.100 -36.381 1.00 94.00 469 LEU A C 1
ATOM 3643 O O . LEU A 1 469 ? 26.935 -1.193 -35.588 1.00 94.00 469 LEU A O 1
ATOM 3647 N N . TRP A 1 470 ? 25.919 -1.862 -37.466 1.00 95.50 470 TRP A N 1
ATOM 3648 C CA . TRP A 1 470 ? 26.932 -2.841 -37.850 1.00 95.50 470 TRP A CA 1
ATOM 3649 C C . TRP A 1 470 ? 28.287 -2.189 -38.171 1.00 95.50 470 TRP A C 1
ATOM 3651 O O . TRP A 1 470 ? 29.325 -2.671 -37.722 1.00 95.50 470 TRP A O 1
ATOM 3661 N N . ARG A 1 471 ? 28.292 -1.041 -38.866 1.00 95.25 471 ARG A N 1
ATOM 3662 C CA . ARG A 1 471 ? 29.513 -0.246 -39.094 1.00 95.25 471 ARG A CA 1
ATOM 3663 C C . ARG A 1 471 ? 30.103 0.306 -37.811 1.00 95.25 471 ARG A C 1
ATOM 3665 O O . ARG A 1 471 ? 31.313 0.253 -37.627 1.00 95.25 471 ARG A O 1
ATOM 3672 N N . TYR A 1 472 ? 29.250 0.795 -36.913 1.00 92.19 472 TYR A N 1
ATOM 3673 C CA . TYR A 1 472 ? 29.687 1.274 -35.604 1.00 92.19 472 TYR A CA 1
ATOM 3674 C C . TYR A 1 472 ? 30.421 0.185 -34.799 1.00 92.19 472 TYR A C 1
ATOM 3676 O O . TYR A 1 472 ? 31.339 0.484 -34.043 1.00 92.19 472 TYR A O 1
ATOM 3684 N N . GLU A 1 473 ? 30.071 -1.083 -35.020 1.00 92.38 473 GLU A N 1
ATOM 3685 C CA . GLU A 1 473 ? 30.717 -2.257 -34.418 1.00 92.38 473 GLU A CA 1
ATOM 3686 C C . GLU A 1 473 ? 31.970 -2.742 -35.159 1.00 92.38 473 GLU A C 1
ATOM 3688 O O . GLU A 1 473 ? 32.563 -3.749 -34.775 1.00 92.38 473 GLU A O 1
ATOM 3693 N N . GLY A 1 474 ? 32.399 -2.034 -36.205 1.00 93.75 474 GLY A N 1
ATOM 3694 C CA . GLY A 1 474 ? 33.578 -2.392 -36.989 1.00 93.75 474 GLY A CA 1
ATOM 3695 C C . GLY A 1 474 ? 33.324 -3.481 -38.028 1.00 93.75 474 GLY A C 1
ATOM 3696 O O . GLY A 1 474 ? 34.249 -4.219 -38.353 1.00 93.75 474 GLY A O 1
ATOM 3697 N N . GLU A 1 475 ? 32.094 -3.573 -38.542 1.00 95.44 475 GLU A N 1
ATOM 3698 C CA . GLU A 1 475 ? 31.723 -4.454 -39.658 1.00 95.44 475 GLU A CA 1
ATOM 3699 C C . GLU A 1 475 ? 31.999 -5.959 -39.403 1.00 95.44 475 GLU A C 1
ATOM 3701 O O . GLU A 1 475 ? 32.660 -6.615 -40.212 1.00 95.44 475 GLU A O 1
ATOM 3706 N N . PRO A 1 476 ? 31.526 -6.539 -38.279 1.00 95.31 476 PRO A N 1
ATOM 3707 C CA . PRO A 1 476 ? 31.739 -7.957 -37.967 1.00 95.31 476 PRO A CA 1
ATOM 3708 C C . PRO A 1 476 ? 31.084 -8.899 -38.993 1.00 95.31 476 PRO A C 1
ATOM 3710 O O . PRO A 1 476 ? 30.103 -8.540 -39.637 1.00 95.31 476 PRO A O 1
ATOM 3713 N N . GLU A 1 477 ? 31.571 -10.137 -39.109 1.00 94.25 477 GLU A N 1
ATOM 3714 C CA . GLU A 1 477 ? 30.895 -11.157 -39.929 1.00 94.25 477 GLU A CA 1
ATOM 3715 C C . GLU A 1 477 ? 29.469 -11.422 -39.413 1.00 94.25 477 GLU A C 1
ATOM 3717 O O . GLU A 1 477 ? 29.212 -11.418 -38.204 1.00 94.25 477 GLU A O 1
ATOM 3722 N N . GLY A 1 478 ? 28.535 -11.620 -40.338 1.00 89.56 478 GLY A N 1
ATOM 3723 C CA . GLY A 1 478 ? 27.149 -11.938 -40.049 1.00 89.56 478 GLY A CA 1
ATOM 3724 C C . GLY A 1 478 ? 26.919 -13.418 -39.738 1.00 89.56 478 GLY A C 1
ATOM 3725 O O . GLY A 1 478 ? 27.655 -14.301 -40.177 1.00 89.56 478 GLY A O 1
ATOM 3726 N N . GLY A 1 479 ? 25.852 -13.690 -38.985 1.00 89.81 479 GLY A N 1
ATOM 3727 C CA . GLY A 1 479 ? 25.424 -15.046 -38.641 1.00 89.81 479 GLY A CA 1
ATOM 3728 C C . GLY A 1 479 ? 24.548 -15.717 -39.707 1.00 89.81 479 GLY A C 1
ATOM 3729 O O . GLY A 1 479 ? 24.417 -15.256 -40.843 1.00 89.81 479 GLY A O 1
ATOM 3730 N N . GLU A 1 480 ? 23.886 -16.812 -39.322 1.00 93.19 480 GLU A N 1
ATOM 3731 C CA . GLU A 1 480 ? 22.893 -17.474 -40.177 1.00 93.19 480 GLU A CA 1
ATOM 3732 C C . GLU A 1 480 ? 21.712 -16.540 -40.476 1.00 93.19 480 GLU A C 1
ATOM 3734 O O . GLU A 1 480 ? 21.181 -15.893 -39.575 1.00 93.19 480 GLU A O 1
ATOM 3739 N N . ASN A 1 481 ? 21.263 -16.493 -41.736 1.00 93.88 481 ASN A N 1
ATOM 3740 C CA . ASN A 1 481 ? 20.135 -15.658 -42.144 1.00 93.88 481 ASN A CA 1
ATOM 3741 C C . ASN A 1 481 ? 18.783 -16.277 -41.738 1.00 93.88 481 ASN A C 1
ATOM 3743 O O . ASN A 1 481 ? 18.376 -17.282 -42.330 1.00 93.88 481 ASN A O 1
ATOM 3747 N N . PRO A 1 482 ? 18.029 -15.669 -40.800 1.00 94.00 482 PRO A N 1
ATOM 3748 C CA . PRO A 1 482 ? 16.738 -16.196 -40.378 1.00 94.00 482 PRO A CA 1
ATOM 3749 C C . PRO A 1 482 ? 15.562 -15.651 -41.211 1.00 94.00 482 PRO A C 1
ATOM 3751 O O . PRO A 1 482 ? 14.410 -16.001 -40.938 1.00 94.00 482 PRO A O 1
ATOM 3754 N N . PHE A 1 483 ? 15.809 -14.772 -42.191 1.00 96.94 483 PHE A N 1
ATOM 3755 C CA . PHE A 1 483 ? 14.775 -14.037 -42.918 1.00 96.94 483 PHE A CA 1
ATOM 3756 C C . PHE A 1 483 ? 14.688 -14.437 -44.392 1.00 96.94 483 PHE A C 1
ATOM 3758 O O . PHE A 1 483 ? 15.662 -14.457 -45.135 1.00 96.94 483 PHE A O 1
ATOM 3765 N N . THR A 1 484 ? 13.463 -14.694 -44.838 1.00 96.19 484 THR A N 1
ATOM 3766 C CA . THR A 1 484 ? 13.144 -15.152 -46.199 1.00 96.19 484 THR A CA 1
ATOM 3767 C C . THR A 1 484 ? 13.204 -14.055 -47.263 1.00 96.19 484 THR A C 1
ATOM 3769 O O . THR A 1 484 ? 13.268 -14.359 -48.451 1.00 96.19 484 THR A O 1
ATOM 3772 N N . ASP A 1 485 ? 13.154 -12.789 -46.856 1.00 97.00 485 ASP A N 1
ATOM 3773 C CA . ASP A 1 485 ? 13.185 -11.600 -47.715 1.00 97.00 485 ASP A CA 1
ATOM 3774 C C . ASP A 1 485 ? 14.533 -10.860 -47.672 1.00 97.00 485 ASP A C 1
ATOM 3776 O O . ASP A 1 485 ? 14.667 -9.770 -48.229 1.00 97.00 485 ASP A O 1
ATOM 3780 N N . VAL A 1 486 ? 15.542 -11.462 -47.043 1.00 96.19 486 VAL A N 1
ATOM 3781 C CA . VAL A 1 486 ? 16.932 -11.004 -47.073 1.00 96.19 486 VAL A CA 1
ATOM 3782 C C . VAL A 1 486 ? 17.684 -11.930 -48.019 1.00 96.19 486 VAL A C 1
ATOM 3784 O O . VAL A 1 486 ? 17.874 -13.105 -47.716 1.00 96.19 486 VAL A O 1
ATOM 3787 N N . ALA A 1 487 ? 18.056 -11.424 -49.193 1.00 94.31 487 ALA A N 1
ATOM 3788 C CA . ALA A 1 487 ? 18.825 -12.195 -50.164 1.00 94.31 487 ALA A CA 1
ATOM 3789 C C . ALA A 1 487 ? 20.299 -12.315 -49.739 1.00 94.31 487 ALA A C 1
ATOM 3791 O O . ALA A 1 487 ? 20.812 -11.477 -48.995 1.00 94.31 487 ALA A O 1
ATOM 3792 N N . GLU A 1 488 ? 20.978 -13.351 -50.228 1.00 91.31 488 GLU A N 1
ATOM 3793 C CA . GLU A 1 488 ? 22.438 -13.462 -50.139 1.00 91.31 488 GLU A CA 1
ATOM 3794 C C . GLU A 1 488 ? 23.112 -12.345 -50.958 1.00 91.31 488 GLU A C 1
ATOM 3796 O O . GLU A 1 488 ? 22.517 -11.809 -51.898 1.00 91.31 488 GLU A O 1
ATOM 3801 N N . ASP A 1 489 ? 24.343 -11.982 -50.587 1.00 88.62 489 ASP A N 1
ATOM 3802 C CA . ASP A 1 489 ? 25.200 -11.029 -51.310 1.00 88.62 489 ASP A CA 1
ATOM 3803 C C . ASP A 1 489 ? 24.608 -9.619 -51.543 1.00 88.62 489 ASP A C 1
ATOM 3805 O O . ASP A 1 489 ? 24.967 -8.926 -52.500 1.00 88.62 489 ASP A O 1
ATOM 3809 N N . THR A 1 490 ? 23.708 -9.146 -50.673 1.00 95.12 490 THR A N 1
ATOM 3810 C CA . THR A 1 490 ? 23.258 -7.744 -50.691 1.00 95.12 490 THR A CA 1
ATOM 3811 C C . THR A 1 490 ? 24.092 -6.888 -49.746 1.00 95.12 490 THR A C 1
ATOM 3813 O O . THR A 1 490 ? 24.640 -7.370 -48.758 1.00 95.12 490 THR A O 1
ATOM 3816 N N . TRP A 1 491 ? 24.149 -5.580 -50.009 1.00 93.56 491 TRP A N 1
ATOM 3817 C CA . TRP A 1 491 ? 24.947 -4.632 -49.218 1.00 93.56 491 TRP A CA 1
ATOM 3818 C C . TRP A 1 491 ? 24.569 -4.570 -47.726 1.00 93.56 491 TRP A C 1
ATOM 3820 O O . TRP A 1 491 ? 25.338 -4.036 -46.931 1.00 93.56 491 TRP A O 1
ATOM 3830 N N . TYR A 1 492 ? 23.395 -5.086 -47.348 1.00 94.69 492 TYR A N 1
ATOM 3831 C CA . TYR A 1 492 ? 22.916 -5.141 -45.968 1.00 94.69 492 TYR A CA 1
ATOM 3832 C C . TYR A 1 492 ? 22.856 -6.560 -45.389 1.00 94.69 492 TYR A C 1
ATOM 3834 O O . TYR A 1 492 ? 22.498 -6.684 -44.220 1.00 94.69 492 TYR A O 1
ATOM 3842 N N . THR A 1 493 ? 23.162 -7.617 -46.156 1.00 96.44 493 THR A N 1
ATOM 3843 C CA . THR A 1 493 ? 22.981 -9.009 -45.701 1.00 96.44 493 THR A CA 1
ATOM 3844 C C . THR A 1 493 ? 23.754 -9.266 -44.410 1.00 96.44 493 THR A C 1
ATOM 3846 O O . THR A 1 493 ? 23.126 -9.597 -43.409 1.00 96.44 493 THR A O 1
ATOM 3849 N N . GLU A 1 494 ? 25.064 -9.001 -44.402 1.00 96.38 494 GLU A N 1
ATOM 3850 C CA . GLU A 1 494 ? 25.938 -9.177 -43.227 1.00 96.38 494 GLU A CA 1
ATOM 3851 C C . GLU A 1 494 ? 25.429 -8.406 -42.004 1.00 96.38 494 GLU A C 1
ATOM 3853 O O . GLU A 1 494 ? 25.308 -8.947 -40.908 1.00 96.38 494 GLU A O 1
ATOM 3858 N N . ALA A 1 495 ? 25.042 -7.145 -42.204 1.00 96.62 495 ALA A N 1
ATOM 3859 C CA . ALA A 1 495 ? 24.529 -6.311 -41.126 1.00 96.62 495 ALA A CA 1
ATOM 3860 C C . ALA A 1 495 ? 23.226 -6.863 -40.529 1.00 96.62 495 ALA A C 1
ATOM 3862 O O . ALA A 1 495 ? 23.046 -6.866 -39.310 1.00 96.62 495 ALA A O 1
ATOM 3863 N N . VAL A 1 496 ? 22.299 -7.320 -41.376 1.00 97.38 496 VAL A N 1
ATOM 3864 C CA . VAL A 1 496 ? 21.000 -7.838 -40.931 1.00 97.38 496 VAL A CA 1
ATOM 3865 C C . VAL A 1 496 ? 21.154 -9.168 -40.203 1.00 97.38 496 VAL A C 1
ATOM 3867 O O . VAL A 1 496 ? 20.507 -9.359 -39.171 1.00 97.38 496 VAL A O 1
ATOM 3870 N N . THR A 1 497 ? 22.002 -10.070 -40.696 1.00 96.31 497 THR A N 1
ATOM 3871 C CA . THR A 1 497 ? 22.233 -11.365 -40.048 1.00 96.31 497 THR A CA 1
ATOM 3872 C C . THR A 1 497 ? 23.005 -11.208 -38.742 1.00 96.31 497 THR A C 1
ATOM 3874 O O . THR A 1 497 ? 22.593 -11.783 -37.735 1.00 96.31 497 THR A O 1
ATOM 3877 N N . TRP A 1 498 ? 24.021 -10.338 -38.698 1.00 96.50 498 TRP A N 1
ATOM 3878 C CA . TRP A 1 498 ? 24.698 -9.942 -37.459 1.00 96.50 498 TRP A CA 1
ATOM 3879 C C . TRP A 1 498 ? 23.711 -9.396 -36.418 1.00 96.50 498 TRP A C 1
ATOM 3881 O O . TRP A 1 498 ? 23.701 -9.817 -35.257 1.00 96.50 498 TRP A O 1
ATOM 3891 N N . ALA A 1 499 ? 22.840 -8.469 -36.822 1.00 95.81 499 ALA A N 1
ATOM 3892 C CA . ALA A 1 499 ? 21.877 -7.860 -35.914 1.00 95.81 499 ALA A CA 1
ATOM 3893 C C . ALA A 1 499 ? 20.831 -8.862 -35.410 1.00 95.81 499 ALA A C 1
ATOM 3895 O O . ALA A 1 499 ? 20.351 -8.734 -34.283 1.00 95.81 499 ALA A O 1
ATOM 3896 N N . ALA A 1 500 ? 20.454 -9.846 -36.227 1.00 95.06 500 ALA A N 1
ATOM 3897 C CA . ALA A 1 500 ? 19.536 -10.899 -35.814 1.00 95.06 500 ALA A CA 1
ATOM 3898 C C . ALA A 1 500 ? 20.187 -11.842 -34.796 1.00 95.06 500 ALA A C 1
ATOM 3900 O O . ALA A 1 500 ? 19.593 -12.119 -33.755 1.00 95.06 500 ALA A O 1
ATOM 3901 N N . GLU A 1 501 ? 21.423 -12.272 -35.059 1.00 94.31 501 GLU A N 1
ATOM 3902 C CA . GLU A 1 501 ? 22.205 -13.132 -34.166 1.00 94.31 501 GLU A CA 1
ATOM 3903 C C . GLU A 1 501 ? 22.425 -12.486 -32.790 1.00 94.31 501 GLU A C 1
ATOM 3905 O O . GLU A 1 501 ? 22.300 -13.143 -31.759 1.00 94.31 501 GLU A O 1
ATOM 3910 N N . ASN A 1 502 ? 22.659 -11.171 -32.761 1.00 92.25 502 ASN A N 1
ATOM 3911 C CA . ASN A 1 502 ? 22.871 -10.406 -31.530 1.00 92.25 502 ASN A CA 1
ATOM 3912 C C . ASN A 1 502 ? 21.565 -9.914 -30.871 1.00 92.25 502 ASN A C 1
ATOM 3914 O O . ASN A 1 502 ? 21.601 -9.140 -29.914 1.00 92.25 502 ASN A O 1
ATOM 3918 N N . GLY A 1 503 ? 20.396 -10.330 -31.373 1.00 91.88 503 GLY A N 1
ATOM 3919 C CA . GLY A 1 503 ? 19.091 -9.967 -30.806 1.00 91.88 503 GLY A CA 1
ATOM 3920 C C . GLY A 1 503 ? 18.703 -8.490 -30.968 1.00 91.88 503 GLY A C 1
ATOM 3921 O O . GLY A 1 503 ? 17.751 -8.023 -30.338 1.00 91.88 503 GLY A O 1
ATOM 3922 N N . VAL A 1 504 ? 19.403 -7.745 -31.824 1.00 93.69 504 VAL A N 1
ATOM 3923 C CA . VAL A 1 504 ? 19.124 -6.337 -32.145 1.00 93.69 504 VAL A CA 1
ATOM 3924 C C . VAL A 1 504 ? 17.838 -6.223 -32.976 1.00 93.69 504 VAL A C 1
ATOM 3926 O O . VAL A 1 504 ? 17.042 -5.296 -32.793 1.00 93.69 504 VAL A O 1
ATOM 3929 N N . VAL A 1 505 ? 17.565 -7.208 -33.839 1.00 93.88 505 VAL A N 1
ATOM 3930 C CA . VAL A 1 505 ? 16.344 -7.283 -34.660 1.00 93.88 505 VAL A CA 1
ATOM 3931 C C . VAL A 1 505 ? 15.695 -8.670 -34.607 1.00 93.88 505 VAL A C 1
ATOM 3933 O O . VAL A 1 505 ? 16.375 -9.678 -34.505 1.00 93.88 505 VAL A O 1
ATOM 3936 N N . GLY A 1 506 ? 14.359 -8.721 -34.701 1.00 85.94 506 GLY A N 1
ATOM 3937 C CA . GLY A 1 506 ? 13.573 -9.971 -34.677 1.00 85.94 506 GLY A CA 1
ATOM 3938 C C . GLY A 1 506 ? 12.625 -10.156 -35.871 1.00 85.94 506 GLY A C 1
ATOM 3939 O O . GLY A 1 506 ? 11.759 -11.025 -35.842 1.00 85.94 506 GLY A O 1
ATOM 3940 N N . GLY A 1 507 ? 12.751 -9.319 -36.907 1.00 86.00 507 GLY A N 1
ATOM 3941 C CA . GLY A 1 507 ? 11.838 -9.294 -38.056 1.00 86.00 507 GLY A CA 1
ATOM 3942 C C . GLY A 1 507 ? 10.467 -8.667 -37.769 1.00 86.00 507 GLY A C 1
ATOM 3943 O O . GLY A 1 507 ? 10.230 -8.117 -36.695 1.00 86.00 507 GLY A O 1
ATOM 3944 N N . ILE A 1 508 ? 9.573 -8.7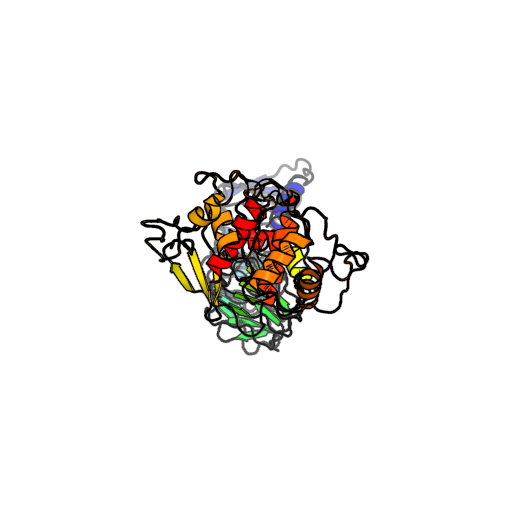26 -38.757 1.00 88.12 508 ILE A N 1
ATOM 3945 C CA . ILE A 1 508 ? 8.199 -8.188 -38.716 1.00 88.12 508 ILE A CA 1
ATOM 3946 C C . ILE A 1 508 ? 7.124 -9.292 -38.652 1.00 88.12 508 ILE A C 1
ATOM 3948 O O . ILE A 1 508 ? 5.937 -9.031 -38.827 1.00 88.12 508 ILE A O 1
ATOM 3952 N N . GLY A 1 509 ? 7.539 -10.540 -38.411 1.00 88.56 509 GLY A N 1
ATOM 3953 C CA . GLY A 1 509 ? 6.681 -11.726 -38.465 1.00 88.56 509 GLY A CA 1
ATOM 3954 C C . GLY A 1 509 ? 6.721 -12.440 -39.820 1.00 88.56 509 GLY A C 1
ATOM 3955 O O . GLY A 1 509 ? 7.240 -11.928 -40.809 1.00 88.56 509 GLY A O 1
ATOM 3956 N N . GLY A 1 510 ? 6.228 -13.683 -39.854 1.00 89.50 510 GLY A N 1
ATOM 3957 C CA . GLY A 1 510 ? 6.213 -14.504 -41.074 1.00 89.50 510 GLY A CA 1
ATOM 3958 C C . GLY A 1 510 ? 7.599 -14.845 -41.640 1.00 89.50 510 GLY A C 1
ATOM 3959 O O . GLY A 1 510 ? 7.704 -15.117 -42.832 1.00 89.50 510 GLY A O 1
ATOM 3960 N N . GLY A 1 511 ? 8.651 -14.796 -40.811 1.00 92.31 511 GLY A N 1
ATOM 3961 C CA . GLY A 1 511 ? 10.034 -15.023 -41.242 1.00 92.31 511 GLY A CA 1
ATOM 3962 C C . GLY A 1 511 ? 10.587 -13.916 -42.144 1.00 92.31 511 GLY A C 1
ATOM 3963 O O . GLY A 1 511 ? 11.375 -14.213 -43.036 1.00 92.31 511 GLY A O 1
ATOM 3964 N N . LYS A 1 512 ? 10.141 -12.665 -41.971 1.00 96.25 512 LYS A N 1
ATOM 3965 C CA . LYS A 1 512 ? 10.550 -11.512 -42.790 1.00 96.25 512 LYS A CA 1
ATOM 3966 C C . LYS A 1 512 ? 11.211 -10.410 -41.972 1.00 96.25 512 LYS A C 1
ATOM 3968 O O . LYS A 1 512 ? 10.812 -10.168 -40.832 1.00 96.25 512 LYS A O 1
ATOM 3973 N N . PHE A 1 513 ? 12.170 -9.715 -42.570 1.00 95.44 513 PHE A N 1
ATOM 3974 C CA . PHE A 1 513 ? 12.843 -8.543 -42.019 1.00 95.44 513 PHE A CA 1
ATOM 3975 C C . PHE A 1 513 ? 12.264 -7.217 -42.522 1.00 95.44 513 PHE A C 1
ATOM 3977 O O . PHE A 1 513 ? 12.232 -6.263 -41.741 1.00 95.44 513 PHE A O 1
ATOM 3984 N N . ASP A 1 514 ? 11.799 -7.177 -43.772 1.00 96.38 514 ASP A N 1
ATOM 3985 C CA . ASP A 1 514 ? 11.405 -5.988 -44.537 1.00 96.38 514 ASP A CA 1
ATOM 3986 C C . ASP A 1 514 ? 12.548 -4.962 -44.702 1.00 96.38 514 ASP A C 1
ATOM 3988 O O . ASP A 1 514 ? 12.525 -3.898 -44.077 1.00 96.38 514 ASP A O 1
ATOM 3992 N N . PRO A 1 515 ? 13.592 -5.278 -45.499 1.00 96.06 515 PRO A N 1
ATOM 3993 C CA . PRO A 1 515 ? 14.794 -4.446 -45.614 1.00 96.06 515 PRO A CA 1
ATOM 3994 C C . PRO A 1 515 ? 14.536 -3.053 -46.203 1.00 96.06 515 PRO A C 1
ATOM 3996 O O . PRO A 1 515 ? 15.150 -2.081 -45.753 1.00 96.06 515 PRO A O 1
ATOM 3999 N N . ASP A 1 516 ? 13.607 -2.947 -47.155 1.00 95.81 516 ASP A N 1
ATOM 4000 C CA . ASP A 1 516 ? 13.229 -1.692 -47.819 1.00 95.81 516 ASP A CA 1
ATOM 4001 C C . ASP A 1 516 ? 12.103 -0.941 -47.089 1.00 95.81 516 ASP A C 1
ATOM 4003 O O . ASP A 1 516 ? 11.768 0.196 -47.440 1.00 95.81 516 ASP A O 1
ATOM 4007 N N . GLY A 1 517 ? 11.533 -1.552 -46.047 1.00 95.62 517 GLY A N 1
ATOM 4008 C CA . GLY A 1 517 ? 10.520 -0.951 -45.196 1.00 95.62 517 GLY A CA 1
ATOM 4009 C C . GLY A 1 517 ? 11.011 0.354 -44.581 1.00 95.62 517 GLY A C 1
ATOM 4010 O O . GLY A 1 517 ? 12.075 0.410 -43.957 1.00 95.62 517 GLY A O 1
ATOM 4011 N N . LYS A 1 518 ? 10.221 1.419 -44.742 1.00 97.00 518 LYS A N 1
ATOM 4012 C CA . LYS A 1 518 ? 10.488 2.729 -44.139 1.00 97.00 518 LYS A CA 1
ATOM 4013 C C . LYS A 1 518 ? 10.395 2.628 -42.623 1.00 97.00 518 LYS A C 1
ATOM 4015 O O . LYS A 1 518 ? 9.342 2.272 -42.096 1.00 97.00 518 LYS A O 1
ATOM 4020 N N . ILE A 1 519 ? 11.468 2.978 -41.923 1.00 94.88 519 ILE A N 1
ATOM 4021 C CA . ILE A 1 519 ? 11.523 2.815 -40.473 1.00 94.88 519 ILE A CA 1
ATOM 4022 C C . ILE A 1 519 ? 10.713 3.897 -39.754 1.00 94.88 519 ILE A C 1
ATOM 4024 O O . ILE A 1 519 ? 10.850 5.088 -40.047 1.00 94.88 519 ILE A O 1
ATOM 4028 N N . THR A 1 520 ? 9.854 3.492 -38.819 1.00 95.69 520 THR A N 1
ATOM 4029 C CA . THR A 1 520 ? 9.153 4.426 -37.924 1.00 95.69 520 THR A CA 1
ATOM 4030 C C . THR A 1 520 ? 10.027 4.812 -36.731 1.00 95.69 520 THR A C 1
ATOM 4032 O O . THR A 1 520 ? 11.011 4.139 -36.411 1.00 95.69 520 THR A O 1
ATOM 4035 N N . ARG A 1 521 ? 9.682 5.900 -36.043 1.00 95.00 521 ARG A N 1
ATOM 4036 C CA . ARG A 1 521 ? 10.412 6.371 -34.857 1.00 95.00 521 ARG A CA 1
ATOM 4037 C C . ARG A 1 521 ? 10.360 5.363 -33.711 1.00 95.00 521 ARG A C 1
ATOM 4039 O O . ARG A 1 521 ? 11.381 5.132 -33.069 1.00 95.00 521 ARG A O 1
ATOM 4046 N N . GLU A 1 522 ? 9.228 4.692 -33.517 1.00 94.88 522 GLU A N 1
ATOM 4047 C CA . GLU A 1 522 ? 9.103 3.636 -32.507 1.00 94.88 522 GLU A CA 1
ATOM 4048 C C . GLU A 1 522 ? 9.929 2.383 -32.844 1.00 94.88 522 GLU A C 1
ATOM 4050 O O . GLU A 1 522 ? 10.507 1.749 -31.956 1.00 94.88 522 GLU A O 1
ATOM 4055 N N . GLN A 1 523 ? 10.062 2.047 -34.132 1.00 95.19 523 GLN A N 1
ATOM 4056 C CA . GLN A 1 523 ? 10.915 0.947 -34.583 1.00 95.19 523 GLN A CA 1
ATOM 4057 C C . GLN A 1 523 ? 12.395 1.290 -34.410 1.00 95.19 523 GLN A C 1
ATOM 4059 O O . GLN A 1 523 ? 13.162 0.445 -33.951 1.00 95.19 523 GLN A O 1
ATOM 4064 N N . LEU A 1 524 ? 12.790 2.527 -34.724 1.00 95.44 524 LEU A N 1
ATOM 4065 C CA . LEU A 1 524 ? 14.135 3.046 -34.472 1.00 95.44 524 LEU A CA 1
ATOM 4066 C C . LEU A 1 524 ? 14.488 2.964 -32.981 1.00 95.44 524 LEU A C 1
ATOM 4068 O O . LEU A 1 524 ? 15.518 2.386 -32.637 1.00 95.44 524 LEU A O 1
ATOM 4072 N N . ALA A 1 525 ? 13.617 3.472 -32.101 1.00 93.44 525 ALA A N 1
ATOM 4073 C CA . ALA A 1 525 ? 13.807 3.395 -30.652 1.00 93.44 525 ALA A CA 1
ATOM 4074 C C . ALA A 1 525 ? 13.917 1.942 -30.171 1.00 93.44 525 ALA A C 1
ATOM 4076 O O . ALA A 1 525 ? 14.801 1.616 -29.386 1.00 93.44 525 ALA A O 1
ATOM 4077 N N . THR A 1 526 ? 13.072 1.047 -30.691 1.00 93.12 526 THR A N 1
ATOM 4078 C CA . THR A 1 526 ? 13.093 -0.385 -30.354 1.00 93.12 526 THR A CA 1
ATOM 4079 C C . THR A 1 526 ? 14.411 -1.055 -30.739 1.00 93.12 526 THR A C 1
ATOM 4081 O O . THR A 1 526 ? 14.970 -1.807 -29.941 1.00 93.12 526 THR A O 1
ATOM 4084 N N . ILE A 1 527 ? 14.919 -0.793 -31.945 1.00 94.50 527 ILE A N 1
ATOM 4085 C CA . ILE A 1 527 ? 16.181 -1.371 -32.425 1.00 94.50 527 ILE A CA 1
ATOM 4086 C C . ILE A 1 527 ? 17.358 -0.836 -31.601 1.00 94.50 527 ILE A C 1
ATOM 4088 O O . ILE A 1 527 ? 18.183 -1.625 -31.143 1.00 94.50 527 ILE A O 1
ATOM 4092 N N . LEU A 1 528 ? 17.400 0.473 -31.335 1.00 92.38 528 LEU A N 1
ATOM 4093 C CA . LEU A 1 528 ? 18.440 1.079 -30.498 1.00 92.38 528 LEU A CA 1
ATOM 4094 C C . LEU A 1 528 ? 18.396 0.582 -29.052 1.00 92.38 528 LEU A C 1
ATOM 4096 O O . LEU A 1 528 ? 19.442 0.289 -28.485 1.00 92.38 528 LEU A O 1
ATOM 4100 N N . HIS A 1 529 ? 17.206 0.422 -28.473 1.00 89.88 529 HIS A N 1
ATOM 4101 C CA . HIS A 1 529 ? 17.039 -0.116 -27.124 1.00 89.88 529 HIS A CA 1
ATOM 4102 C C . HIS A 1 529 ? 17.551 -1.560 -27.028 1.00 89.88 529 HIS A C 1
ATOM 4104 O O . HIS A 1 529 ? 18.252 -1.915 -26.083 1.00 89.88 529 HIS A O 1
ATOM 4110 N N . ARG A 1 530 ? 17.258 -2.403 -28.028 1.00 91.31 530 ARG A N 1
ATOM 4111 C CA . ARG A 1 530 ? 17.785 -3.779 -28.094 1.00 91.31 530 ARG A CA 1
ATOM 4112 C C . ARG A 1 530 ? 19.296 -3.808 -28.274 1.00 91.31 530 ARG A C 1
ATOM 4114 O O . ARG A 1 530 ? 19.966 -4.592 -27.610 1.00 91.31 530 ARG A O 1
ATOM 4121 N N . TYR A 1 531 ? 19.827 -2.938 -29.127 1.00 92.06 531 TYR A N 1
ATOM 4122 C CA . TYR A 1 531 ? 21.265 -2.786 -29.294 1.00 92.06 531 TYR A CA 1
ATOM 4123 C C . TYR A 1 531 ? 21.938 -2.365 -27.977 1.00 92.06 531 TYR A C 1
ATOM 4125 O O . TYR A 1 531 ? 22.839 -3.061 -27.512 1.00 92.06 531 TYR A O 1
ATOM 4133 N N . ALA A 1 532 ? 21.430 -1.334 -27.296 1.00 87.06 532 ALA A N 1
ATOM 4134 C CA . ALA A 1 532 ? 21.912 -0.917 -25.978 1.00 87.06 532 ALA A CA 1
ATOM 4135 C C . ALA A 1 532 ? 21.850 -2.065 -24.952 1.00 87.06 532 ALA A C 1
ATOM 4137 O O . ALA A 1 532 ? 22.813 -2.291 -24.216 1.00 87.06 532 ALA A O 1
ATOM 4138 N N . LYS A 1 533 ? 20.764 -2.855 -24.966 1.00 83.25 533 LYS A N 1
ATOM 4139 C CA . LYS A 1 533 ? 20.611 -4.069 -24.148 1.00 83.25 533 LYS A CA 1
ATOM 4140 C C . LYS A 1 533 ? 21.687 -5.111 -24.425 1.00 83.25 533 LYS A C 1
ATOM 4142 O O . LYS A 1 533 ? 22.293 -5.604 -23.478 1.00 83.25 533 LYS A O 1
ATOM 4147 N N . SER A 1 534 ? 21.976 -5.392 -25.694 1.00 85.44 534 SER A N 1
ATOM 4148 C CA . SER A 1 534 ? 23.023 -6.346 -26.093 1.00 85.44 534 SER A CA 1
ATOM 4149 C C . SER A 1 534 ? 24.428 -5.932 -25.634 1.00 85.44 534 SER A C 1
ATOM 4151 O O . SER A 1 534 ? 25.286 -6.786 -25.428 1.00 85.44 534 SER A O 1
ATOM 4153 N N . LYS A 1 535 ? 24.652 -4.628 -25.426 1.00 83.69 535 LYS A N 1
ATOM 4154 C CA . LYS A 1 535 ? 25.940 -4.057 -25.010 1.00 83.69 535 LYS A CA 1
ATOM 4155 C C . LYS A 1 535 ? 26.045 -3.786 -23.509 1.00 83.69 535 LYS A C 1
ATOM 4157 O O . LYS A 1 535 ? 27.105 -3.383 -23.046 1.00 83.69 535 LYS A O 1
ATOM 4162 N N . GLY A 1 536 ? 24.968 -3.993 -22.746 1.00 75.12 536 GLY A N 1
ATOM 4163 C CA . GLY A 1 536 ? 24.917 -3.621 -21.328 1.00 75.12 536 GLY A CA 1
ATOM 4164 C C . GLY A 1 536 ? 24.925 -2.103 -21.087 1.00 75.12 536 GLY A C 1
ATOM 4165 O O . GLY A 1 536 ? 25.282 -1.671 -19.998 1.00 75.12 536 GLY A O 1
ATOM 4166 N N . LEU A 1 537 ? 24.536 -1.304 -22.090 1.00 69.94 537 LEU A N 1
ATOM 4167 C CA . LEU A 1 537 ? 24.589 0.169 -22.105 1.00 69.94 537 LEU A CA 1
ATOM 4168 C C . LEU A 1 537 ? 23.229 0.836 -21.818 1.00 69.94 537 LEU A C 1
ATOM 4170 O O . LEU A 1 537 ? 22.975 1.955 -22.254 1.00 69.94 537 LEU A O 1
ATOM 4174 N N . TYR A 1 538 ? 22.305 0.148 -21.152 1.00 65.12 538 TYR A N 1
ATOM 4175 C CA . TYR A 1 538 ? 20.952 0.656 -20.920 1.00 65.12 538 TYR A CA 1
ATOM 4176 C C . TYR A 1 538 ? 20.665 0.768 -19.421 1.00 65.12 538 TYR A C 1
ATOM 4178 O O . TYR A 1 538 ? 20.650 -0.228 -18.700 1.00 65.12 538 TYR A O 1
ATOM 4186 N N . ALA A 1 539 ? 20.414 1.993 -18.956 1.00 57.59 539 ALA A N 1
ATOM 4187 C CA . ALA A 1 539 ? 19.682 2.223 -17.720 1.00 57.59 539 ALA A CA 1
ATOM 4188 C C . ALA A 1 539 ? 18.190 2.007 -18.010 1.00 57.59 539 ALA A C 1
ATOM 4190 O O . ALA A 1 539 ? 17.659 2.516 -19.002 1.00 57.59 539 ALA A O 1
ATOM 4191 N N . LEU A 1 540 ? 17.510 1.214 -17.184 1.00 56.94 540 LEU A N 1
ATOM 4192 C CA . LEU A 1 540 ? 16.078 0.978 -17.351 1.00 56.94 540 LEU A CA 1
ATOM 4193 C C . LEU A 1 540 ? 15.295 2.153 -16.784 1.00 56.94 540 LEU A C 1
ATOM 4195 O O . LEU A 1 540 ? 15.523 2.580 -15.655 1.00 56.94 540 LEU A O 1
ATOM 4199 N N . ALA A 1 541 ? 14.434 2.714 -17.629 1.00 59.09 541 ALA A N 1
ATOM 4200 C CA . ALA A 1 541 ? 13.855 4.027 -17.423 1.00 59.09 541 ALA A CA 1
ATOM 4201 C C . ALA A 1 541 ? 12.914 4.077 -16.205 1.00 59.09 541 ALA A C 1
ATOM 4203 O O . ALA A 1 541 ? 11.950 3.318 -16.155 1.00 59.09 541 ALA A O 1
ATOM 4204 N N . PRO A 1 542 ? 13.066 5.078 -15.321 1.00 54.28 542 PRO A N 1
ATOM 4205 C CA . PRO A 1 542 ? 11.959 5.648 -14.561 1.00 54.28 542 PRO A CA 1
ATOM 4206 C C . PRO A 1 542 ? 11.268 6.791 -15.334 1.00 54.28 542 PRO A C 1
ATOM 4208 O O . PRO A 1 542 ? 10.583 7.616 -14.744 1.00 54.28 542 PRO A O 1
ATOM 4211 N N . GLY A 1 543 ? 11.458 6.873 -16.654 1.00 65.75 543 GLY A N 1
ATOM 4212 C CA . GLY A 1 543 ? 10.772 7.842 -17.506 1.00 65.75 543 GLY A CA 1
ATOM 4213 C C . GLY A 1 543 ? 9.448 7.306 -18.043 1.00 65.75 543 GLY A C 1
ATOM 4214 O O . GLY A 1 543 ? 9.257 6.097 -18.186 1.00 65.75 543 GLY A O 1
ATOM 4215 N N . SER A 1 544 ? 8.543 8.217 -18.385 1.00 75.25 544 SER A N 1
ATOM 4216 C CA .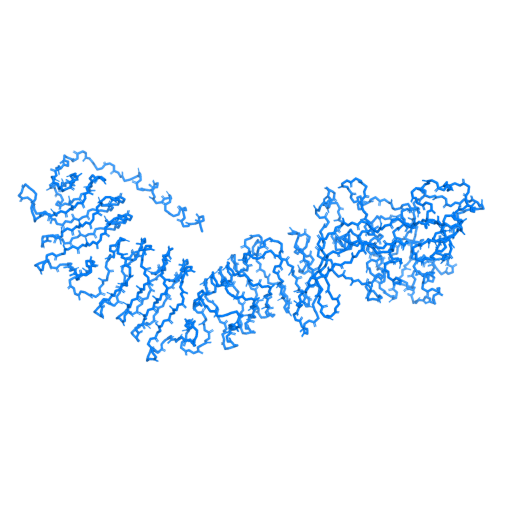 SER A 1 544 ? 7.214 7.892 -18.897 1.00 75.25 544 SER A CA 1
ATOM 4217 C C . SER A 1 544 ? 6.948 8.634 -20.199 1.00 75.25 544 SER A C 1
ATOM 4219 O O . SER A 1 544 ? 7.067 9.856 -20.265 1.00 75.25 544 SER A O 1
ATOM 4221 N N . ALA A 1 545 ? 6.542 7.906 -21.239 1.00 82.12 545 ALA A N 1
ATOM 4222 C CA . ALA A 1 545 ? 6.102 8.513 -22.489 1.00 82.12 545 ALA A CA 1
ATOM 4223 C C . ALA A 1 545 ? 4.754 9.240 -22.341 1.00 82.12 545 ALA A C 1
ATOM 4225 O O . ALA A 1 545 ? 4.424 10.053 -23.196 1.00 82.12 545 ALA A O 1
ATOM 4226 N N . TRP A 1 546 ? 4.008 9.021 -21.248 1.00 81.94 546 TRP A N 1
ATOM 4227 C CA . TRP A 1 546 ? 2.704 9.656 -21.001 1.00 81.94 546 TRP A CA 1
ATOM 4228 C C . TRP A 1 546 ? 2.756 11.183 -20.861 1.00 81.94 546 TRP A C 1
ATOM 4230 O O . TRP A 1 546 ? 1.713 11.827 -20.835 1.00 81.94 546 TRP A O 1
ATOM 4240 N N . GLN A 1 547 ? 3.953 11.771 -20.797 1.00 78.62 547 GLN A N 1
ATOM 4241 C CA . GLN A 1 547 ? 4.138 13.220 -20.873 1.00 78.62 547 GLN A CA 1
ATOM 4242 C C . GLN A 1 547 ? 3.887 13.809 -22.277 1.00 78.62 547 GLN A C 1
ATOM 4244 O O . GLN A 1 547 ? 3.767 15.024 -22.400 1.00 78.62 547 GLN A O 1
ATOM 4249 N N . TYR A 1 548 ? 3.814 12.978 -23.323 1.00 86.69 548 TYR A N 1
ATOM 4250 C CA . TYR A 1 548 ? 3.545 13.399 -24.702 1.00 86.69 548 TYR A CA 1
ATOM 4251 C C . TYR A 1 548 ? 2.096 13.104 -25.099 1.00 86.69 548 TYR A C 1
ATOM 4253 O O . TYR A 1 548 ? 1.535 12.081 -24.701 1.00 86.69 548 TYR A O 1
ATOM 4261 N N . TYR A 1 549 ? 1.488 13.969 -25.916 1.00 89.81 549 TYR A N 1
ATOM 4262 C CA . TYR A 1 549 ? 0.059 13.854 -26.244 1.00 89.81 549 TYR A CA 1
ATOM 4263 C C . TYR A 1 549 ? -0.309 12.627 -27.077 1.00 89.81 549 TYR A C 1
ATOM 4265 O O . TYR A 1 549 ? -1.435 12.151 -26.991 1.00 89.81 549 TYR A O 1
ATOM 4273 N N . ASP A 1 550 ? 0.623 12.110 -27.868 1.00 93.69 550 ASP A N 1
ATOM 4274 C CA . ASP A 1 550 ? 0.447 10.952 -28.746 1.00 93.69 550 ASP A CA 1
ATOM 4275 C C . ASP A 1 550 ? 1.048 9.664 -28.162 1.00 93.69 550 ASP A C 1
ATOM 4277 O O . ASP A 1 550 ? 1.306 8.703 -28.887 1.00 93.69 550 ASP A O 1
ATOM 4281 N N . ALA A 1 551 ? 1.257 9.608 -26.842 1.00 89.12 551 ALA A N 1
ATOM 4282 C CA . ALA A 1 551 ? 1.756 8.412 -26.164 1.00 89.12 551 ALA A CA 1
ATOM 4283 C C . ALA A 1 551 ? 0.865 7.177 -26.396 1.00 89.12 551 ALA A C 1
ATOM 4285 O O . ALA A 1 551 ? 1.361 6.051 -26.453 1.00 89.12 551 ALA A O 1
ATOM 4286 N N . GLU A 1 552 ? -0.442 7.385 -26.579 1.00 90.06 552 GLU A N 1
ATOM 4287 C CA . GLU A 1 552 ? -1.405 6.324 -26.896 1.00 90.06 552 GLU A CA 1
ATOM 4288 C C . GLU A 1 552 ? -1.216 5.712 -28.295 1.00 90.06 552 GLU A C 1
ATOM 4290 O O . GLU A 1 552 ? -1.643 4.583 -28.533 1.00 90.06 552 GLU A O 1
ATOM 4295 N N . GLU A 1 553 ? -0.536 6.409 -29.212 1.00 94.38 553 GLU A N 1
ATOM 4296 C CA . GLU A 1 553 ? -0.223 5.906 -30.557 1.00 94.38 553 GLU A CA 1
ATOM 4297 C C . GLU A 1 553 ? 1.006 4.979 -30.578 1.00 94.38 553 GLU A C 1
ATOM 4299 O O . GLU A 1 553 ? 1.329 4.380 -31.614 1.00 94.38 553 GLU A O 1
ATOM 4304 N N . ILE A 1 554 ? 1.720 4.861 -29.452 1.00 93.25 554 ILE A N 1
ATOM 4305 C CA . ILE A 1 554 ? 2.883 3.987 -29.333 1.00 93.25 554 ILE A CA 1
ATOM 4306 C C . ILE A 1 554 ? 2.411 2.535 -29.291 1.00 93.25 554 ILE A C 1
ATOM 4308 O O . ILE A 1 554 ? 1.643 2.118 -28.416 1.00 93.25 554 ILE A O 1
ATOM 4312 N N . SER A 1 555 ? 2.934 1.720 -30.203 1.00 92.50 555 SER A N 1
ATOM 4313 C CA . SER A 1 555 ? 2.691 0.284 -30.173 1.00 92.50 555 SER A CA 1
ATOM 4314 C C . SER A 1 555 ? 3.184 -0.313 -28.857 1.00 92.50 555 SER A C 1
ATOM 4316 O O . SER A 1 555 ? 4.295 -0.029 -28.412 1.00 92.50 555 SER A O 1
ATOM 4318 N N . ARG A 1 556 ? 2.419 -1.240 -28.267 1.00 87.00 556 ARG A N 1
ATOM 4319 C CA . ARG A 1 556 ? 2.767 -1.875 -26.979 1.00 87.00 556 ARG A CA 1
ATOM 4320 C C . ARG A 1 556 ? 4.195 -2.441 -26.931 1.00 87.00 556 ARG A C 1
ATOM 4322 O O . ARG A 1 556 ? 4.864 -2.302 -25.916 1.00 87.00 556 ARG A O 1
ATOM 4329 N N . TYR A 1 557 ? 4.691 -3.024 -28.029 1.00 87.62 557 TYR A N 1
ATOM 4330 C CA . TYR A 1 557 ? 6.063 -3.558 -28.099 1.00 87.62 557 TYR A CA 1
ATOM 4331 C C . TYR A 1 557 ? 7.155 -2.475 -28.024 1.00 87.62 557 TYR A C 1
ATOM 4333 O O . TYR A 1 557 ? 8.296 -2.781 -27.679 1.00 87.62 557 TYR A O 1
ATOM 4341 N N . ALA A 1 558 ? 6.820 -1.236 -28.383 1.00 91.00 558 ALA A N 1
ATOM 4342 C CA . ALA A 1 558 ? 7.730 -0.104 -28.447 1.00 91.00 558 ALA A CA 1
ATOM 4343 C C . ALA A 1 558 ? 7.566 0.863 -27.268 1.00 91.00 558 ALA A C 1
ATOM 4345 O O . ALA A 1 558 ? 8.372 1.778 -27.142 1.00 91.00 558 ALA A O 1
ATOM 4346 N N . PHE A 1 559 ? 6.585 0.656 -26.381 1.00 89.38 559 PHE A N 1
ATOM 4347 C CA . PHE A 1 559 ? 6.313 1.576 -25.275 1.00 89.38 559 PHE A CA 1
ATOM 4348 C C . PHE A 1 559 ? 7.520 1.752 -24.349 1.00 89.38 559 PHE A C 1
ATOM 4350 O O . PHE A 1 559 ? 7.989 2.871 -24.166 1.00 89.38 559 PHE A O 1
ATOM 4357 N N . LEU A 1 560 ? 8.100 0.653 -23.850 1.00 86.38 560 LEU A N 1
ATOM 4358 C CA . LEU A 1 560 ? 9.318 0.716 -23.034 1.00 86.38 560 LEU A CA 1
ATOM 4359 C C . LEU A 1 560 ? 10.507 1.344 -23.797 1.00 86.38 560 LEU A C 1
ATOM 4361 O O . LEU A 1 560 ? 11.099 2.282 -23.264 1.00 86.38 560 LEU A O 1
ATOM 4365 N N . PRO A 1 561 ? 10.849 0.917 -25.033 1.00 89.69 561 PRO A N 1
ATOM 4366 C CA . PRO A 1 561 ? 11.873 1.593 -25.831 1.00 89.69 561 PRO A CA 1
ATOM 4367 C C . PRO A 1 561 ? 11.643 3.092 -26.041 1.00 89.69 561 PRO A C 1
ATOM 4369 O O . PRO A 1 561 ? 12.603 3.857 -26.041 1.00 89.69 561 PRO A O 1
ATOM 4372 N N . MET A 1 562 ? 10.394 3.526 -26.214 1.00 90.19 562 MET A N 1
ATOM 4373 C CA . MET A 1 562 ? 10.046 4.938 -26.381 1.00 90.19 562 MET A CA 1
ATOM 4374 C C . MET A 1 562 ? 10.187 5.712 -25.070 1.00 90.19 562 MET A C 1
ATOM 4376 O O . MET A 1 562 ? 10.786 6.785 -25.080 1.00 90.19 562 MET A O 1
ATOM 4380 N N . CYS A 1 563 ? 9.723 5.157 -23.943 1.00 85.31 563 CYS A N 1
ATOM 4381 C CA . CYS A 1 563 ? 9.973 5.715 -22.611 1.00 85.31 563 CYS A CA 1
ATOM 4382 C C . CYS A 1 563 ? 11.475 5.872 -22.360 1.00 85.31 563 CYS A C 1
ATOM 4384 O O . CYS A 1 563 ? 11.918 6.936 -21.939 1.00 85.31 563 CYS A O 1
ATOM 4386 N N . TRP A 1 564 ? 12.266 4.843 -22.675 1.00 85.94 564 TRP A N 1
ATOM 4387 C CA . TRP A 1 564 ? 13.723 4.881 -22.572 1.00 85.94 564 TRP A CA 1
ATOM 4388 C C . TRP A 1 564 ? 14.337 5.950 -23.476 1.00 85.94 564 TRP A C 1
ATOM 4390 O O . TRP A 1 564 ? 15.094 6.784 -22.995 1.00 85.94 564 TRP A O 1
ATOM 4400 N N . ALA A 1 565 ? 13.990 5.985 -24.763 1.00 86.31 565 ALA A N 1
ATOM 4401 C CA . ALA A 1 565 ? 14.567 6.939 -25.706 1.00 86.31 565 ALA A CA 1
ATOM 4402 C C . ALA A 1 565 ? 14.207 8.397 -25.371 1.00 86.31 565 ALA A C 1
ATOM 4404 O O . ALA A 1 565 ? 15.027 9.290 -25.594 1.00 86.31 565 ALA A O 1
ATOM 4405 N N . ALA A 1 566 ? 13.007 8.638 -24.835 1.00 82.31 566 ALA A N 1
ATOM 4406 C CA . ALA A 1 566 ? 12.589 9.945 -24.339 1.00 82.31 566 ALA A CA 1
ATOM 4407 C C . ALA A 1 566 ? 13.327 10.322 -23.047 1.00 82.31 566 ALA A C 1
ATOM 4409 O O . ALA A 1 566 ? 13.902 11.406 -22.965 1.00 82.31 566 ALA A O 1
ATOM 4410 N N . ASN A 1 567 ? 13.393 9.399 -22.082 1.00 77.69 567 ASN A N 1
ATOM 4411 C CA . ASN A 1 567 ? 14.117 9.581 -20.824 1.00 77.69 567 ASN A CA 1
ATOM 4412 C C . ASN A 1 567 ? 15.613 9.814 -21.042 1.00 77.69 567 ASN A C 1
ATOM 4414 O O . ASN A 1 567 ? 16.225 10.620 -20.358 1.00 77.69 567 ASN A O 1
ATOM 4418 N N . GLU A 1 568 ? 16.213 9.139 -22.016 1.00 76.00 568 GLU A N 1
ATOM 4419 C CA . GLU A 1 568 ? 17.598 9.349 -22.431 1.00 76.00 568 GLU A CA 1
ATOM 4420 C C . GLU A 1 568 ? 17.744 10.543 -23.384 1.00 76.00 568 GLU A C 1
ATOM 4422 O O . GLU A 1 568 ? 18.797 10.738 -23.976 1.00 76.00 568 GLU A O 1
ATOM 4427 N N . CYS A 1 569 ? 16.702 11.352 -23.589 1.00 78.75 569 CYS A N 1
ATOM 4428 C CA . CYS A 1 569 ? 16.657 12.472 -24.537 1.00 78.75 569 CYS A CA 1
ATOM 4429 C C . CYS A 1 569 ? 17.255 12.150 -25.926 1.00 78.75 569 CYS A C 1
ATOM 4431 O O . CYS A 1 569 ? 17.722 13.048 -26.637 1.00 78.75 569 CYS A O 1
ATOM 4433 N N . LEU A 1 570 ? 17.269 10.875 -26.326 1.00 82.69 570 LEU A N 1
ATOM 4434 C CA . LEU A 1 570 ? 17.664 10.449 -27.664 1.00 82.69 570 LEU A CA 1
ATOM 4435 C C . LEU A 1 570 ? 16.617 10.982 -28.637 1.00 82.69 570 LEU A C 1
ATOM 4437 O O . LEU A 1 570 ? 16.952 11.613 -29.639 1.00 82.69 570 LEU A O 1
ATOM 4441 N N . ILE A 1 571 ? 15.348 10.845 -28.250 1.00 86.00 571 ILE A N 1
ATOM 4442 C CA . ILE A 1 571 ? 14.185 11.394 -28.935 1.00 86.00 571 ILE A CA 1
ATOM 4443 C C . ILE A 1 571 ? 13.560 12.461 -28.036 1.00 86.00 571 ILE A C 1
ATOM 4445 O O . ILE A 1 571 ? 13.049 12.159 -26.971 1.00 86.00 571 ILE A O 1
ATOM 4449 N N . THR A 1 572 ? 13.581 13.718 -28.475 1.00 76.75 572 THR A N 1
ATOM 4450 C CA . THR A 1 572 ? 13.060 14.863 -27.700 1.00 76.75 572 THR A CA 1
ATOM 4451 C C . THR A 1 572 ? 11.665 15.315 -28.142 1.00 76.75 572 THR A C 1
ATOM 4453 O O . THR A 1 572 ? 11.203 16.359 -27.704 1.00 76.75 572 THR A O 1
ATOM 4456 N N . GLY A 1 573 ? 11.009 14.550 -29.021 1.00 78.12 573 GLY A N 1
ATOM 4457 C CA . GLY A 1 573 ? 9.742 14.943 -29.646 1.00 78.12 573 GLY A CA 1
ATOM 4458 C C . GLY A 1 573 ? 9.880 16.079 -30.670 1.00 78.12 573 GLY A C 1
ATOM 4459 O O . GLY A 1 573 ? 10.982 16.559 -30.952 1.00 78.12 573 GLY A O 1
ATOM 4460 N N . VAL A 1 574 ? 8.754 16.451 -31.275 1.00 80.88 574 VAL A N 1
ATOM 4461 C CA . VAL A 1 574 ? 8.548 17.686 -32.044 1.00 80.88 574 VAL A CA 1
ATOM 4462 C C . VAL A 1 574 ? 7.375 18.390 -31.371 1.00 80.88 574 VAL A C 1
ATOM 4464 O O . VAL A 1 574 ? 6.277 17.838 -31.336 1.00 80.88 574 VAL A O 1
ATOM 4467 N N . ASP A 1 575 ? 7.624 19.561 -30.786 1.00 83.81 575 ASP A N 1
ATOM 4468 C CA . ASP A 1 575 ? 6.711 20.191 -29.824 1.00 83.81 575 ASP A CA 1
ATOM 4469 C C . ASP A 1 575 ? 6.344 19.211 -28.682 1.00 83.81 575 ASP A C 1
ATOM 4471 O O . ASP A 1 575 ? 7.241 18.640 -28.062 1.00 83.81 575 ASP A O 1
ATOM 4475 N N . GLU A 1 576 ? 5.054 18.984 -28.413 1.00 84.75 576 GLU A N 1
ATOM 4476 C CA . GLU A 1 576 ? 4.548 18.097 -27.345 1.00 84.75 576 GLU A CA 1
ATOM 4477 C C . GLU A 1 576 ? 4.207 16.667 -27.849 1.00 84.75 576 GLU A C 1
ATOM 4479 O O . GLU A 1 576 ? 3.470 15.929 -27.193 1.00 84.75 576 GLU A O 1
ATOM 4484 N N . TYR A 1 577 ? 4.755 16.259 -29.008 1.00 91.06 577 TYR A N 1
ATOM 4485 C CA . TYR A 1 577 ? 4.467 14.982 -29.689 1.00 91.06 577 TYR A CA 1
ATOM 4486 C C . TYR A 1 577 ? 5.725 14.130 -29.943 1.00 91.06 577 TYR A C 1
ATOM 4488 O O . TYR A 1 577 ? 6.776 14.638 -30.348 1.00 91.06 577 TYR A O 1
ATOM 4496 N N . LEU A 1 578 ? 5.625 12.808 -29.780 1.00 90.38 578 LEU A N 1
ATOM 4497 C CA . LEU A 1 578 ? 6.683 11.838 -30.096 1.00 90.38 578 LEU A CA 1
ATOM 4498 C C . LEU A 1 578 ? 6.701 11.419 -31.565 1.00 90.38 578 LEU A C 1
ATOM 4500 O O . LEU A 1 578 ? 7.780 11.120 -32.090 1.00 90.38 578 LEU A O 1
ATOM 4504 N N . LEU A 1 579 ? 5.540 11.404 -32.211 1.00 93.44 579 LEU A N 1
ATOM 4505 C CA . LEU A 1 579 ? 5.245 10.899 -33.549 1.00 93.44 579 LEU A CA 1
ATOM 4506 C C . LEU A 1 579 ? 5.691 9.436 -33.733 1.00 93.44 579 LEU A C 1
ATOM 4508 O O . LEU A 1 579 ? 6.492 9.162 -34.630 1.00 93.44 579 LEU A O 1
ATOM 4512 N N . PRO A 1 580 ? 5.235 8.475 -32.902 1.00 95.06 580 PRO A N 1
ATOM 4513 C CA . PRO A 1 580 ? 5.794 7.118 -32.863 1.00 95.06 580 PRO A CA 1
ATOM 4514 C C . PRO A 1 580 ? 5.692 6.371 -34.200 1.00 95.06 580 PRO A C 1
ATOM 4516 O O . PRO A 1 580 ? 6.661 5.738 -34.627 1.00 95.06 580 PRO A O 1
ATOM 4519 N N . GLN A 1 581 ? 4.567 6.518 -34.907 1.00 95.12 581 GLN A N 1
ATOM 4520 C CA . GLN A 1 581 ? 4.335 5.914 -36.227 1.00 95.12 581 GLN A CA 1
ATOM 4521 C C . GLN A 1 581 ? 4.948 6.716 -37.387 1.00 95.12 581 GLN A C 1
ATOM 4523 O O . GLN A 1 581 ? 4.989 6.244 -38.525 1.00 95.12 581 GLN A O 1
ATOM 4528 N N . GLY A 1 582 ? 5.443 7.928 -37.122 1.00 94.06 582 GLY A N 1
ATOM 4529 C CA . GLY A 1 582 ? 6.098 8.763 -38.121 1.00 94.06 582 GLY A CA 1
ATOM 4530 C C . GLY A 1 582 ? 7.401 8.134 -38.610 1.00 94.06 582 GLY A C 1
ATOM 4531 O O . GLY A 1 582 ? 8.155 7.545 -37.833 1.00 94.06 582 GLY A O 1
ATOM 4532 N N . HIS A 1 583 ? 7.687 8.263 -39.905 1.00 95.44 583 HIS A N 1
ATOM 4533 C CA . HIS A 1 583 ? 8.930 7.751 -40.475 1.00 95.44 583 HIS A CA 1
ATOM 4534 C C . HIS A 1 583 ? 10.136 8.620 -40.102 1.00 95.44 583 HIS A C 1
ATOM 4536 O O . HIS A 1 583 ? 10.063 9.847 -40.175 1.00 95.44 583 HIS A O 1
ATOM 4542 N N . ALA A 1 584 ? 11.256 7.987 -39.749 1.00 93.88 584 ALA A N 1
ATOM 4543 C CA . ALA A 1 584 ? 12.480 8.697 -39.396 1.00 93.88 584 ALA A CA 1
ATOM 4544 C C . ALA A 1 584 ? 13.271 9.105 -40.652 1.00 93.88 584 ALA A C 1
ATOM 4546 O O . ALA A 1 584 ? 13.556 8.281 -41.531 1.00 93.88 584 ALA A O 1
ATOM 4547 N N . THR A 1 585 ? 13.637 10.384 -40.737 1.00 95.00 585 THR A N 1
ATOM 4548 C CA . THR A 1 585 ? 14.507 10.892 -41.809 1.00 95.00 585 THR A CA 1
ATOM 4549 C C . THR A 1 585 ? 15.978 10.605 -41.516 1.00 95.00 585 THR A C 1
ATOM 4551 O O . THR A 1 585 ? 16.367 10.379 -40.367 1.00 95.00 585 THR A O 1
ATOM 4554 N N . ARG A 1 586 ? 16.828 10.652 -42.545 1.00 94.94 586 ARG A N 1
ATOM 4555 C CA . ARG A 1 586 ? 18.284 10.478 -42.408 1.00 94.94 586 ARG A CA 1
ATOM 4556 C C . ARG A 1 586 ? 18.899 11.467 -41.418 1.00 94.94 586 ARG A C 1
ATOM 4558 O O . ARG A 1 586 ? 19.711 11.064 -40.591 1.00 94.94 586 ARG A O 1
ATOM 4565 N N . ALA A 1 587 ? 18.463 12.727 -41.437 1.00 91.94 587 ALA A N 1
ATOM 4566 C CA . ALA A 1 587 ? 18.886 13.744 -40.474 1.00 91.94 587 ALA A CA 1
ATOM 4567 C C . ALA A 1 587 ? 18.487 13.408 -39.024 1.00 91.94 587 ALA A C 1
ATOM 4569 O O . ALA A 1 587 ? 19.282 13.583 -38.095 1.00 91.94 587 ALA A O 1
ATOM 4570 N N . GLN A 1 588 ? 17.268 12.900 -38.814 1.00 91.69 588 GLN A N 1
ATOM 4571 C CA . GLN A 1 588 ? 16.793 12.506 -37.484 1.00 91.69 588 GLN A CA 1
ATOM 4572 C C . GLN A 1 588 ? 17.562 11.300 -36.945 1.00 91.69 588 GLN A C 1
ATOM 4574 O O . GLN A 1 588 ? 17.979 11.319 -35.789 1.00 91.69 588 GLN A O 1
ATOM 4579 N N . VAL A 1 589 ? 17.795 10.283 -37.778 1.00 93.69 589 VAL A N 1
ATOM 4580 C CA . VAL A 1 589 ? 18.559 9.092 -37.385 1.00 93.69 589 VAL A CA 1
ATOM 4581 C C . VAL A 1 589 ? 20.006 9.455 -37.056 1.00 93.69 589 VAL A C 1
ATOM 4583 O O . VAL A 1 589 ? 20.483 9.062 -35.995 1.00 93.69 589 VAL A O 1
ATOM 4586 N N . ALA A 1 590 ? 20.671 10.267 -37.886 1.00 92.12 590 ALA A N 1
ATOM 4587 C CA . ALA A 1 590 ? 22.018 10.763 -37.594 1.00 92.12 590 ALA A CA 1
ATOM 4588 C C . ALA A 1 590 ? 22.076 11.472 -36.229 1.00 92.12 590 ALA A C 1
ATOM 4590 O O . ALA A 1 590 ? 22.981 11.234 -35.434 1.00 92.12 590 ALA A O 1
ATOM 4591 N N . THR A 1 591 ? 21.071 12.300 -35.922 1.00 88.88 591 THR A N 1
ATOM 4592 C CA . THR A 1 591 ? 20.999 13.033 -34.647 1.00 88.88 591 THR A CA 1
ATOM 4593 C C . THR A 1 591 ? 20.814 12.106 -33.452 1.00 88.88 591 THR A C 1
ATOM 4595 O O . THR A 1 591 ? 21.477 12.278 -32.431 1.00 88.88 591 THR A O 1
ATOM 4598 N N . ILE A 1 592 ? 19.922 11.122 -33.568 1.00 89.31 592 ILE A N 1
ATOM 4599 C CA . ILE A 1 592 ? 19.658 10.143 -32.509 1.00 89.31 592 ILE A CA 1
ATOM 4600 C C . ILE A 1 592 ? 20.906 9.286 -32.248 1.00 89.31 592 ILE A C 1
ATOM 4602 O O . ILE A 1 592 ? 21.259 9.070 -31.091 1.00 89.31 592 ILE A O 1
ATOM 4606 N N . LEU A 1 593 ? 21.597 8.847 -33.303 1.00 89.50 593 LEU A N 1
ATOM 4607 C CA . LEU A 1 593 ? 22.819 8.045 -33.198 1.00 89.50 593 LEU A CA 1
ATOM 4608 C C . LEU A 1 593 ? 23.985 8.824 -32.592 1.00 89.50 593 LEU A C 1
ATOM 4610 O O . LEU A 1 593 ? 24.653 8.299 -31.710 1.00 89.50 593 LEU A O 1
ATOM 4614 N N . MET A 1 594 ? 24.196 10.076 -33.008 1.00 86.88 594 MET A N 1
ATOM 4615 C CA . MET A 1 594 ? 25.208 10.950 -32.405 1.00 86.88 594 MET A CA 1
ATOM 4616 C C . MET A 1 594 ? 24.975 11.078 -30.894 1.00 86.88 594 MET A C 1
ATOM 4618 O O . MET A 1 594 ? 25.865 10.768 -30.109 1.00 86.88 594 MET A O 1
ATOM 4622 N N . ARG A 1 595 ? 23.741 11.411 -30.478 1.00 84.81 595 ARG A N 1
ATOM 4623 C CA . ARG A 1 595 ? 23.366 11.499 -29.054 1.00 84.81 595 ARG A CA 1
ATOM 4624 C C . ARG A 1 595 ? 23.583 10.183 -28.312 1.00 84.81 595 ARG A C 1
ATOM 4626 O O . ARG A 1 595 ? 24.007 10.198 -27.162 1.00 84.81 595 ARG A O 1
ATOM 4633 N N . PHE A 1 596 ? 23.258 9.058 -28.944 1.00 84.69 596 PHE A N 1
ATOM 4634 C CA . PHE A 1 596 ? 23.441 7.737 -28.355 1.00 84.69 596 PHE A CA 1
ATOM 4635 C C . PHE A 1 596 ? 24.929 7.410 -28.150 1.00 84.69 596 PHE A C 1
ATOM 4637 O O . PHE A 1 596 ? 25.303 6.942 -27.078 1.00 84.69 596 PHE A O 1
ATOM 4644 N N . ILE A 1 597 ? 25.781 7.688 -29.138 1.00 83.38 597 ILE A N 1
ATOM 4645 C CA . ILE A 1 597 ? 27.217 7.384 -29.084 1.00 83.38 597 ILE A CA 1
ATOM 4646 C C . ILE A 1 597 ? 27.936 8.306 -28.096 1.00 83.38 597 ILE A C 1
ATOM 4648 O O . ILE A 1 597 ? 28.649 7.818 -27.229 1.00 83.38 597 ILE A O 1
ATOM 4652 N N . GLU A 1 598 ? 27.706 9.619 -28.157 1.00 77.12 598 GLU A N 1
ATOM 4653 C CA . GLU A 1 598 ? 28.355 10.597 -27.266 1.00 77.12 598 GLU A CA 1
ATOM 4654 C C . GLU A 1 598 ? 28.059 10.352 -25.780 1.00 77.12 598 GLU A C 1
ATOM 4656 O O . GLU A 1 598 ? 28.879 10.668 -24.918 1.00 77.12 598 GLU A O 1
ATOM 4661 N N . ARG A 1 599 ? 26.895 9.771 -25.467 1.00 72.62 599 ARG A N 1
ATOM 4662 C CA . ARG A 1 599 ? 26.509 9.417 -24.094 1.00 72.62 599 ARG A CA 1
ATOM 4663 C C . ARG A 1 599 ? 27.237 8.196 -23.548 1.00 72.62 599 ARG A C 1
ATOM 4665 O O . ARG A 1 599 ? 27.417 8.107 -22.335 1.00 72.62 599 ARG A O 1
ATOM 4672 N N . ASN A 1 600 ? 27.624 7.280 -24.429 1.00 68.00 600 ASN A N 1
ATOM 4673 C CA . ASN A 1 600 ? 28.237 5.999 -24.085 1.00 68.00 600 ASN A CA 1
ATOM 4674 C C . ASN A 1 600 ? 29.751 5.957 -24.376 1.00 68.00 600 ASN A C 1
ATOM 4676 O O . ASN A 1 600 ? 30.355 4.894 -24.249 1.00 68.00 600 ASN A O 1
ATOM 4680 N N . ALA A 1 601 ? 30.337 7.091 -24.780 1.00 60.44 601 ALA A N 1
ATOM 4681 C CA . ALA A 1 601 ? 31.754 7.252 -25.110 1.00 60.44 601 ALA A CA 1
ATOM 4682 C C . ALA A 1 601 ? 32.663 7.500 -23.894 1.00 60.44 601 ALA A C 1
ATOM 4684 O O . ALA A 1 601 ? 32.182 8.026 -22.855 1.00 60.44 601 ALA A O 1
#

Sequence (601 aa):
MKRFIAFIILFALLCALVPQASAAILTPYEVEGGCLYFDKYTGYIVDADDTITRADIPEKIRGVDVIGLGSGVFMWCNSLTEVSIPKTLVDIQEFAFSGSESLTAIRVSAENERYSSDEQGLLMNKEQSLLIFVPTALTGDLVIPMSVTQLQLGAIEACHSLTSITALGLESLVDYAFSCYSKLNSITLGKELKSIGFGAFAYCEHLGEIIIDSENPWFCTDEFGALYSKDMTELIRVPTAVPASYRIPESVTKLREYACYYCENLSFIRVPDGVTELPTEVFSFTFAKSIVIPSSVKTLGEFSLRTHRNGTAIYFCGKIPEFEWWGTTITTECVVFYAEDEAGALDLLYNHGVLIAPWDGKHIHSFHWETSEPTCTKPYFSYDLCECGFYLRESDNLAKSHLFYEGECSICGTADPKLAATAFSDVTQESWYAPAVGFAVQHDLMNGVAEGEFAPDATMTRAMLVTVLWRYEGEPEGGENPFTDVAEDTWYTEAVTWAAENGVVGGIGGGKFDPDGKITREQLATILHRYAKSKGLYALAPGSAWQYYDAEEISRYAFLPMCWAANECLITGVDEYLLPQGHATRAQVATILMRFIERNA

Mean predicted aligned error: 10.85 Å

Foldseek 3Di:
DCVVVCVVVVVVVVVVVPPPDPPQPFDWDDDAQWTFTARLVVLEREAIDLRHQEAEDDQDDPNRGNAEYHACRCPNSCNHAEYEAEQNHAYYDHNSNHNNQNHQAYQYDPNRQFWHADPSRFIAGPQLQEGEAHGLNDAEEAERDLNHQYYDVCRNPNNAHYQEYEHANHQEQEALNVVYCHNHAEYEYHLNHDYYYACVVPNVLNHQAYHYPPNNQFWHADPRRFIAGPQLQEGEAGGLNDALPDARDLSHQYYGACRCANNQRNQEYEDHQNHAEQEHRRNAAYQHQEYEDEQNHAYFYFQSAAYPDAAREYEYNHADHDDDDDVRRHHPRYEYEYAYCPPNQLCCCQVPVHHYDYDVSPDDFQFDWDWDDAAQLRFTWTWGAGPVGAIATDDDDDHDHFDDDPQAGPGPRHGQLLVQLQQAPPADSPDPLSSLVSVCVVLVLDDQPDRRHNQQQDFDFPLSLLSSVCVNVVNDAFDDQQAPPQDPPDPSNRSNRNCVVLQLDDAPDPRHNRRRHGDFQLNSLSSVQSVCVSVVNFRQHSFHPVQAPCLVVRDSSSRRSLRRCCRLVLQVADVRHRRRRHGDGNSSSSSSVSSSVSNVD

Secondary structure (DSSP, 8-state):
-HHHHHHHHHHHHHHTTS---TT---EEEEEBTEEEEEETTTTEEEEE-TT-SEEE--SEETTEE--EE-TTTTTT-TT--EEEEPTT--EE-TTTTTT-TT--EEEE-TT-SSEEE-TT--EEETTS-EEEE--TT--EEEE--TT--EE-TTTTTT-TTEEEEEETT-SEEPTTTT---S---EEEE-TT--EE-TTTTTT-TT--EEEE-TT-SSEEE-TT--EEETTS-EEEE--TT--TT----TT--EE-TTTTTT-TT-SEEE--TT--EE-TTTTTT---SEEEE-TT--EE-TTTB--SSTT-EEEESSSPPB-S-HHHHB-TT-EEEESS-HHHHHHHHHHH--EEEE--SS-PPPPEEEEE---SSS-BEEEEE-TTS-EEE---BPPPPP-EETTEETTT--B-THHHHTT-TT--TTSTTHHHHHHHHHTTS---SBTTB--TTSBPBHHHHHHHHHHHTT-PPP-----TT--TT-TTHHHHHHHHHTTS---SBTTB--TTSBPBHHHHHHHHHHHHHHHT--PPP---GGGSTTGGGS-GGGHHHHHHHHHTTS---BTTB--TTSBPBHHHHHHHHHHHHHHH-

Radius of gyration: 35.94 Å; Cα contacts (8 Å, |Δi|>4): 1433; chains: 1; bounding box: 89×47×98 Å

Solvent-accessible surface area (backbone atoms only — not comparable to full-atom values): 30074 Å² total; per-residue (Å²): 109,72,68,59,51,44,47,54,50,55,46,56,57,50,62,74,60,59,74,80,70,73,90,65,82,61,42,75,42,83,42,47,61,34,35,37,27,30,38,81,89,81,20,27,35,54,38,48,46,56,57,22,34,32,45,73,48,56,50,51,62,97,86,38,54,30,32,28,40,28,62,40,25,38,43,54,15,50,49,23,33,38,38,36,42,32,47,52,38,68,45,77,37,66,54,29,63,41,68,16,55,39,17,41,30,32,47,42,35,88,76,19,79,45,37,30,42,55,94,74,10,36,34,22,36,52,83,37,35,36,36,54,37,45,38,23,43,39,61,43,73,46,75,49,58,64,62,23,33,40,67,41,90,67,18,52,47,75,37,39,51,24,34,30,40,36,36,46,26,26,33,44,41,50,63,39,49,55,40,32,83,19,58,31,27,37,40,38,37,26,47,55,35,70,45,75,33,61,47,28,63,31,66,36,60,45,21,39,34,37,46,51,33,87,78,17,80,47,35,38,48,54,100,56,17,31,33,24,35,56,84,44,33,35,40,50,35,40,26,22,63,38,56,48,83,55,72,67,58,66,66,24,36,41,61,33,50,38,14,37,31,37,20,48,44,29,42,46,44,58,52,30,69,56,26,42,51,42,35,39,28,20,37,17,47,13,43,33,49,35,37,39,41,38,56,50,29,50,40,49,27,58,24,22,50,24,39,74,40,73,58,23,36,37,34,31,61,21,61,68,52,56,62,94,50,66,84,50,22,35,39,79,62,35,36,37,29,30,48,69,27,64,69,56,47,51,48,39,31,71,78,66,69,39,24,44,31,80,38,90,81,80,74,82,86,56,67,46,87,45,77,46,80,50,36,59,60,39,44,30,38,42,30,34,38,19,96,88,72,53,60,44,76,77,55,92,42,75,40,39,75,72,51,67,54,99,59,22,19,77,81,80,63,50,64,42,28,45,65,58,26,66,64,18,80,78,47,52,84,84,43,92,40,21,48,20,50,2,42,28,44,75,65,64,39,48,77,59,80,48,95,43,30,55,57,47,82,42,69,35,27,43,35,58,55,39,36,26,57,29,42,68,67,67,60,61,83,40,50,78,74,80,34,80,69,59,58,83,94,44,100,38,36,43,26,51,14,31,31,39,71,58,57,29,45,85,54,78,56,95,50,26,58,53,48,80,42,71,28,25,40,31,55,50,30,34,35,51,46,31,42,28,54,66,69,72,68,60,80,64,34,75,38,64,45,77,82,26,80,48,41,84,65,40,53,81,90,23,42,66,26,41,11,33,30,41,64,67,56,44,46,73,50,62,84,66,30,66,53,35,77,40,69,34,25,43,35,55,51,28,38,30,50,47,51,51,48,53,62,75,106